Protein 9YGW (pdb70)

Radius of gyration: 20.21 Å; Cα contacts (8 Å, |Δi|>4): 1080; chains: 2; bounding box: 48×42×58 Å

Organism: Escherichia coli (strain K12) (NCBI:txid83333)

B-factor: mean 12.52, std 7.6, range [4.45, 101.47]

Structure (mmCIF, N/CA/C/O backbone):
data_9YGW
#
_entry.id   9YGW
#
_cell.length_a   43.727
_cell.length_b   78.410
_cell.length_c   99.510
_cell.angle_alpha   90.000
_cell.angle_beta   90.000
_cell.angle_gamma   90.000
#
_symmetry.space_group_name_H-M   'P 21 21 21'
#
loop_
_entity.id
_entity.type
_entity.pdbx_description
1 polymer 'Chaperone YajL'
2 non-polymer 'MAGNESIUM ION'
3 non-polymer 'CHLORIDE ION'
4 water water
#
loop_
_atom_site.group_PDB
_atom_site.id
_atom_site.type_symbol
_atom_site.label_atom_id
_atom_site.label_alt_id
_atom_site.label_comp_id
_atom_site.label_asym_id
_atom_site.label_entity_id
_atom_site.label_seq_id
_atom_site.pdbx_PDB_ins_code
_atom_site.Cartn_x
_atom_site.Cartn_y
_atom_site.Cartn_z
_atom_site.occupancy
_atom_site.B_iso_or_equiv
_atom_site.auth_seq_id
_atom_site.auth_comp_id
_atom_site.auth_asym_id
_atom_site.auth_atom_id
_atom_site.pdbx_PDB_model_num
ATOM 1 N N . SER A 1 5 ? 10.64656 52.81017 95.40649 1.000 31.91078 2 SER B N 1
ATOM 2 C CA . SER A 1 5 ? 11.43933 53.82664 96.09018 1.000 29.88821 2 SER B CA 1
ATOM 3 C C . SER A 1 5 ? 12.92367 53.62151 95.81152 1.000 22.62505 2 SER B C 1
ATOM 4 O O . SER A 1 5 ? 13.73484 54.53623 95.99835 1.000 23.02268 2 SER B O 1
ATOM 11 N N . ALA A 1 6 ? 13.28309 52.41897 95.37494 1.000 15.71298 3 ALA B N 1
ATOM 12 C CA . ALA A 1 6 ? 14.67543 52.13533 95.11216 1.000 10.48092 3 ALA B CA 1
ATOM 13 C C . ALA A 1 6 ? 15.13891 52.98914 93.94265 1.000 8.85612 3 ALA B C 1
ATOM 14 O O . ALA A 1 6 ? 14.35243 53.39143 93.07912 1.000 9.46563 3 ALA B O 1
ATOM 21 N N A SER A 1 7 ? 16.43613 53.28624 93.93284 0.286 8.52617 4 SER B N 1
ATOM 22 N N B SER A 1 7 ? 16.44253 53.23663 93.90393 0.714 8.54307 4 SER B N 1
ATOM 23 C CA A SER A 1 7 ? 17.01468 54.19085 92.95099 0.286 8.71768 4 SER B CA 1
ATOM 24 C CA B SER A 1 7 ? 16.99808 54.15385 92.92421 0.714 8.73567 4 SER B CA 1
ATOM 25 C C A SER A 1 7 ? 18.35382 53.64274 92.46770 0.286 7.49915 4 SER B C 1
ATOM 26 C C B SER A 1 7 ? 18.39988 53.72518 92.50370 0.714 8.06333 4 SER B C 1
ATOM 27 O O A SER A 1 7 ? 19.02194 52.86187 93.15490 0.286 7.31194 4 SER B O 1
ATOM 28 O O B SER A 1 7 ? 19.16756 53.14708 93.28330 0.714 8.69881 4 SER B O 1
ATOM 43 N N . ALA A 1 8 ? 18.73891 54.07164 91.26159 1.000 7.28311 5 ALA B N 1
ATOM 44 C CA . ALA A 1 8 ? 19.98875 53.66180 90.64680 1.000 7.03233 5 ALA B CA 1
ATOM 45 C C . ALA A 1 8 ? 20.63503 54.83749 89.93327 1.000 7.17082 5 ALA B C 1
ATOM 46 O O . ALA A 1 8 ? 19.96464 55.59408 89.22816 1.000 7.80197 5 ALA B O 1
ATOM 54 N N . LEU A 1 9 ? 21.94440 54.95579 90.10304 1.000 6.90863 6 LEU B N 1
ATOM 55 C CA . LEU A 1 9 ? 22.76918 55.95341 89.42831 1.000 6.88943 6 LEU B CA 1
ATOM 56 C C . LEU A 1 9 ? 23.53541 55.23084 88.32192 1.000 6.66487 6 LEU B C 1
ATOM 57 O O . LEU A 1 9 ? 24.42056 54.42343 88.61346 1.000 7.45203 6 LEU B O 1
ATOM 73 N N . VAL A 1 10 ? 23.16688 55.47707 87.06343 1.000 6.44429 7 VAL B N 1
ATOM 74 C CA . VAL A 1 10 ? 23.77759 54.79701 85.92135 1.000 6.21585 7 VAL B CA 1
ATOM 75 C C . VAL A 1 10 ? 24.74511 55.77191 85.26416 1.000 6.15371 7 VAL B C 1
ATOM 76 O O . VAL A 1 10 ? 24.33747 56.81835 84.74373 1.000 6.77346 7 VAL B O 1
ATOM 89 N N . CYS A 1 11 ? 26.02933 55.45184 85.31532 1.000 6.37426 8 CYS B N 1
ATOM 90 C CA . CYS A 1 11 ? 27.05719 56.32533 84.78079 1.000 6.08833 8 CYS B CA 1
ATOM 91 C C . CYS A 1 11 ? 27.25928 56.08276 83.28680 1.000 5.82793 8 CYS B C 1
ATOM 92 O O . CYS A 1 11 ? 27.15927 54.95556 82.79887 1.000 6.55017 8 CYS B O 1
ATOM 100 N N . LEU A 1 12 ? 27.58208 57.17376 82.57763 1.000 6.28689 9 LEU B N 1
ATOM 101 C CA . LEU A 1 12 ? 27.77125 57.17021 81.13341 1.000 6.30772 9 LEU B CA 1
ATOM 102 C C . LEU A 1 12 ? 29.01457 57.97747 80.80067 1.000 6.12064 9 LEU B C 1
ATOM 103 O O . LEU A 1 12 ? 29.27802 59.00507 81.42897 1.000 7.29135 9 LEU B O 1
ATOM 119 N N . ALA A 1 13 ? 29.75359 57.53726 79.79401 1.000 6.51032 10 ALA B N 1
ATOM 120 C CA . ALA A 1 13 ? 30.93706 58.24548 79.33889 1.000 6.83073 10 ALA B CA 1
ATOM 121 C C . ALA A 1 13 ? 31.03940 58.15514 77.82701 1.000 6.51261 10 ALA B C 1
ATOM 122 O O . ALA A 1 13 ? 30.47679 57.23895 77.21837 1.000 6.46545 10 ALA B O 1
ATOM 129 N N A PRO A 1 14 ? 31.77144 59.07271 77.19876 0.791 6.76822 11 PRO B N 1
ATOM 130 N N B PRO A 1 14 ? 31.81351 59.03901 77.20025 0.209 6.79733 11 PRO B N 1
ATOM 131 C CA A PRO A 1 14 ? 32.13296 58.84979 75.79195 0.791 7.00307 11 PRO B CA 1
ATOM 132 C CA B PRO A 1 14 ? 32.11555 58.85209 75.76824 0.209 7.19726 11 PRO B CA 1
ATOM 133 C C A PRO A 1 14 ? 32.67412 57.43223 75.64923 0.791 6.21268 11 PRO B C 1
ATOM 134 C C B PRO A 1 14 ? 32.76931 57.49832 75.53218 0.209 7.61929 11 PRO B C 1
ATOM 135 O O A PRO A 1 14 ? 33.56802 57.01903 76.38522 0.791 6.49811 11 PRO B O 1
ATOM 136 O O B PRO A 1 14 ? 33.82442 57.19387 76.09261 0.209 7.86503 11 PRO B O 1
ATOM 157 N N . GLY A 1 15 ? 32.14348 56.68587 74.68015 1.000 6.52965 12 GLY B N 1
ATOM 158 C CA . GLY A 1 15 ? 32.59812 55.32270 74.47407 1.000 6.49750 12 GLY B CA 1
ATOM 159 C C . GLY A 1 15 ? 31.95241 54.25459 75.33757 1.000 6.21886 12 GLY B C 1
ATOM 160 O O . GLY A 1 15 ? 32.34431 53.07879 75.22615 1.000 6.62812 12 GLY B O 1
ATOM 165 N N . SER A 1 16 ? 30.96697 54.59983 76.16437 1.000 6.20716 13 SER B N 1
ATOM 166 C CA . SER A 1 16 ? 30.21987 53.56066 76.86534 1.000 6.00867 13 SER B CA 1
ATOM 167 C C . SER A 1 16 ? 29.52440 52.64008 75.85739 1.000 5.87141 13 SER B C 1
ATOM 168 O O . SER A 1 16 ? 29.12472 53.05973 74.76424 1.000 6.56429 13 SER B O 1
ATOM 176 N N . GLU A 1 17 ? 29.32064 51.38697 76.26666 1.000 5.68018 14 GLU B N 1
ATOM 177 C CA . GLU A 1 17 ? 28.63141 50.38348 75.45258 1.000 5.90690 14 GLU B CA 1
ATOM 178 C C . GLU A 1 17 ? 27.12802 50.65063 75.56329 1.000 5.72898 14 GLU B C 1
ATOM 179 O O . GLU A 1 17 ? 26.52797 50.48399 76.63193 1.000 6.00812 14 GLU B O 1
ATOM 191 N N . GLU A 1 18 ? 26.52804 51.08713 74.44756 1.000 5.85262 15 GLU B N 1
ATOM 192 C CA . GLU A 1 18 ? 25.15709 51.57869 74.46014 1.000 5.90855 15 GLU B CA 1
ATOM 193 C C . GLU A 1 18 ? 24.13417 50.48319 74.73852 1.000 5.80419 15 GLU B C 1
ATOM 194 O O . GLU A 1 18 ? 23.11783 50.75059 75.38055 1.000 5.97336 15 GLU B O 1
ATOM 206 N N . THR A 1 19 ? 24.33189 49.26877 74.20904 1.000 5.70906 16 THR B N 1
ATOM 207 C CA . THR A 1 19 ? 23.40414 48.18728 74.52999 1.000 5.69064 16 THR B CA 1
ATOM 208 C C . THR A 1 19 ? 23.41899 47.90030 76.02997 1.000 5.66565 16 THR B C 1
ATOM 209 O O . THR A 1 19 ? 22.36632 47.69871 76.65044 1.000 6.01044 16 THR B O 1
ATOM 220 N N . GLU A 1 20 ? 24.60303 47.85423 76.63092 1.000 5.46298 17 GLU B N 1
ATOM 221 C CA . GLU A 1 20 ? 24.68070 47.60165 78.07005 1.000 5.90774 17 GLU B CA 1
ATOM 222 C C . GLU A 1 20 ? 23.96672 48.69615 78.85369 1.000 5.77033 17 GLU B C 1
ATOM 223 O O . GLU A 1 20 ? 23.16073 48.42934 79.75361 1.000 6.32960 17 GLU B O 1
ATOM 235 N N . ALA A 1 21 ? 24.27041 49.95034 78.53406 1.000 5.81140 18 ALA B N 1
ATOM 236 C CA . ALA A 1 21 ? 23.69454 51.05797 79.28791 1.000 5.88124 18 ALA B CA 1
ATOM 237 C C . ALA A 1 21 ? 22.18224 51.12076 79.12721 1.000 5.88995 18 ALA B C 1
ATOM 238 O O . ALA A 1 21 ? 21.43457 51.21171 80.11175 1.000 6.24208 18 ALA B O 1
ATOM 245 N N . VAL A 1 22 ? 21.70589 51.08847 77.87712 1.000 5.71200 19 VAL B N 1
ATOM 246 C CA . VAL A 1 22 ? 20.29091 51.30276 77.60752 1.000 5.81759 19 VAL B CA 1
ATOM 247 C C . VAL A 1 22 ? 19.45319 50.11601 78.06666 1.000 5.50661 19 VAL B C 1
ATOM 248 O O . VAL A 1 22 ? 18.37241 50.30436 78.63191 1.000 5.92868 19 VAL B O 1
ATOM 261 N N . THR A 1 23 ? 19.91465 48.87936 77.82170 1.000 5.51747 20 THR B N 1
ATOM 262 C CA . THR A 1 23 ? 19.14952 47.72222 78.28005 1.000 5.51569 20 THR B CA 1
ATOM 263 C C . THR A 1 23 ? 18.99107 47.79391 79.79232 1.000 5.69149 20 THR B C 1
ATOM 264 O O . THR A 1 23 ? 17.91456 47.51969 80.33664 1.000 6.02598 20 THR B O 1
ATOM 275 N N . THR A 1 24 ? 20.07706 48.13161 80.49529 1.000 5.56643 21 THR B N 1
ATOM 276 C CA . THR A 1 24 ? 20.01624 48.20365 81.95555 1.000 6.04863 21 THR B CA 1
ATOM 277 C C . THR A 1 24 ? 19.01191 49.26648 82.40042 1.000 6.14102 21 THR B C 1
ATOM 278 O O . THR A 1 24 ? 18.16045 49.00538 83.25796 1.000 6.78478 21 THR B O 1
ATOM 289 N N . ILE A 1 25 ? 19.09644 50.47607 81.83372 1.000 6.14125 22 ILE B N 1
ATOM 290 C CA . ILE A 1 25 ? 18.17383 51.54522 82.21245 1.000 6.50428 22 ILE B CA 1
ATOM 291 C C . ILE A 1 25 ? 16.72615 51.10995 82.00332 1.000 6.08115 22 ILE B C 1
ATOM 292 O O . ILE A 1 25 ? 15.86727 51.29673 82.87391 1.000 6.61416 22 ILE B O 1
ATOM 308 N N . ASP A 1 26 ? 16.43482 50.56058 80.81676 1.000 6.14632 23 ASP B N 1
ATOM 309 C CA . ASP A 1 26 ? 15.07559 50.14847 80.45948 1.000 6.31344 23 ASP B CA 1
ATOM 310 C C . ASP A 1 26 ? 14.54243 49.14902 81.48052 1.000 6.04044 23 ASP B C 1
ATOM 311 O O . ASP A 1 26 ? 13.44818 49.31578 82.03130 1.000 6.60177 23 ASP B O 1
ATOM 320 N N . LEU A 1 27 ? 15.32408 48.10629 81.76504 1.000 5.84667 24 LEU B N 1
ATOM 321 C CA . LEU A 1 27 ? 14.88641 47.10803 82.73537 1.000 6.09904 24 LEU B CA 1
ATOM 322 C C . LEU A 1 27 ? 14.66446 47.71297 84.11851 1.000 6.18635 24 LEU B C 1
ATOM 323 O O . LEU A 1 27 ? 13.69285 47.36244 84.79901 1.000 6.47349 24 LEU B O 1
ATOM 339 N N . LEU A 1 28 ? 15.56640 48.58423 84.57777 1.000 6.17739 25 LEU B N 1
ATOM 340 C CA A LEU A 1 28 ? 15.38514 49.16782 85.90563 0.670 6.58706 25 LEU B CA 1
ATOM 341 C CA B LEU A 1 28 ? 15.39116 49.17335 85.90329 0.330 6.51440 25 LEU B CA 1
ATOM 342 C C . LEU A 1 28 ? 14.09157 49.97203 85.97804 1.000 6.68134 25 LEU B C 1
ATOM 343 O O . LEU A 1 28 ? 13.34921 49.87868 86.96568 1.000 7.19235 25 LEU B O 1
ATOM 374 N N . VAL A 1 29 ? 13.78822 50.74502 84.93343 1.000 6.51445 26 VAL B N 1
ATOM 375 C CA . VAL A 1 29 ? 12.53496 51.49448 84.89867 1.000 7.04503 26 VAL B CA 1
ATOM 376 C C . VAL A 1 29 ? 11.34241 50.53688 84.94302 1.000 6.99748 26 VAL B C 1
ATOM 377 O O . VAL A 1 29 ? 10.37223 50.76070 85.67545 1.000 7.68328 26 VAL B O 1
ATOM 390 N N . ARG A 1 30 ? 11.38757 49.45781 84.14964 1.000 7.13257 27 ARG B N 1
ATOM 391 C CA . ARG A 1 30 ? 10.32747 48.45278 84.19734 1.000 7.65362 27 ARG B CA 1
ATOM 392 C C . ARG A 1 30 ? 10.16202 47.88792 85.60659 1.000 7.59390 27 ARG B C 1
ATOM 393 O O . ARG A 1 30 ? 9.05392 47.50718 86.00918 1.000 8.69265 27 ARG B O 1
ATOM 414 N N . GLY A 1 31 ? 11.25998 47.77477 86.34393 1.000 7.29565 28 GLY B N 1
ATOM 415 C CA . GLY A 1 31 ? 11.24303 47.28817 87.70881 1.000 7.83483 28 GLY B CA 1
ATOM 416 C C . GLY A 1 31 ? 10.78665 48.28165 88.75596 1.000 7.73920 28 GLY B C 1
ATOM 417 O O . GLY A 1 31 ? 10.77616 47.94729 89.94662 1.000 8.67518 28 GLY B O 1
ATOM 421 N N . GLY A 1 32 ? 10.40737 49.49451 88.34584 1.000 7.70274 29 GLY B N 1
ATOM 422 C CA . GLY A 1 32 ? 9.95710 50.50659 89.28437 1.000 8.49605 29 GLY B CA 1
ATOM 423 C C . GLY A 1 32 ? 11.06650 51.21628 90.01894 1.000 8.54940 29 GLY B C 1
ATOM 424 O O . GLY A 1 32 ? 10.80270 51.88392 91.02113 1.000 11.38624 29 GLY B O 1
ATOM 428 N N . ILE A 1 33 ? 12.29201 51.11106 89.53023 1.000 7.50619 30 ILE B N 1
ATOM 429 C CA . ILE A 1 33 ? 13.45033 51.74772 90.13061 1.000 7.74971 30 ILE B CA 1
ATOM 430 C C . ILE A 1 33 ? 13.61708 53.11692 89.47997 1.000 8.26313 30 ILE B C 1
ATOM 431 O O . ILE A 1 33 ? 13.54610 53.24254 88.25153 1.000 10.32856 30 ILE B O 1
ATOM 447 N N . LYS A 1 34 ? 13.82578 54.14803 90.29856 1.000 8.37073 31 LYS B N 1
ATOM 448 C CA . LYS A 1 34 ? 14.10231 55.48556 89.78222 1.000 9.18594 31 LYS B CA 1
ATOM 449 C C . LYS A 1 34 ? 15.53494 55.51939 89.26766 1.000 8.79140 31 LYS B C 1
ATOM 450 O O . LYS A 1 34 ? 16.46653 55.22026 90.01504 1.000 10.83436 31 LYS B O 1
ATOM 469 N N . VAL A 1 35 ? 15.72348 55.89548 88.00487 1.000 8.35885 32 VAL B N 1
ATOM 470 C CA . VAL A 1 35 ? 17.04378 55.91928 87.39031 1.000 8.20594 32 VAL B CA 1
ATOM 471 C C . VAL A 1 35 ? 17.45482 57.35826 87.13116 1.000 9.03885 32 VAL B C 1
ATOM 472 O O . VAL A 1 35 ? 16.67717 58.14603 86.58425 1.000 12.16677 32 VAL B O 1
ATOM 485 N N . THR A 1 36 ? 18.67943 57.68892 87.50981 1.000 7.40755 33 THR B N 1
ATOM 486 C CA . THR A 1 36 ? 19.33991 58.91247 87.08220 1.000 7.86947 33 THR B CA 1
ATOM 487 C C . THR A 1 36 ? 20.58448 58.51492 86.31145 1.000 7.35946 33 THR B C 1
ATOM 488 O O . THR A 1 36 ? 21.40087 57.73610 86.82007 1.000 7.94793 33 THR B O 1
ATOM 499 N N . THR A 1 37 ? 20.74567 59.06718 85.10924 1.000 7.64424 34 THR B N 1
ATOM 500 C CA . THR A 1 37 ? 21.97950 58.87602 84.37115 1.000 7.36351 34 THR B CA 1
ATOM 501 C C . THR A 1 37 ? 22.92148 60.05267 84.60586 1.000 7.07236 34 THR B C 1
ATOM 502 O O . THR A 1 37 ? 22.51772 61.22373 84.60099 1.000 8.31345 34 THR B O 1
ATOM 513 N N . ALA A 1 38 ? 24.18998 59.72493 84.82039 1.000 6.93820 35 ALA B N 1
ATOM 514 C CA . ALA A 1 38 ? 25.21753 60.70619 85.16156 1.000 6.95968 35 ALA B CA 1
ATOM 515 C C . ALA A 1 38 ? 26.34659 60.64772 84.14823 1.000 6.56387 35 ALA B C 1
ATOM 516 O O . ALA A 1 38 ? 26.97069 59.59472 83.96502 1.000 7.42795 35 ALA B O 1
ATOM 523 N N . SER A 1 39 ? 26.65140 61.78642 83.52914 1.000 6.67328 36 SER B N 1
ATOM 524 C CA . SER A 1 39 ? 27.78855 61.85476 82.63888 1.000 6.45278 36 SER B CA 1
ATOM 525 C C . SER A 1 39 ? 29.08524 61.98083 83.41915 1.000 6.19712 36 SER B C 1
ATOM 526 O O . SER A 1 39 ? 29.21665 62.83866 84.30395 1.000 7.13807 36 SER B O 1
ATOM 534 N N . VAL A 1 40 ? 30.05765 61.15859 83.02782 1.000 6.36031 37 VAL B N 1
ATOM 535 C CA . VAL A 1 40 ? 31.41921 61.20668 83.52311 1.000 7.02620 37 VAL B CA 1
ATOM 536 C C . VAL A 1 40 ? 32.34211 61.85544 82.49930 1.000 8.02559 37 VAL B C 1
ATOM 537 O O . VAL A 1 40 ? 33.55685 61.88864 82.69175 1.000 10.68113 37 VAL B O 1
ATOM 550 N N . ALA A 1 41 ? 31.78367 62.42909 81.43304 1.000 7.60801 38 ALA B N 1
ATOM 551 C CA . ALA A 1 41 ? 32.61221 63.19451 80.51385 1.000 7.89433 38 ALA B CA 1
ATOM 552 C C . ALA A 1 41 ? 33.40860 64.24524 81.29004 1.000 8.59248 38 ALA B C 1
ATOM 553 O O . ALA A 1 41 ? 32.87398 64.94326 82.15618 1.000 8.97615 38 ALA B O 1
ATOM 560 N N . SER A 1 42 ? 34.68408 64.40249 80.94453 1.000 10.09314 39 SER B N 1
ATOM 561 C CA . SER A 1 42 ? 35.55598 65.25436 81.74802 1.000 11.56055 39 SER B CA 1
ATOM 562 C C . SER A 1 42 ? 35.12484 66.71750 81.75170 1.000 10.04334 39 SER B C 1
ATOM 563 O O . SER A 1 42 ? 35.43791 67.43880 82.70317 1.000 12.61356 39 SER B O 1
ATOM 571 N N . ASP A 1 43 ? 34.43062 67.17325 80.70925 1.000 8.56580 40 ASP B N 1
ATOM 572 C CA . ASP A 1 43 ? 33.97387 68.55642 80.60660 1.000 8.65703 40 ASP B CA 1
ATOM 573 C C . ASP A 1 43 ? 32.54890 68.77848 81.11293 1.000 8.46513 40 ASP B C 1
ATOM 574 O O . ASP A 1 43 ? 32.05706 69.91572 81.10414 1.000 9.24941 40 ASP B O 1
ATOM 583 N N . GLY A 1 44 ? 31.87674 67.73075 81.55734 1.000 8.10072 41 GLY B N 1
ATOM 584 C CA . GLY A 1 44 ? 30.49929 67.81194 81.97142 1.000 8.72401 41 GLY B CA 1
ATOM 585 C C . GLY A 1 44 ? 29.48379 67.71175 80.85394 1.000 7.92971 41 GLY B C 1
ATOM 586 O O . GLY A 1 44 ? 28.28464 67.82938 81.12677 1.000 9.39846 41 GLY B O 1
ATOM 590 N N . ASN A 1 45 ? 29.91453 67.49549 79.61020 1.000 7.06537 42 ASN B N 1
ATOM 591 C CA . ASN A 1 45 ? 28.97080 67.34112 78.50887 1.000 7.01141 42 ASN B CA 1
ATOM 592 C C . ASN A 1 45 ? 28.00046 66.19565 78.76683 1.000 6.56401 42 ASN B C 1
ATOM 593 O O . ASN A 1 45 ? 28.41218 65.09504 79.14515 1.000 7.40288 42 ASN B O 1
ATOM 604 N N . LEU A 1 46 ? 26.71119 66.43463 78.48519 1.000 6.29862 43 LEU B N 1
ATOM 605 C CA . LEU A 1 46 ? 25.68242 65.41412 78.65676 1.000 6.22852 43 LEU B CA 1
ATOM 606 C C . LEU A 1 46 ? 25.30141 64.67193 77.37702 1.000 6.45072 43 LEU B C 1
ATOM 607 O O . LEU A 1 46 ? 24.59204 63.66014 77.46470 1.000 7.37872 43 LEU B O 1
ATOM 623 N N . ALA A 1 47 ? 25.70693 65.15903 76.20089 1.000 6.51765 44 ALA B N 1
ATOM 624 C CA . ALA A 1 47 ? 25.32739 64.51159 74.93742 1.000 7.34188 44 ALA B CA 1
ATOM 625 C C . ALA A 1 47 ? 26.43299 63.53052 74.56613 1.000 7.83036 44 ALA B C 1
ATOM 626 O O . ALA A 1 47 ? 27.42839 63.90617 73.94670 1.000 9.34554 44 ALA B O 1
ATOM 633 N N . ILE A 1 48 ? 26.24830 62.25985 74.95737 1.000 7.15910 45 ILE B N 1
ATOM 634 C CA . ILE A 1 48 ? 27.30292 61.24973 74.93383 1.000 7.58612 45 ILE B CA 1
ATOM 635 C C . ILE A 1 48 ? 27.24259 60.44300 73.64109 1.000 7.19553 45 ILE B C 1
ATOM 636 O O . ILE A 1 48 ? 26.19727 59.88286 73.30236 1.000 8.64229 45 ILE B O 1
ATOM 652 N N . THR A 1 49 ? 28.37332 60.33143 72.94876 1.000 6.68645 46 THR B N 1
ATOM 653 C CA . THR A 1 49 ? 28.50155 59.40291 71.82522 1.000 6.74291 46 THR B CA 1
ATOM 654 C C . THR A 1 49 ? 29.07493 58.09063 72.35177 1.000 6.22754 46 THR B C 1
ATOM 655 O O . THR A 1 49 ? 30.20576 58.03002 72.85637 1.000 6.70338 46 THR B O 1
ATOM 666 N N . CYS A 1 50 ? 28.27713 57.04382 72.23581 1.000 6.39665 47 CYS B N 1
ATOM 667 C CA . CYS A 1 50 ? 28.62403 55.72674 72.72411 1.000 6.19255 47 CYS B CA 1
ATOM 668 C C . CYS A 1 50 ? 29.53003 54.99218 71.72892 1.000 6.30861 47 CYS B C 1
ATOM 669 O O . CYS A 1 50 ? 29.86262 55.48574 70.64939 1.000 6.96128 47 CYS B O 1
ATOM 677 N N . SER A 1 51 ? 29.92231 53.76943 72.11569 1.000 6.45529 48 SER B N 1
ATOM 678 C CA . SER A 1 51 ? 30.97838 53.02366 71.43842 1.000 6.53006 48 SER B CA 1
ATOM 679 C C . SER A 1 51 ? 30.69664 52.69791 69.97292 1.000 6.70174 48 SER B C 1
ATOM 680 O O . SER A 1 51 ? 31.65503 52.52016 69.20853 1.000 8.02862 48 SER B O 1
ATOM 688 N N . ARG A 1 52 ? 29.43220 52.54761 69.58359 1.000 6.48677 49 ARG B N 1
ATOM 689 C CA . ARG A 1 52 ? 29.05399 52.26848 68.19939 1.000 7.03439 49 ARG B CA 1
ATOM 690 C C . ARG A 1 52 ? 28.32895 53.46284 67.58486 1.000 7.92284 49 ARG B C 1
ATOM 691 O O . ARG A 1 52 ? 27.69461 53.33736 66.52802 1.000 9.78689 49 ARG B O 1
ATOM 712 N N . GLY A 1 53 ? 28.45536 54.63961 68.21075 1.000 7.47385 50 GLY B N 1
ATOM 713 C CA . GLY A 1 53 ? 27.96107 55.87329 67.64984 1.000 7.79760 50 GLY B CA 1
ATOM 714 C C . GLY A 1 53 ? 26.58830 56.31679 68.11445 1.000 7.57901 50 GLY B C 1
ATOM 715 O O . GLY A 1 53 ? 26.15773 57.40875 67.73001 1.000 8.57934 50 GLY B O 1
ATOM 719 N N . VAL A 1 54 ? 25.88466 55.53193 68.93499 1.000 7.28341 51 VAL B N 1
ATOM 720 C CA . VAL A 1 54 ? 24.59156 55.97531 69.43560 1.000 7.33833 51 VAL B CA 1
ATOM 721 C C . VAL A 1 54 ? 24.79032 57.19841 70.31704 1.000 7.09569 51 VAL B C 1
ATOM 722 O O . VAL A 1 54 ? 25.67468 57.22117 71.18018 1.000 7.70665 51 VAL B O 1
ATOM 735 N N . LYS A 1 55 ? 23.94874 58.21480 70.10922 1.000 7.24959 52 LYS B N 1
ATOM 736 C CA . LYS A 1 55 ? 23.99380 59.45971 70.86859 1.000 7.77035 52 LYS B CA 1
ATOM 737 C C . LYS A 1 55 ? 22.90097 59.43073 71.93012 1.000 7.62642 52 LYS B C 1
ATOM 738 O O . LYS A 1 55 ? 21.70808 59.40465 71.61107 1.000 9.20933 52 LYS B O 1
ATOM 757 N N . LEU A 1 56 ? 23.33566 59.42547 73.18940 1.000 7.55287 53 LEU B N 1
ATOM 758 C CA . LEU A 1 56 ? 22.52709 59.21854 74.38225 1.000 8.54469 53 LEU B CA 1
ATOM 759 C C . LEU A 1 56 ? 22.68757 60.44166 75.27215 1.000 8.65700 53 LEU B C 1
ATOM 760 O O . LEU A 1 56 ? 23.81006 60.84375 75.55386 1.000 9.82097 53 LEU B O 1
ATOM 776 N N A LEU A 1 57 ? 21.57126 61.01302 75.75132 0.765 7.52013 54 LEU B N 1
ATOM 777 N N B LEU A 1 57 ? 21.56761 61.01593 75.70379 0.235 8.32161 54 LEU B N 1
ATOM 778 C CA A LEU A 1 57 ? 21.63009 62.17942 76.64054 0.765 7.36213 54 LEU B CA 1
ATOM 779 C CA B LEU A 1 57 ? 21.60507 62.11819 76.65294 0.235 9.07552 54 LEU B CA 1
ATOM 780 C C A LEU A 1 57 ? 21.58657 61.75036 78.10016 0.765 7.96172 54 LEU B C 1
ATOM 781 C C B LEU A 1 57 ? 21.69116 61.57169 78.07004 0.235 7.79829 54 LEU B C 1
ATOM 782 O O A LEU A 1 57 ? 20.60263 61.15309 78.54592 0.765 9.04756 54 LEU B O 1
ATOM 783 O O B LEU A 1 57 ? 20.94055 60.66485 78.44347 0.235 8.27802 54 LEU B O 1
ATOM 814 N N . ALA A 1 58 ? 22.61795 62.11390 78.84868 1.000 6.82789 55 ALA B N 1
ATOM 815 C CA . ALA A 1 58 ? 22.64295 61.89360 80.28726 1.000 7.12619 55 ALA B CA 1
ATOM 816 C C . ALA A 1 58 ? 21.77860 62.93930 80.97869 1.000 6.99884 55 ALA B C 1
ATOM 817 O O . ALA A 1 58 ? 21.69445 64.08699 80.53973 1.000 8.57601 55 ALA B O 1
ATOM 825 N N . ASP A 1 59 ? 21.21093 62.55822 82.12625 1.000 7.30871 56 ASP B N 1
ATOM 826 C CA . ASP A 1 59 ? 20.36622 63.47659 82.87687 1.000 7.98943 56 ASP B CA 1
ATOM 827 C C . ASP A 1 59 ? 21.16819 64.61013 83.51647 1.000 7.79512 56 ASP B C 1
ATOM 828 O O . ASP A 1 59 ? 20.66703 65.73475 83.64826 1.000 8.53140 56 ASP B O 1
ATOM 837 N N . ALA A 1 60 ? 22.37108 64.31624 84.00433 1.000 7.41730 57 ALA B N 1
ATOM 838 C CA . ALA A 1 60 ? 23.08401 65.26078 84.84821 1.000 7.58898 57 ALA B CA 1
ATOM 839 C C . ALA A 1 60 ? 24.56987 64.97157 84.77869 1.000 7.04304 57 ALA B C 1
ATOM 840 O O . ALA A 1 60 ? 24.96919 63.81829 84.57922 1.000 7.26964 57 ALA B O 1
ATOM 847 N N . PRO A 1 61 ? 25.41552 65.97521 85.02616 1.000 7.27845 58 PRO B N 1
ATOM 848 C CA . PRO A 1 61 ? 26.84037 65.69135 85.22861 1.000 7.63826 58 PRO B CA 1
ATOM 849 C C . PRO A 1 61 ? 27.02094 65.00044 86.57703 1.000 7.21747 58 PRO B C 1
ATOM 850 O O . PRO A 1 61 ? 26.32257 65.31577 87.54463 1.000 7.82969 58 PRO B O 1
ATOM 861 N N . LEU A 1 62 ? 27.97562 64.06746 86.64461 1.000 7.56143 59 LEU B N 1
ATOM 862 C CA . LEU A 1 62 ? 28.18967 63.32053 87.87993 1.000 7.87387 59 LEU B CA 1
ATOM 863 C C . LEU A 1 62 ? 28.32193 64.23547 89.09322 1.000 8.07979 59 LEU B C 1
ATOM 864 O O . LEU A 1 62 ? 27.80281 63.90958 90.16420 1.000 9.04547 59 LEU B O 1
ATOM 880 N N . VAL A 1 63 ? 29.02411 65.36714 88.96652 1.000 8.17493 60 VAL B N 1
ATOM 881 C CA . VAL A 1 63 ? 29.28263 66.18279 90.15424 1.000 9.04347 60 VAL B CA 1
ATOM 882 C C . VAL A 1 63 ? 27.99551 66.66549 90.80242 1.000 8.97725 60 VAL B C 1
ATOM 883 O O . VAL A 1 63 ? 27.96301 66.90079 92.01575 1.000 11.19900 60 VAL B O 1
ATOM 896 N N . GLU A 1 64 ? 26.92771 66.82721 90.02681 1.000 8.13423 61 GLU B N 1
ATOM 897 C CA . GLU A 1 64 ? 25.66187 67.32351 90.55321 1.000 9.32488 61 GLU B CA 1
ATOM 898 C C . GLU A 1 64 ? 24.83531 66.25040 91.24580 1.000 10.86618 61 GLU B C 1
ATOM 899 O O . GLU A 1 64 ? 23.94611 66.58670 92.02095 1.000 13.65136 61 GLU B O 1
ATOM 911 N N . VAL A 1 65 ? 25.12623 64.96824 91.02370 1.000 10.30953 62 VAL B N 1
ATOM 912 C CA . VAL A 1 65 ? 24.29680 63.87963 91.53924 1.000 12.20235 62 VAL B CA 1
ATOM 913 C C . VAL A 1 65 ? 25.06780 62.82187 92.33020 1.000 12.74307 62 VAL B C 1
ATOM 914 O O . VAL A 1 65 ? 24.44574 61.91396 92.89253 1.000 14.66114 62 VAL B O 1
ATOM 927 N N . ALA A 1 66 ? 26.40045 62.90737 92.41299 1.000 13.02548 63 ALA B N 1
ATOM 928 C CA . ALA A 1 66 ? 27.19205 61.83229 93.00935 1.000 13.90087 63 ALA B CA 1
ATOM 929 C C . ALA A 1 66 ? 26.85938 61.60548 94.47151 1.000 15.57409 63 ALA B C 1
ATOM 930 O O . ALA A 1 66 ? 26.96815 60.47805 94.96467 1.000 18.15335 63 ALA B O 1
ATOM 937 N N A ASP A 1 67 ? 26.46108 62.65530 95.17679 0.587 15.63776 64 ASP B N 1
ATOM 938 N N B ASP A 1 67 ? 26.50114 62.66677 95.18817 0.413 15.90599 64 ASP B N 1
ATOM 939 C CA A ASP A 1 67 ? 26.14946 62.58218 96.59446 0.587 17.29109 64 ASP B CA 1
ATOM 940 C CA B ASP A 1 67 ? 26.15695 62.59104 96.60091 0.413 17.00646 64 ASP B CA 1
ATOM 941 C C A ASP A 1 67 ? 24.70704 62.17571 96.84584 0.587 18.52671 64 ASP B C 1
ATOM 942 C C B ASP A 1 67 ? 24.70770 62.18688 96.84153 0.413 18.23796 64 ASP B C 1
ATOM 943 O O A ASP A 1 67 ? 24.28045 62.14707 98.00750 0.587 21.45341 64 ASP B O 1
ATOM 944 O O B ASP A 1 67 ? 24.27567 62.17196 98.00101 0.413 20.76339 64 ASP B O 1
ATOM 961 N N . GLY A 1 68 ? 23.95664 61.85082 95.79004 1.000 19.35212 65 GLY B N 1
ATOM 962 C CA . GLY A 1 68 ? 22.55812 61.51075 95.94049 1.000 21.62526 65 GLY B CA 1
ATOM 963 C C . GLY A 1 68 ? 22.34495 60.18338 96.64279 1.000 23.44933 65 GLY B C 1
ATOM 964 O O . GLY A 1 68 ? 23.26588 59.40386 96.88895 1.000 26.33122 65 GLY B O 1
ATOM 969 N N . GLU A 1 69 ? 21.08489 59.94207 96.98317 1.000 29.06569 66 GLU B N 1
ATOM 970 C CA . GLU A 1 69 ? 20.69665 58.75070 97.72809 1.000 35.58659 66 GLU B CA 1
ATOM 971 C C . GLU A 1 69 ? 20.26927 57.71608 96.70505 1.000 52.58532 66 GLU B C 1
ATOM 972 O O . GLU A 1 69 ? 19.09250 57.58867 96.36444 1.000 46.31573 66 GLU B O 1
ATOM 984 N N A TYR A 1 70 ? 21.23884 56.98148 96.20796 0.741 46.57161 67 TYR B N 1
ATOM 985 N N B TYR A 1 70 ? 21.25096 56.96889 96.18821 0.259 68.08606 67 TYR B N 1
ATOM 986 C CA A TYR A 1 70 ? 20.99233 55.91375 95.26478 0.741 14.71821 67 TYR B CA 1
ATOM 987 C CA B TYR A 1 70 ? 21.02589 55.90882 95.21263 0.259 38.70540 67 TYR B CA 1
ATOM 988 C C A TYR A 1 70 ? 21.41666 54.61007 95.91864 0.741 10.06843 67 TYR B C 1
ATOM 989 C C B TYR A 1 70 ? 21.50183 54.58437 95.79207 0.259 19.81751 67 TYR B C 1
ATOM 990 O O A TYR A 1 70 ? 22.38999 54.57125 96.66429 0.741 13.04755 67 TYR B O 1
ATOM 991 O O B TYR A 1 70 ? 22.59870 54.50315 96.34856 0.259 15.35022 67 TYR B O 1
ATOM 1026 N N . ASP A 1 71 ? 20.68737 53.53964 95.62547 1.000 9.54850 68 ASP B N 1
ATOM 1027 C CA . ASP A 1 71 ? 21.00619 52.23742 96.19984 1.000 9.21148 68 ASP B CA 1
ATOM 1028 C C . ASP A 1 71 ? 22.12129 51.50452 95.47752 1.000 8.26723 68 ASP B C 1
ATOM 1029 O O . ASP A 1 71 ? 22.75253 50.61458 96.06604 1.000 9.26037 68 ASP B O 1
ATOM 1039 N N . VAL A 1 72 ? 22.35695 51.83766 94.21276 1.000 7.39380 69 VAL B N 1
ATOM 1040 C CA . VAL A 1 72 ? 23.34475 51.15769 93.38309 1.000 6.89788 69 VAL B CA 1
ATOM 1041 C C . VAL A 1 72 ? 23.94982 52.18336 92.44322 1.000 6.43707 69 VAL B C 1
ATOM 1042 O O . VAL A 1 72 ? 23.25470 53.08859 91.96758 1.000 7.10514 69 VAL B O 1
ATOM 1055 N N . ILE A 1 73 ? 25.24465 52.02787 92.17736 1.000 6.30926 70 ILE B N 1
ATOM 1056 C CA . ILE A 1 73 ? 25.94319 52.73897 91.11246 1.000 6.31711 70 ILE B CA 1
ATOM 1057 C C . ILE A 1 73 ? 26.28588 51.71737 90.03632 1.000 6.03280 70 ILE B C 1
ATOM 1058 O O . ILE A 1 73 ? 26.82727 50.64600 90.33797 1.000 6.95034 70 ILE B O 1
ATOM 1074 N N . VAL A 1 74 ? 25.93868 52.04216 88.79131 1.000 6.05640 71 VAL B N 1
ATOM 1075 C CA . VAL A 1 74 ? 26.08847 51.14062 87.65298 1.000 5.87201 71 VAL B CA 1
ATOM 1076 C C . VAL A 1 74 ? 27.13744 51.69211 86.69577 1.000 5.78905 71 VAL B C 1
ATOM 1077 O O . VAL A 1 74 ? 27.04917 52.84528 86.24854 1.000 6.31800 71 VAL B O 1
ATOM 1090 N N . LEU A 1 75 ? 28.11926 50.84143 86.37537 1.000 5.65314 72 LEU B N 1
ATOM 1091 C CA . LEU A 1 75 ? 29.19662 51.13655 85.43979 1.000 5.77266 72 LEU B CA 1
ATOM 1092 C C . LEU A 1 75 ? 29.03789 50.25552 84.20328 1.000 5.62007 72 LEU B C 1
ATOM 1093 O O . LEU A 1 75 ? 29.45338 49.07950 84.21029 1.000 5.90878 72 LEU B O 1
ATOM 1109 N N . PRO A 1 76 ? 28.45717 50.78404 83.11799 1.000 5.99569 73 PRO B N 1
ATOM 1110 C CA . PRO A 1 76 ? 28.49186 50.08048 81.83304 1.000 5.99433 73 PRO B CA 1
ATOM 1111 C C . PRO A 1 76 ? 29.92760 49.89621 81.37616 1.000 6.11027 73 PRO B C 1
ATOM 1112 O O . PRO A 1 76 ? 30.83962 50.61450 81.79998 1.000 6.69645 73 PRO B O 1
ATOM 1123 N N . GLY A 1 77 ? 30.10789 48.95467 80.46161 1.000 6.18268 74 GLY B N 1
ATOM 1124 C CA . GLY A 1 77 ? 31.36565 48.75875 79.79505 1.000 6.76952 74 GLY B CA 1
ATOM 1125 C C . GLY A 1 77 ? 31.50961 49.63791 78.56951 1.000 6.35440 74 GLY B C 1
ATOM 1126 O O . GLY A 1 77 ? 31.00382 50.76117 78.52482 1.000 6.70064 74 GLY B O 1
ATOM 1130 N N . GLY A 1 78 ? 32.20763 49.10594 77.56575 1.000 6.84669 75 GLY B N 1
ATOM 1131 C CA . GLY A 1 78 ? 32.72094 49.88419 76.45232 1.000 7.62680 75 GLY B CA 1
ATOM 1132 C C . GLY A 1 78 ? 34.13899 50.27861 76.80134 1.000 7.85808 75 GLY B C 1
ATOM 1133 O O . GLY A 1 78 ? 34.36041 50.92948 77.81800 1.000 9.51712 75 GLY B O 1
ATOM 1137 N N A ILE A 1 79 ? 35.08745 49.89694 75.94465 0.563 7.93703 76 ILE B N 1
ATOM 1138 N N B ILE A 1 79 ? 35.14820 49.86692 76.04271 0.437 8.27730 76 ILE B N 1
ATOM 1139 C CA A ILE A 1 79 ? 36.51063 50.01237 76.25780 0.563 8.58245 76 ILE B CA 1
ATOM 1140 C CA B ILE A 1 79 ? 36.50542 50.04964 76.55366 0.437 9.18205 76 ILE B CA 1
ATOM 1141 C C A ILE A 1 79 ? 36.87521 51.43172 76.68502 0.563 7.68548 76 ILE B C 1
ATOM 1142 C C B ILE A 1 79 ? 36.80021 51.52343 76.82542 0.437 8.36760 76 ILE B C 1
ATOM 1143 O O A ILE A 1 79 ? 37.53637 51.64414 77.70867 0.563 8.12307 76 ILE B O 1
ATOM 1144 O O B ILE A 1 79 ? 37.30716 51.87240 77.89651 0.437 8.31151 76 ILE B O 1
ATOM 1175 N N . LYS A 1 80 ? 36.50328 52.41456 75.87028 1.000 7.84707 77 LYS B N 1
ATOM 1176 C CA . LYS A 1 80 ? 36.87425 53.80709 76.11288 1.000 7.90156 77 LYS B CA 1
ATOM 1177 C C . LYS A 1 80 ? 36.02178 54.43170 77.21304 1.000 7.68801 77 LYS B C 1
ATOM 1178 O O . LYS A 1 80 ? 36.49431 55.31966 77.93619 1.000 8.32447 77 LYS B O 1
ATOM 1198 N N . GLY A 1 81 ? 34.76879 54.00507 77.34852 1.000 7.26765 78 GLY B N 1
ATOM 1199 C CA . GLY A 1 81 ? 33.95599 54.51782 78.43651 1.000 7.14951 78 GLY B CA 1
ATOM 1200 C C . GLY A 1 81 ? 34.50114 54.09232 79.79074 1.000 6.66461 78 GLY B C 1
ATOM 1201 O O . GLY A 1 81 ? 34.56964 54.88580 80.73674 1.000 7.20834 78 GLY B O 1
ATOM 1205 N N . ALA A 1 82 ? 34.92869 52.83416 79.88799 1.000 6.74262 79 ALA B N 1
ATOM 1206 C CA . ALA A 1 82 ? 35.51232 52.33284 81.12615 1.000 6.83264 79 ALA B CA 1
ATOM 1207 C C . ALA A 1 82 ? 36.83948 53.02640 81.43358 1.000 7.06465 79 ALA B C 1
ATOM 1208 O O . ALA A 1 82 ? 37.14687 53.27460 82.60366 1.000 7.15639 79 ALA B O 1
ATOM 1215 N N . GLU A 1 83 ? 37.64861 53.32331 80.40782 1.000 7.39458 80 GLU B N 1
ATOM 1216 C CA . GLU A 1 83 ? 38.86956 54.09333 80.62506 1.000 7.84334 80 GLU B CA 1
ATOM 1217 C C . GLU A 1 83 ? 38.55369 55.47905 81.18053 1.000 7.63139 80 GLU B C 1
ATOM 1218 O O . GLU A 1 83 ? 39.23176 55.95684 82.09683 1.000 8.63978 80 GLU B O 1
ATOM 1230 N N . CYS A 1 84 ? 37.52668 56.13916 80.63772 1.000 7.67526 81 CYS B N 1
ATOM 1231 C CA . CYS A 1 84 ? 37.09736 57.43148 81.16384 1.000 7.75458 81 CYS B CA 1
ATOM 1232 C C . CYS A 1 84 ? 36.71933 57.31860 82.63898 1.000 7.43578 81 CYS B C 1
ATOM 1233 O O . CYS A 1 84 ? 37.14852 58.12780 83.47490 1.000 8.00694 81 CYS B O 1
ATOM 1241 N N . PHE A 1 85 ? 35.94163 56.28838 82.99404 1.000 7.08039 82 PHE B N 1
ATOM 1242 C CA . PHE A 1 85 ? 35.59906 56.06791 84.39586 1.000 6.87284 82 PHE B CA 1
ATOM 1243 C C . PHE A 1 85 ? 36.85332 55.89055 85.26070 1.000 7.00497 82 PHE B C 1
ATOM 1244 O O . PHE A 1 85 ? 36.97897 56.48948 86.33165 1.000 7.55273 82 PHE B O 1
ATOM 1261 N N . ARG A 1 86 ? 37.77289 55.02269 84.81806 1.000 7.17845 83 ARG B N 1
ATOM 1262 C CA . ARG A 1 86 ? 38.99281 54.74220 85.57231 1.000 7.54975 83 ARG B CA 1
ATOM 1263 C C . ARG A 1 86 ? 39.76881 56.01636 85.85185 1.000 7.99552 83 ARG B C 1
ATOM 1264 O O . ARG A 1 86 ? 40.37869 56.16157 86.91770 1.000 8.45281 83 ARG B O 1
ATOM 1285 N N . ASP A 1 87 ? 39.80548 56.91925 84.87832 1.000 7.91600 84 ASP B N 1
ATOM 1286 C CA . ASP A 1 87 ? 40.64880 58.10822 84.92906 1.000 8.78940 84 ASP B CA 1
ATOM 1287 C C . ASP A 1 87 ? 39.94205 59.31678 85.52718 1.000 9.11461 84 ASP B C 1
ATOM 1288 O O . ASP A 1 87 ? 40.54745 60.38820 85.60662 1.000 11.11226 84 ASP B O 1
ATOM 1297 N N . SER A 1 88 ? 38.70175 59.15725 85.96680 1.000 8.68527 85 SER B N 1
ATOM 1298 C CA . SER A 1 88 ? 37.93840 60.21044 86.62303 1.000 8.49361 85 SER B CA 1
ATOM 1299 C C . SER A 1 88 ? 38.07325 60.05359 88.13464 1.000 8.54918 85 SER B C 1
ATOM 1300 O O . SER A 1 88 ? 37.55882 59.09583 88.72001 1.000 8.44915 85 SER B O 1
ATOM 1308 N N A THR A 1 89 ? 38.74719 61.00235 88.77993 0.705 9.33455 86 THR B N 1
ATOM 1309 N N B THR A 1 89 ? 38.78027 60.99604 88.76154 0.295 9.50374 86 THR B N 1
ATOM 1310 C CA A THR A 1 89 ? 38.88682 60.88790 90.22774 0.705 9.62406 86 THR B CA 1
ATOM 1311 C CA B THR A 1 89 ? 38.89941 60.99331 90.21550 0.295 10.24971 86 THR B CA 1
ATOM 1312 C C A THR A 1 89 ? 37.53432 60.96317 90.92124 0.705 8.98978 86 THR B C 1
ATOM 1313 C C B THR A 1 89 ? 37.52596 60.92602 90.86424 0.295 8.93929 86 THR B C 1
ATOM 1314 O O A THR A 1 89 ? 37.32518 60.29207 91.93883 0.705 9.85442 86 THR B O 1
ATOM 1315 O O B THR A 1 89 ? 37.29179 60.13027 91.78010 0.295 8.18094 86 THR B O 1
ATOM 1336 N N . LEU A 1 90 ? 36.59852 61.75715 90.39190 1.000 8.92482 87 LEU B N 1
ATOM 1337 C CA . LEU A 1 90 ? 35.27211 61.81087 90.99734 1.000 9.04025 87 LEU B CA 1
ATOM 1338 C C . LEU A 1 90 ? 34.53755 60.48057 90.86380 1.000 8.34178 87 LEU B C 1
ATOM 1339 O O . LEU A 1 90 ? 33.90901 60.01315 91.81912 1.000 8.79938 87 LEU B O 1
ATOM 1356 N N . LEU A 1 91 ? 34.60289 59.84514 89.69420 1.000 7.68898 88 LEU B N 1
ATOM 1357 C CA . LEU A 1 91 ? 33.94201 58.55194 89.53792 1.000 7.27036 88 LEU B CA 1
ATOM 1358 C C . LEU A 1 91 ? 34.49534 57.54505 90.53739 1.000 7.34002 88 LEU B C 1
ATOM 1359 O O . LEU A 1 91 ? 33.73864 56.84801 91.22624 1.000 7.51270 88 LEU B O 1
ATOM 1375 N N . VAL A 1 92 ? 35.81741 57.45617 90.62576 1.000 7.59671 89 VAL B N 1
ATOM 1376 C CA . VAL A 1 92 ? 36.43092 56.46432 91.50227 1.000 7.94981 89 VAL B CA 1
ATOM 1377 C C . VAL A 1 92 ? 36.06869 56.73387 92.95731 1.000 8.39678 89 VAL B C 1
ATOM 1378 O O . VAL A 1 92 ? 35.72152 55.81020 93.70575 1.000 8.33583 89 VAL B O 1
ATOM 1391 N N . GLU A 1 93 ? 36.12077 58.00506 93.37569 1.000 8.69708 90 GLU B N 1
ATOM 1392 C CA A GLU A 1 93 ? 35.73799 58.33736 94.74284 0.404 9.81386 90 GLU B CA 1
ATOM 1393 C CA B GLU A 1 93 ? 35.73447 58.35390 94.74127 0.596 9.56434 90 GLU B CA 1
ATOM 1394 C C . GLU A 1 93 ? 34.28277 57.98262 95.00275 1.000 8.58999 90 GLU B C 1
ATOM 1395 O O . GLU A 1 93 ? 33.93616 57.51074 96.09188 1.000 9.28239 90 GLU B O 1
ATOM 1418 N N . THR A 1 94 ? 33.41416 58.21359 94.01815 1.000 8.31145 91 THR B N 1
ATOM 1419 C CA . THR A 1 94 ? 31.99799 57.91041 94.18649 1.000 8.32906 91 THR B CA 1
ATOM 1420 C C . THR A 1 94 ? 31.77233 56.40832 94.33149 1.000 8.17596 91 THR B C 1
ATOM 1421 O O . THR A 1 94 ? 31.01508 55.96928 95.20382 1.000 8.44860 91 THR B O 1
ATOM 1432 N N . VAL A 1 95 ? 32.41833 55.59596 93.49134 1.000 7.50509 92 VAL B N 1
ATOM 1433 C CA . VAL A 1 95 ? 32.30881 54.14413 93.62575 1.000 7.40172 92 VAL B CA 1
ATOM 1434 C C . VAL A 1 95 ? 32.77509 53.70002 95.00878 1.000 8.02933 92 VAL B C 1
ATOM 1435 O O . VAL A 1 95 ? 32.12605 52.87978 95.67014 1.000 8.38485 92 VAL B O 1
ATOM 1448 N N . LYS A 1 96 ? 33.92649 54.21671 95.45859 1.000 8.65388 93 LYS B N 1
ATOM 1449 C CA . LYS A 1 96 ? 34.42054 53.86223 96.78484 1.000 9.44619 93 LYS B CA 1
ATOM 1450 C C . LYS A 1 96 ? 33.41971 54.24696 97.86258 1.000 9.89426 93 LYS B C 1
ATOM 1451 O O . LYS A 1 96 ? 33.24101 53.50917 98.83471 1.000 10.54119 93 LYS B O 1
ATOM 1470 N N . GLN A 1 97 ? 32.77310 55.40648 97.71542 1.000 9.61721 94 GLN B N 1
ATOM 1471 C CA . GLN A 1 97 ? 31.81269 55.86497 98.70961 1.000 9.89493 94 GLN B CA 1
ATOM 1472 C C . GLN A 1 97 ? 30.56912 54.98709 98.72757 1.000 9.11341 94 GLN B C 1
ATOM 1473 O O . GLN A 1 97 ? 30.05281 54.67620 99.80894 1.000 9.68771 94 GLN B O 1
ATOM 1487 N N . PHE A 1 98 ? 30.06080 54.59186 97.55134 1.000 8.50844 95 PHE B N 1
ATOM 1488 C CA . PHE A 1 98 ? 28.95443 53.64026 97.52652 1.000 8.39367 95 PHE B CA 1
ATOM 1489 C C . PHE A 1 98 ? 29.33239 52.37512 98.29619 1.000 8.56490 95 PHE B C 1
ATOM 1490 O O . PHE A 1 98 ? 28.55993 51.87102 99.11841 1.000 8.95691 95 PHE B O 1
ATOM 1507 N N . HIS A 1 99 ? 30.51986 51.83703 98.03112 1.000 8.47448 96 HIS B N 1
ATOM 1508 C CA . HIS A 1 99 ? 30.92100 50.60488 98.69892 1.000 8.69898 96 HIS B CA 1
ATOM 1509 C C . HIS A 1 99 ? 31.07579 50.80621 100.21208 1.000 9.15200 96 HIS B C 1
ATOM 1510 O O . HIS A 1 99 ? 30.57109 50.01601 101.01484 1.000 9.72874 96 HIS B O 1
ATOM 1524 N N . ARG A 1 100 ? 31.76721 51.86590 100.62163 1.000 9.77763 97 ARG B N 1
ATOM 1525 C CA A ARG A 1 100 ? 32.05787 52.04156 102.04508 0.585 11.66566 97 ARG B CA 1
ATOM 1526 C CA B ARG A 1 100 ? 32.05543 52.05578 102.04001 0.415 11.03644 97 ARG B CA 1
ATOM 1527 C C . ARG A 1 100 ? 30.79916 52.32326 102.84999 1.000 10.81324 97 ARG B C 1
ATOM 1528 O O . ARG A 1 100 ? 30.76149 52.02508 104.05014 1.000 12.61002 97 ARG B O 1
ATOM 1569 N N . SER A 1 101 ? 29.76867 52.87946 102.21935 1.000 10.45476 98 SER B N 1
ATOM 1570 C CA . SER A 1 101 ? 28.51735 53.20947 102.88313 1.000 10.85500 98 SER B CA 1
ATOM 1571 C C . SER A 1 101 ? 27.49439 52.07944 102.81349 1.000 10.78942 98 SER B C 1
ATOM 1572 O O . SER A 1 101 ? 26.33205 52.28455 103.16750 1.000 12.95966 98 SER B O 1
ATOM 1580 N N . GLY A 1 102 ? 27.90067 50.88295 102.39025 1.000 9.99280 99 GLY B N 1
ATOM 1581 C CA . GLY A 1 102 ? 27.00472 49.74459 102.43512 1.000 10.25081 99 GLY B CA 1
ATOM 1582 C C . GLY A 1 102 ? 26.05486 49.63457 101.27194 1.000 9.54882 99 GLY B C 1
ATOM 1583 O O . GLY A 1 102 ? 25.03733 48.93756 101.38672 1.000 11.19346 99 GLY B O 1
ATOM 1587 N N . ARG A 1 103 ? 26.36511 50.28014 100.15183 1.000 8.66070 100 ARG B N 1
ATOM 1588 C CA . ARG A 1 103 ? 25.53980 50.23919 98.95428 1.000 8.21007 100 ARG B CA 1
ATOM 1589 C C . ARG A 1 103 ? 26.19668 49.34671 97.89970 1.000 7.68417 100 ARG B C 1
ATOM 1590 O O . ARG A 1 103 ? 27.26442 48.76693 98.11347 1.000 8.68331 100 ARG B O 1
ATOM 1611 N N . ILE A 1 104 ? 25.53198 49.20400 96.76004 1.000 7.54737 101 ILE B N 1
ATOM 1612 C CA . ILE A 1 104 ? 25.90857 48.22028 95.75127 1.000 7.45907 101 ILE B CA 1
ATOM 1613 C C . ILE A 1 104 ? 26.67035 48.89357 94.61954 1.000 6.86537 101 ILE B C 1
ATOM 1614 O O . ILE A 1 104 ? 26.29890 49.97581 94.15269 1.000 7.41966 101 ILE B O 1
ATOM 1630 N N . VAL A 1 105 ? 27.72335 48.22047 94.15533 1.000 6.69177 102 VAL B N 1
ATOM 1631 C CA . VAL A 1 105 ? 28.44123 48.57229 92.93388 1.000 6.59179 102 VAL B CA 1
ATOM 1632 C C . VAL A 1 105 ? 28.14652 47.49724 91.89796 1.000 6.20937 102 VAL B C 1
ATOM 1633 O O . VAL A 1 105 ? 28.29640 46.30334 92.18557 1.000 6.83798 102 VAL B O 1
ATOM 1646 N N . ALA A 1 106 ? 27.73434 47.92167 90.69655 1.000 6.11751 103 ALA B N 1
ATOM 1647 C CA . ALA A 1 106 ? 27.38248 47.01232 89.61224 1.000 6.23837 103 ALA B CA 1
ATOM 1648 C C . ALA A 1 106 ? 28.18518 47.40926 88.37666 1.000 6.07208 103 ALA B C 1
ATOM 1649 O O . ALA A 1 106 ? 28.16493 48.57698 87.98310 1.000 7.76266 103 ALA B O 1
ATOM 1656 N N . ALA A 1 107 ? 28.89946 46.46143 87.76916 1.000 5.86439 104 ALA B N 1
ATOM 1657 C CA . ALA A 1 107 ? 29.80184 46.78049 86.66650 1.000 5.85105 104 ALA B CA 1
ATOM 1658 C C . ALA A 1 107 ? 29.78388 45.65241 85.64157 1.000 5.57012 104 ALA B C 1
ATOM 1659 O O . ALA A 1 107 ? 29.77306 44.47744 86.00434 1.000 6.47919 104 ALA B O 1
ATOM 1666 N N . ILE A 1 108 ? 29.84416 46.01303 84.35521 1.000 5.61929 105 ILE B N 1
ATOM 1667 C CA . ILE A 1 108 ? 29.71429 45.03866 83.27105 1.000 5.93187 105 ILE B CA 1
ATOM 1668 C C . ILE A 1 108 ? 30.80812 45.21808 82.22001 1.000 5.72359 105 ILE B C 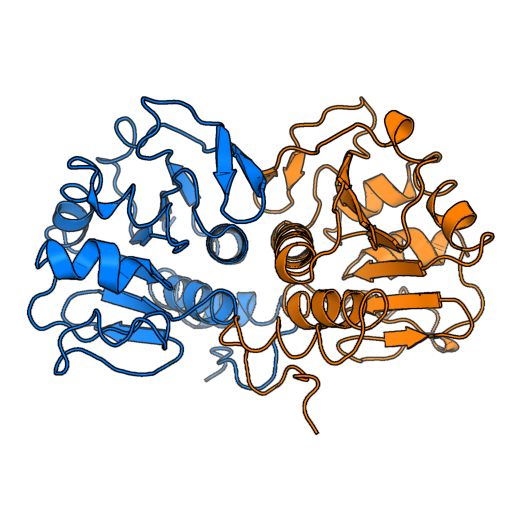1
ATOM 1669 O O . ILE A 1 108 ? 31.32817 46.31832 81.99093 1.000 6.40993 105 ILE B O 1
ATOM 1685 N N A CYS A 1 109 ? 31.18774 44.08407 81.60878 0.635 5.10873 106 CYS B N 1
ATOM 1686 C CA A CYS A 1 109 ? 32.05470 44.00123 80.42590 0.635 4.45306 106 CYS B CA 1
ATOM 1687 C C A CYS A 1 109 ? 33.47270 44.44933 80.78348 0.635 5.16155 106 CYS B C 1
ATOM 1688 O O A CYS A 1 109 ? 34.12238 43.75223 81.56849 0.635 5.83200 106 CYS B O 1
ATOM 1707 N N . ALA A 1 110 ? 33.97852 45.56232 80.25190 1.000 6.70530 107 ALA B N 1
ATOM 1708 C CA . ALA A 1 110 ? 35.31536 46.01682 80.61161 1.000 7.43392 107 ALA B CA 1
ATOM 1709 C C . ALA A 1 110 ? 35.36141 46.74590 81.94449 1.000 6.62350 107 ALA B C 1
ATOM 1710 O O . ALA A 1 110 ? 36.45616 46.97022 82.45530 1.000 7.82345 107 ALA B O 1
ATOM 1717 N N . ALA A 1 111 ? 34.23066 47.15760 82.50947 1.000 6.17788 108 ALA B N 1
ATOM 1718 C CA . ALA A 1 111 ? 34.30647 47.99669 83.70160 1.000 6.74631 108 ALA B CA 1
ATOM 1719 C C . ALA A 1 111 ? 34.99629 47.31537 84.88003 1.000 6.53500 108 ALA B C 1
ATOM 1720 O O . ALA A 1 111 ? 35.78011 47.98859 85.57000 1.000 7.18708 108 ALA B O 1
ATOM 1727 N N . PRO A 1 112 ? 34.76504 46.03388 85.17282 1.000 6.71628 109 PRO B N 1
ATOM 1728 C CA . PRO A 1 112 ? 35.48692 45.42305 86.31389 1.000 7.23254 109 PRO B CA 1
ATOM 1729 C C . PRO A 1 112 ? 36.99861 45.50181 86.16418 1.000 7.57250 109 PRO B C 1
ATOM 1730 O O . PRO A 1 112 ? 37.69748 46.00315 87.05936 1.000 8.57724 109 PRO B O 1
ATOM 1741 N N . ALA A 1 113 ? 37.53263 45.00684 85.04387 1.000 7.24462 110 ALA B N 1
ATOM 1742 C CA . ALA A 1 113 ? 38.97789 44.97583 84.87112 1.000 8.48325 110 ALA B CA 1
ATOM 1743 C C . ALA A 1 113 ? 39.57820 46.36483 84.72300 1.000 8.24988 110 ALA B C 1
ATOM 1744 O O . ALA A 1 113 ? 40.71902 46.59262 85.13370 1.000 10.09162 110 ALA B O 1
ATOM 1751 N N . THR A 1 114 ? 38.86235 47.28684 84.09674 1.000 7.57630 111 THR B N 1
ATOM 1752 C CA . THR A 1 114 ? 39.45016 48.59135 83.79180 1.000 7.73620 111 THR B CA 1
ATOM 1753 C C . THR A 1 114 ? 39.33537 49.56200 84.95673 1.000 7.61015 111 THR B C 1
ATOM 1754 O O . THR A 1 114 ? 40.24069 50.37058 85.18342 1.000 9.10975 111 THR B O 1
ATOM 1765 N N . VAL A 1 115 ? 38.22806 49.50937 85.68911 1.000 7.58147 112 VAL B N 1
ATOM 1766 C CA . VAL A 1 115 ? 37.96382 50.46216 86.77161 1.000 7.77927 112 VAL B CA 1
ATOM 1767 C C . VAL A 1 115 ? 38.28115 49.86388 88.14046 1.000 7.51900 112 VAL B C 1
ATOM 1768 O O . VAL A 1 115 ? 38.99518 50.45823 88.95377 1.000 8.89631 112 VAL B O 1
ATOM 1781 N N . LEU A 1 116 ? 37.69341 48.70195 88.43388 1.000 6.91524 113 LEU B N 1
ATOM 1782 C CA . LEU A 1 116 ? 37.72398 48.19133 89.80289 1.000 7.08460 113 LEU B CA 1
ATOM 1783 C C . LEU A 1 116 ? 39.07908 47.60125 90.17552 1.000 7.34383 113 LEU B C 1
ATOM 1784 O O . LEU A 1 116 ? 39.57226 47.83050 91.29259 1.000 8.07171 113 LEU B O 1
ATOM 1800 N N . VAL A 1 117 ? 39.68058 46.82208 89.27914 1.000 7.46331 114 VAL B N 1
ATOM 1801 C CA . VAL A 1 117 ? 40.92865 46.13309 89.60679 1.000 8.45408 114 VAL B CA 1
ATOM 1802 C C . VAL A 1 117 ? 42.07519 47.12609 89.80700 1.000 8.77861 114 VAL B C 1
ATOM 1803 O O . VAL A 1 117 ? 42.77862 47.04348 90.82502 1.000 9.36788 114 VAL B O 1
ATOM 1816 N N . PRO A 1 118 ? 42.31928 48.07347 88.89014 1.000 9.14693 115 PRO B N 1
ATOM 1817 C CA . PRO A 1 118 ? 43.49546 48.94504 89.06091 1.000 10.06779 115 PRO B CA 1
ATOM 1818 C C . PRO A 1 118 ? 43.43114 49.80933 90.30578 1.000 10.19433 115 PRO B C 1
ATOM 1819 O O . PRO A 1 118 ? 44.46908 50.12332 90.89965 1.000 12.78241 115 PRO B O 1
ATOM 1830 N N . HIS A 1 119 ? 42.23659 50.20445 90.71263 1.000 9.40460 116 HIS B N 1
ATOM 1831 C CA . HIS A 1 119 ? 42.02401 51.02154 91.89873 1.000 9.71300 116 HIS B CA 1
ATOM 1832 C C . HIS A 1 119 ? 41.87196 50.18960 93.16098 1.000 9.88148 116 HIS B C 1
ATOM 1833 O O . HIS A 1 119 ? 41.74522 50.75693 94.25024 1.000 10.59924 116 HIS B O 1
ATOM 1847 N N . ASP A 1 120 ? 41.90729 48.86308 93.03660 1.000 9.40132 117 ASP B N 1
ATOM 1848 C CA . ASP A 1 120 ? 41.88876 47.95430 94.17856 1.000 9.82723 117 ASP B CA 1
ATOM 1849 C C . ASP A 1 120 ? 40.70542 48.23204 95.09926 1.000 9.75199 117 ASP B C 1
ATOM 1850 O O . ASP A 1 120 ? 40.82327 48.18545 96.32146 1.000 10.68846 117 ASP B O 1
ATOM 1859 N N . ILE A 1 121 ? 39.53500 48.46574 94.49970 1.000 9.61062 118 ILE B N 1
ATOM 1860 C CA . ILE A 1 121 ? 38.35458 48.79190 95.28602 1.000 10.01199 118 ILE B CA 1
ATOM 1861 C C . ILE A 1 121 ? 37.81092 47.55896 95.98319 1.000 9.46719 118 ILE B C 1
ATOM 1862 O O . ILE A 1 121 ? 37.22985 47.66579 97.06952 1.000 10.89248 118 ILE B O 1
ATOM 1878 N N . PHE A 1 122 ? 38.00038 46.38418 95.37287 1.000 8.59741 119 PHE B N 1
ATOM 1879 C CA . PHE A 1 122 ? 37.49743 45.09940 95.85947 1.000 8.95723 119 PHE B CA 1
ATOM 1880 C C . PHE A 1 122 ? 38.66193 44.11062 95.89542 1.000 9.18751 119 PHE B C 1
ATOM 1881 O O . PHE A 1 122 ? 38.73532 43.18784 95.07580 1.000 9.87965 119 PHE B O 1
ATOM 1898 N N . PRO A 1 123 ? 39.58596 44.26212 96.85527 1.000 9.71091 120 PRO B N 1
ATOM 1899 C CA A PRO A 1 123 ? 40.74048 43.34963 96.90301 0.721 10.43787 120 PRO B CA 1
ATOM 1900 C CA B PRO A 1 123 ? 40.74164 43.34792 96.90017 0.279 10.31535 120 PRO B CA 1
ATOM 1901 C C . PRO A 1 123 ? 40.36247 41.90738 97.18949 1.000 9.57877 120 PRO B C 1
ATOM 1902 O O . PRO A 1 123 ? 41.10222 40.98870 96.80062 1.000 10.50044 120 PRO B O 1
ATOM 1923 N N . ILE A 1 124 ? 39.24882 41.69327 97.88290 1.000 8.78333 121 ILE B N 1
ATOM 1924 C CA . ILE A 1 124 ? 38.69330 40.38000 98.15284 1.000 9.57332 121 ILE B CA 1
ATOM 1925 C C . ILE A 1 124 ? 37.28581 40.35583 97.57988 1.000 11.38487 121 ILE B C 1
ATOM 1926 O O . ILE A 1 124 ? 36.50418 41.28989 97.78898 1.000 14.56062 121 ILE B O 1
ATOM 1942 N N . GLY A 1 125 ? 36.97204 39.30756 96.84806 1.000 11.21378 122 GLY B N 1
ATOM 1943 C CA . GLY A 1 125 ? 35.63268 39.09938 96.33229 1.000 12.32367 122 GLY B CA 1
ATOM 1944 C C . GLY A 1 125 ? 35.68549 38.48252 94.94943 1.000 10.03106 122 GLY B C 1
ATOM 1945 O O . GLY A 1 125 ? 36.67000 38.58635 94.22635 1.000 11.85892 122 GLY B O 1
ATOM 1949 N N . ASN A 1 126 ? 34.59809 37.82095 94.57888 1.000 8.18447 123 ASN B N 1
ATOM 1950 C CA . ASN A 1 126 ? 34.48984 37.24709 93.24780 1.000 7.66127 123 ASN B CA 1
ATOM 1951 C C . ASN A 1 126 ? 33.95669 38.27247 92.26057 1.000 6.74676 123 ASN B C 1
ATOM 1952 O O . ASN A 1 126 ? 33.11814 39.11278 92.60245 1.000 7.49527 123 ASN B O 1
ATOM 1963 N N . MET A 1 127 ? 34.44125 38.17304 91.02252 1.000 6.92969 124 MET B N 1
ATOM 1964 C CA . MET A 1 127 ? 33.96463 39.04890 89.96518 1.000 7.74720 124 MET B CA 1
ATOM 1965 C C . MET A 1 127 ? 34.18065 38.39350 88.61268 1.000 6.92162 124 MET B C 1
ATOM 1966 O O . MET A 1 127 ? 35.02649 37.51066 88.43595 1.000 8.05085 124 MET B O 1
ATOM 1980 N N . THR A 1 128 ? 33.39413 38.85860 87.66085 1.000 6.43127 125 THR B N 1
ATOM 1981 C CA . THR A 1 128 ? 33.55185 38.51034 86.25949 1.000 6.09373 125 THR B CA 1
ATOM 1982 C C . THR A 1 128 ? 33.64331 39.78862 85.42538 1.000 6.27915 125 THR B C 1
ATOM 1983 O O . THR A 1 128 ? 33.58296 40.91175 85.93238 1.000 6.69353 125 THR B O 1
ATOM 1994 N N . GLY A 1 129 ? 33.78416 39.58382 84.11919 1.000 6.31876 126 GLY B N 1
ATOM 1995 C CA . GLY A 1 129 ? 33.84215 40.66528 83.15816 1.000 6.12445 126 GLY B CA 1
ATOM 1996 C C . GLY A 1 129 ? 34.00660 40.06041 81.77763 1.000 6.02494 126 GLY B C 1
ATOM 1997 O O . GLY A 1 129 ? 33.84653 38.85289 81.58247 1.000 6.88020 126 GLY B O 1
ATOM 2001 N N . PHE A 1 130 ? 34.33515 40.89794 80.80282 1.000 6.40132 127 PHE B N 1
ATOM 2002 C CA . PHE A 1 130 ? 34.38511 40.40972 79.43205 1.000 6.72215 127 PHE B CA 1
ATOM 2003 C C . PHE A 1 130 ? 35.45866 39.32616 79.32081 1.000 6.73901 127 PHE B C 1
ATOM 2004 O O . PHE A 1 130 ? 36.58322 39.52335 79.79220 1.000 7.16484 127 PHE B O 1
ATOM 2021 N N A PRO A 1 131 ? 35.17791 38.19245 78.67821 0.758 8.10233 128 PRO B N 1
ATOM 2022 N N B PRO A 1 131 ? 35.16328 38.19772 78.65539 0.242 8.33493 128 PRO B N 1
ATOM 2023 C CA A PRO A 1 131 ? 36.14046 37.08245 78.77307 0.758 9.41383 128 PRO B CA 1
ATOM 2024 C CA B PRO A 1 131 ? 36.10764 37.06599 78.64902 0.242 9.68933 128 PRO B CA 1
ATOM 2025 C C A PRO A 1 131 ? 37.50287 37.32273 78.12159 0.758 9.54294 128 PRO B C 1
ATOM 2026 C C B PRO A 1 131 ? 37.50978 37.41289 78.18727 0.242 9.84248 128 PRO B C 1
ATOM 2027 O O A PRO A 1 131 ? 38.47402 36.69550 78.55791 0.758 9.85433 128 PRO B O 1
ATOM 2028 O O B PRO A 1 131 ? 38.48194 36.94677 78.78952 0.242 9.21027 128 PRO B O 1
ATOM 2049 N N . THR A 1 132 ? 37.64294 38.20163 77.11962 1.000 10.84974 129 THR B N 1
ATOM 2050 C CA A THR A 1 132 ? 38.98578 38.46313 76.58680 0.840 12.21659 129 THR B CA 1
ATOM 2051 C CA B THR A 1 132 ? 38.96114 38.51526 76.56531 0.160 13.12298 129 THR B CA 1
ATOM 2052 C C . THR A 1 132 ? 39.84350 39.26989 77.55633 1.000 11.90486 129 THR B C 1
ATOM 2053 O O . THR A 1 132 ? 41.06946 39.33884 77.37424 1.000 13.95996 129 THR B O 1
ATOM 2074 N N . LEU A 1 133 ? 39.23695 39.86619 78.57950 1.000 10.43732 130 LEU B N 1
ATOM 2075 C CA . LEU A 1 133 ? 39.92415 40.58931 79.63860 1.000 10.12473 130 LEU B CA 1
ATOM 2076 C C . LEU A 1 133 ? 40.03342 39.75284 80.90567 1.000 9.43613 130 LEU B C 1
ATOM 2077 O O . LEU A 1 133 ? 40.33489 40.29938 81.96890 1.000 9.90960 130 LEU B O 1
ATOM 2093 N N . LYS A 1 134 ? 39.80780 38.43521 80.80126 1.000 8.78157 131 LYS B N 1
ATOM 2094 C CA . LYS A 1 134 ? 39.91579 37.56802 81.96933 1.000 9.45126 131 LYS B CA 1
ATOM 2095 C C . LYS A 1 134 ? 41.26538 37.71932 82.66322 1.000 9.44318 131 LYS B C 1
ATOM 2096 O O . LYS A 1 134 ? 41.33846 37.71441 83.89795 1.000 10.65567 131 LYS B O 1
ATOM 2115 N N . ASP A 1 135 ? 42.34513 37.85157 81.88788 1.000 9.73622 132 ASP B N 1
ATOM 2116 C CA A ASP A 1 135 ? 43.69551 37.90383 82.44758 0.679 10.50542 132 ASP B CA 1
ATOM 2117 C CA B ASP A 1 135 ? 43.68719 37.90674 82.46243 0.321 11.74203 132 ASP B CA 1
ATOM 2118 C C . ASP A 1 135 ? 43.99975 39.23580 83.12949 1.000 11.40536 132 ASP B C 1
ATOM 2119 O O . ASP A 1 135 ? 45.08940 39.38482 83.69748 1.000 14.80898 132 ASP B O 1
ATOM 2136 N N . LYS A 1 136 ? 43.05738 40.16991 83.11127 1.000 9.18674 133 LYS B N 1
ATOM 2137 C CA A LYS A 1 136 ? 43.13832 41.43972 83.82002 0.505 9.67091 133 LYS B CA 1
ATOM 2138 C CA B LYS A 1 136 ? 43.19564 41.41454 83.84909 0.495 10.02288 133 LYS B CA 1
ATOM 2139 C C . LYS A 1 136 ? 42.38286 41.41710 85.14318 1.000 10.06916 133 LYS B C 1
ATOM 2140 O O . LYS A 1 136 ? 42.34206 42.44159 85.83218 1.000 11.99599 133 LYS B O 1
ATOM 2177 N N A ILE A 1 137 ? 41.74675 40.29065 85.47584 0.531 9.13007 134 ILE B N 1
ATOM 2178 N N B ILE A 1 137 ? 41.78072 40.29538 85.50909 0.469 9.69291 134 ILE B N 1
ATOM 2179 C CA A ILE A 1 137 ? 41.10961 40.04587 86.76630 0.531 9.38495 134 ILE B CA 1
ATOM 2180 C CA B ILE A 1 137 ? 41.11493 40.12413 86.79929 0.469 9.63034 134 ILE B CA 1
ATOM 2181 C C A ILE A 1 137 ? 42.05469 39.13539 87.54359 0.531 9.03277 134 ILE B C 1
ATOM 2182 C C B ILE A 1 137 ? 41.90410 39.08893 87.59178 0.469 9.61286 134 ILE B C 1
ATOM 2183 O O A ILE A 1 137 ? 42.56160 38.15580 86.97321 0.531 9.08282 134 ILE B O 1
ATOM 2184 O O B ILE A 1 137 ? 42.15313 37.99313 87.07650 0.469 9.90704 134 ILE B O 1
ATOM 2215 N N . PRO A 1 138 ? 42.32691 39.39084 88.82205 1.000 9.45733 135 PRO B N 1
ATOM 2216 C CA . PRO A 1 138 ? 43.16133 38.44577 89.57312 1.000 10.22891 135 PRO B CA 1
ATOM 2217 C C . PRO A 1 138 ? 42.54908 37.05150 89.57462 1.000 9.79856 135 PRO B C 1
ATOM 2218 O O . PRO A 1 138 ? 41.34214 36.87783 89.72551 1.000 9.62471 135 PRO B O 1
ATOM 2229 N N . ALA A 1 139 ? 43.40332 36.04492 89.39101 1.000 11.07895 136 ALA B N 1
ATOM 2230 C CA . ALA A 1 139 ? 42.91573 34.68730 89.16685 1.000 12.02216 136 ALA B CA 1
ATOM 2231 C C . ALA A 1 139 ? 42.04871 34.18285 90.31630 1.000 11.02939 136 ALA B C 1
ATOM 2232 O O . ALA A 1 139 ? 41.10172 33.42260 90.09128 1.000 12.39357 136 ALA B O 1
ATOM 2239 N N . GLU A 1 140 ? 42.36832 34.56065 91.55546 1.000 10.52517 137 GLU B N 1
ATOM 2240 C CA . GLU A 1 140 ? 41.59172 34.08537 92.69300 1.000 10.82240 137 GLU B CA 1
ATOM 2241 C C . GLU A 1 140 ? 40.21412 34.73597 92.78199 1.000 10.19784 137 GLU B C 1
ATOM 2242 O O . GLU A 1 140 ? 39.36271 34.25205 93.54419 1.000 11.73112 137 GLU B O 1
ATOM 2254 N N . GLN A 1 141 ? 39.97378 35.80715 92.02616 1.000 8.60380 138 GLN B N 1
ATOM 2255 C CA . GLN A 1 141 ? 38.69191 36.49920 92.00515 1.000 7.87904 138 GLN B CA 1
ATOM 2256 C C . GLN A 1 141 ? 37.81290 36.08826 90.83276 1.000 7.62004 138 GLN B C 1
ATOM 2257 O O . GLN A 1 141 ? 36.58692 36.12178 90.94769 1.000 8.40206 138 GLN B O 1
ATOM 2271 N N . TRP A 1 142 ? 38.40679 35.70857 89.70604 1.000 7.78936 139 TRP B N 1
ATOM 2272 C CA . TRP A 1 142 ? 37.66968 35.45461 88.47385 1.000 7.87431 139 TRP B CA 1
ATOM 2273 C C . TRP A 1 142 ? 36.68609 34.29453 88.58083 1.000 7.84800 139 TRP B C 1
ATOM 2274 O O . TRP A 1 142 ? 37.03206 33.20528 89.04458 1.000 8.88267 139 TRP B O 1
ATOM 2295 N N . LEU A 1 143 ? 35.47376 34.51299 88.06825 1.000 7.45817 140 LEU B N 1
ATOM 2296 C CA . LEU A 1 143 ? 34.54154 33.44673 87.72365 1.000 7.61133 140 LEU B CA 1
ATOM 2297 C C . LEU A 1 143 ? 34.04261 33.72233 86.31209 1.000 7.26344 140 LEU B C 1
ATOM 2298 O O . LEU A 1 143 ? 33.87566 34.87471 85.92401 1.000 8.12514 140 LEU B O 1
ATOM 2314 N N . ASP A 1 144 ? 33.79956 32.64503 85.55341 1.000 7.52674 141 ASP B N 1
ATOM 2315 C CA . ASP A 1 144 ? 33.25667 32.72459 84.19265 1.000 8.01693 141 ASP B CA 1
ATOM 2316 C C . ASP A 1 144 ? 31.75596 32.43177 84.20759 1.000 7.39141 141 ASP B C 1
ATOM 2317 O O . ASP A 1 144 ? 31.30250 31.37486 83.79409 1.000 9.20596 141 ASP B O 1
ATOM 2326 N N . LYS A 1 145 ? 30.99746 33.38392 84.74289 1.000 7.23762 142 LYS B N 1
ATOM 2327 C CA A LYS A 1 145 ? 29.55324 33.27771 84.89463 0.612 6.93294 142 LYS B CA 1
ATOM 2328 C CA B LYS A 1 145 ? 29.55376 33.26909 84.88058 0.388 7.07673 142 LYS B CA 1
ATOM 2329 C C . LYS A 1 145 ? 28.91943 34.50886 84.27100 1.000 6.54754 142 LYS B C 1
ATOM 2330 O O . LYS A 1 145 ? 29.50294 35.59459 84.29465 1.000 7.36538 142 LYS B O 1
ATOM 2367 N N . ARG A 1 146 ? 27.70490 34.35524 83.74252 1.000 6.29814 143 ARG B N 1
ATOM 2368 C CA . ARG A 1 146 ? 27.05303 35.47759 83.06800 1.000 6.56320 143 ARG B CA 1
ATOM 2369 C C . ARG A 1 146 ? 26.88094 36.67186 84.00007 1.000 6.20365 143 ARG B C 1
ATOM 2370 O O . ARG A 1 146 ? 27.04609 37.82943 83.57688 1.000 6.77842 143 ARG B O 1
ATOM 2391 N N . VAL A 1 147 ? 26.53972 36.39275 85.26476 1.000 6.37832 144 VAL B N 1
ATOM 2392 C CA . VAL A 1 147 ? 26.44421 37.37227 86.33932 1.000 6.36935 144 VAL B CA 1
ATOM 2393 C C . VAL A 1 147 ? 27.13910 36.77879 87.55729 1.000 6.41537 144 VAL B C 1
ATOM 2394 O O . VAL A 1 147 ? 26.99021 35.58356 87.83669 1.000 7.76373 144 VAL B O 1
ATOM 2407 N N . VAL A 1 148 ? 27.88633 37.60570 88.28286 1.000 6.28764 145 VAL B N 1
ATOM 2408 C CA . VAL A 1 148 ? 28.45426 37.24392 89.58100 1.000 6.13604 145 VAL B CA 1
ATOM 2409 C C . VAL A 1 148 ? 27.93356 38.24965 90.59930 1.000 6.04041 145 VAL B C 1
ATOM 2410 O O . VAL A 1 148 ? 28.13118 39.46199 90.44994 1.000 6.75796 145 VAL B O 1
ATOM 2423 N N . TRP A 1 149 ? 27.31069 37.74420 91.65260 1.000 6.58387 146 TRP B N 1
ATOM 2424 C CA . TRP A 1 149 ? 26.88517 38.55247 92.78621 1.000 6.70056 146 TRP B CA 1
ATOM 2425 C C . TRP A 1 149 ? 27.66788 38.08432 94.00235 1.000 6.62142 146 TRP B C 1
ATOM 2426 O O . TRP A 1 149 ? 27.53003 36.92755 94.42119 1.000 8.27676 146 TRP B O 1
ATOM 2447 N N . ASP A 1 150 ? 28.50711 38.95843 94.54152 1.000 6.87092 147 ASP B N 1
ATOM 2448 C CA . ASP A 1 150 ? 29.24992 38.67720 95.76179 1.000 7.09452 147 ASP B CA 1
ATOM 2449 C C . ASP A 1 150 ? 28.65424 39.55292 96.85935 1.000 7.08195 147 ASP B C 1
ATOM 2450 O O . ASP A 1 150 ? 28.97354 40.74365 96.98125 1.000 7.79224 147 ASP B O 1
ATOM 2459 N N . ALA A 1 151 ? 27.75984 38.95105 97.64579 1.000 7.74758 148 ALA B N 1
ATOM 2460 C CA . ALA A 1 151 ? 27.07271 39.70359 98.67667 1.000 8.68263 148 ALA B CA 1
ATOM 2461 C C . ALA A 1 151 ? 28.00179 40.17577 99.78274 1.000 8.98376 148 ALA B C 1
ATOM 2462 O O . ALA A 1 151 ? 27.66467 41.14352 100.47997 1.000 10.92934 148 ALA B O 1
ATOM 2469 N N . ARG A 1 152 ? 29.15250 39.52099 99.96191 1.000 9.28261 149 ARG B N 1
ATOM 2470 C CA . ARG A 1 152 ? 30.05193 39.88979 101.04699 1.000 10.40151 149 ARG B CA 1
ATOM 2471 C C . ARG A 1 152 ? 30.57709 41.30787 100.89102 1.000 9.61771 149 ARG B C 1
ATOM 2472 O O . ARG A 1 152 ? 30.89934 41.96631 101.88774 1.000 12.10984 149 ARG B O 1
ATOM 2493 N N . VAL A 1 153 ? 30.72289 41.76867 99.64754 1.000 8.81298 150 VAL B N 1
ATOM 2494 C CA . VAL A 1 153 ? 31.23195 43.09322 99.31215 1.000 8.85477 150 VAL B CA 1
ATOM 2495 C C . VAL A 1 153 ? 30.23466 43.89773 98.48622 1.000 7.95803 150 VAL B C 1
ATOM 2496 O O . VAL A 1 153 ? 30.56054 44.98449 97.99328 1.000 8.70209 150 VAL B O 1
ATOM 2509 N N . LYS A 1 154 ? 29.02309 43.37891 98.33140 1.000 7.54785 151 LYS B N 1
ATOM 2510 C CA . LYS A 1 154 ? 27.97435 44.02732 97.55335 1.000 7.71363 151 LYS B CA 1
ATOM 2511 C C . LYS A 1 154 ? 28.47697 44.44012 96.16581 1.000 6.90505 151 LYS B C 1
ATOM 2512 O O . LYS A 1 154 ? 28.28186 45.57266 95.71687 1.000 7.75410 151 LYS B O 1
ATOM 2531 N N . LEU A 1 155 ? 29.09637 43.47563 95.47857 1.000 6.75381 152 LEU B N 1
ATOM 2532 C CA . LEU A 1 155 ? 29.62902 43.67871 94.13430 1.000 6.56227 152 LEU B CA 1
ATOM 2533 C C . LEU A 1 155 ? 28.88875 42.78372 93.14711 1.000 6.05108 152 LEU B C 1
ATOM 2534 O O . LEU A 1 155 ? 28.95036 41.54630 93.25241 1.000 6.64501 152 LEU B O 1
ATOM 2550 N N . LEU A 1 156 ? 28.24344 43.41645 92.16592 1.000 5.95113 153 LEU B N 1
ATOM 2551 C CA . LEU A 1 156 ? 27.56036 42.73123 91.07779 1.000 5.59801 153 LEU B CA 1
ATOM 2552 C C . LEU A 1 156 ? 28.35051 42.97688 89.79869 1.000 5.66475 153 LEU B C 1
ATOM 2553 O O . LEU A 1 156 ? 28.55748 44.13344 89.41979 1.000 6.10213 153 LEU B O 1
ATOM 2569 N N . THR A 1 157 ? 28.77818 41.90756 89.12550 1.000 5.48114 154 THR B N 1
ATOM 2570 C CA . THR A 1 157 ? 29.47130 42.05913 87.85187 1.000 5.40528 154 THR B CA 1
ATOM 2571 C C . THR A 1 157 ? 28.83053 41.15519 86.80034 1.000 5.36334 154 THR B C 1
ATOM 2572 O O . THR A 1 157 ? 28.12144 40.18739 87.10176 1.000 5.90609 154 THR B O 1
ATOM 2583 N N . SER A 1 158 ? 29.08450 41.49447 85.53625 1.000 5.56867 155 SER B N 1
ATOM 2584 C CA . SER A 1 158 ? 28.52046 40.74117 84.42540 1.000 5.44312 155 SER B CA 1
ATOM 2585 C C . SER A 1 158 ? 29.42853 40.90637 83.20926 1.000 5.36130 155 SER B C 1
ATOM 2586 O O . SER A 1 158 ? 30.32964 41.74502 83.19723 1.000 5.79344 155 SER B O 1
ATOM 2594 N N A GLN A 1 159 ? 29.15511 40.11657 82.16495 0.212 5.58920 156 GLN B N 1
ATOM 2595 N N B GLN A 1 159 ? 29.19184 40.08976 82.17446 0.788 5.71165 156 GLN B N 1
ATOM 2596 C CA A GLN A 1 159 ? 30.16755 39.81791 81.15384 0.212 5.72923 156 GLN B CA 1
ATOM 2597 C CA B GLN A 1 159 ? 30.22275 39.87735 81.15614 0.788 5.73590 156 GLN B CA 1
ATOM 2598 C C A GLN A 1 159 ? 30.15426 40.70167 79.90647 0.212 5.75257 156 GLN B C 1
ATOM 2599 C C B GLN A 1 159 ? 30.16041 40.73147 79.89111 0.788 5.72637 156 GLN B C 1
ATOM 2600 O O A GLN A 1 159 ? 31.23235 41.07708 79.44329 0.212 6.23794 156 GLN B O 1
ATOM 2601 O O B GLN A 1 159 ? 31.22687 41.05504 79.36774 0.788 6.73738 156 GLN B O 1
ATOM 2628 N N . GLY A 1 160 ? 29.00877 41.02798 79.31001 1.000 5.91442 157 GLY B N 1
ATOM 2629 C CA . GLY A 1 160 ? 29.03547 41.68416 78.00997 1.000 6.55557 157 GLY B CA 1
ATOM 2630 C C . 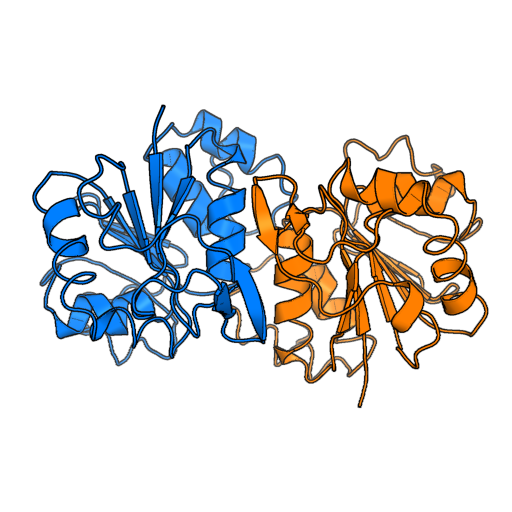GLY A 1 160 ? 27.67977 42.12114 77.53826 1.000 5.90247 157 GLY B C 1
ATOM 2631 O O . GLY A 1 160 ? 26.68473 42.00983 78.25086 1.000 5.74843 157 GLY B O 1
ATOM 2636 N N . PRO A 1 161 ? 27.60962 42.62483 76.30327 1.000 6.01189 158 PRO B N 1
ATOM 2637 C CA . PRO A 1 161 ? 26.32947 43.14687 75.81775 1.000 6.30202 158 PRO B CA 1
ATOM 2638 C C . PRO A 1 161 ? 25.21954 42.13396 75.92840 1.000 5.75722 158 PRO B C 1
ATOM 2639 O O . PRO A 1 161 ? 24.08259 42.47836 76.27486 1.000 6.73704 158 PRO B O 1
ATOM 2650 N N . GLY A 1 162 ? 25.52435 40.87757 75.59939 1.000 5.60160 159 GLY B N 1
ATOM 2651 C CA . GLY A 1 162 ? 24.55227 39.80201 75.65218 1.000 6.14910 159 GLY B CA 1
ATOM 2652 C C . GLY A 1 162 ? 24.14288 39.34588 77.03882 1.000 5.49755 159 GLY B C 1
ATOM 2653 O O . GLY A 1 162 ? 23.18792 38.56666 77.14232 1.000 5.71997 159 GLY B O 1
ATOM 2657 N N . THR A 1 163 ? 24.82123 39.80271 78.09308 1.000 5.35558 160 THR B N 1
ATOM 2658 C CA . THR A 1 163 ? 24.39120 39.52823 79.46227 1.000 5.30412 160 THR B CA 1
ATOM 2659 C C . THR A 1 163 ? 23.72056 40.73969 80.09996 1.000 5.24005 160 THR B C 1
ATOM 2660 O O . THR A 1 163 ? 23.46206 40.72392 81.30852 1.000 5.63284 160 THR B O 1
ATOM 2671 N N . ALA A 1 164 ? 23.39006 41.77108 79.31752 1.000 5.29661 161 ALA B N 1
ATOM 2672 C CA . ALA A 1 164 ? 22.80286 42.96630 79.91018 1.000 5.38098 161 ALA B CA 1
ATOM 2673 C C . ALA A 1 164 ? 21.43607 42.68890 80.51967 1.000 5.23001 161 ALA B C 1
ATOM 2674 O O . ALA A 1 164 ? 21.09599 43.29648 81.54029 1.000 5.70248 161 ALA B O 1
ATOM 2681 N N . ILE A 1 165 ? 20.62746 41.80843 79.91687 1.000 5.43004 162 ILE B N 1
ATOM 2682 C CA . ILE A 1 165 ? 19.35151 41.46067 80.53711 1.000 5.85826 162 ILE B CA 1
ATOM 2683 C C . ILE A 1 165 ? 19.58237 40.76955 81.88051 1.000 5.60458 162 ILE B C 1
ATOM 2684 O O . ILE A 1 165 ? 18.96088 41.12460 82.88681 1.000 5.98418 162 ILE B O 1
ATOM 2700 N N . ASP A 1 166 ? 20.47940 39.77513 81.91271 1.000 5.62430 163 ASP B N 1
ATOM 2701 C CA . ASP A 1 166 ? 20.75912 39.08177 83.16549 1.000 5.89339 163 ASP B CA 1
ATOM 2702 C C . ASP A 1 166 ? 21.18467 40.08616 84.24688 1.000 5.89373 163 ASP B C 1
ATOM 2703 O O . ASP A 1 166 ? 20.77887 40.00050 85.41915 1.000 6.12867 163 ASP B O 1
ATOM 2712 N N . PHE A 1 167 ? 22.04131 41.02754 83.86304 1.000 5.59138 164 PHE B N 1
ATOM 2713 C CA . PHE A 1 167 ? 22.57173 42.04644 84.77320 1.000 5.67146 164 PHE B CA 1
ATOM 2714 C C . PHE A 1 167 ? 21.45394 42.92988 85.31179 1.000 5.72113 164 PHE B C 1
ATOM 2715 O O . PHE A 1 167 ? 21.34213 43.14206 86.52841 1.000 5.86957 164 PHE B O 1
ATOM 2732 N N . GLY A 1 168 ? 20.61592 43.46115 84.41468 1.000 5.79567 165 GLY B N 1
ATOM 2733 C CA . GLY A 1 168 ? 19.51731 44.30569 84.85053 1.000 5.98168 165 GLY B CA 1
ATOM 2734 C C . GLY A 1 168 ? 18.52857 43.57807 85.74513 1.000 5.69094 165 GLY B C 1
ATOM 2735 O O . GLY A 1 168 ? 18.06428 44.12680 86.75281 1.000 6.04972 165 GLY B O 1
ATOM 2739 N N . LEU A 1 169 ? 18.20761 42.32099 85.40576 1.000 5.92889 166 LEU B N 1
ATOM 2740 C CA . LEU A 1 169 ? 17.29980 41.55110 86.25071 1.000 5.95987 166 LEU B CA 1
ATOM 2741 C C . LEU A 1 169 ? 17.88190 41.33540 87.64342 1.000 5.99970 166 LEU B C 1
ATOM 2742 O O . LEU A 1 169 ? 17.14063 41.35418 88.63085 1.000 6.50151 166 LEU B O 1
ATOM 2758 N N . LYS A 1 170 ? 19.19769 41.10410 87.74122 1.000 5.87204 167 LYS B N 1
ATOM 2759 C CA . LYS A 1 170 ? 19.78864 40.89235 89.06184 1.000 6.19142 167 LYS B CA 1
ATOM 2760 C C . LYS A 1 170 ? 19.75795 42.18660 89.87387 1.000 5.82785 167 LYS B C 1
ATOM 2761 O O . LYS A 1 170 ? 19.52267 42.14770 91.08531 1.000 6.39688 167 LYS B O 1
ATOM 2780 N N . ILE A 1 171 ? 19.97186 43.34684 89.24052 1.000 6.13245 168 ILE B N 1
ATOM 2781 C CA . ILE A 1 171 ? 19.80342 44.60878 89.96433 1.000 6.16578 168 ILE B CA 1
ATOM 2782 C C . ILE A 1 171 ? 18.38483 44.72955 90.50857 1.000 5.93431 168 ILE B C 1
ATOM 2783 O O . ILE A 1 171 ? 18.17573 45.13678 91.66095 1.000 6.51692 168 ILE B O 1
ATOM 2799 N N . ILE A 1 172 ? 17.38966 44.37539 89.68831 1.000 6.22146 169 ILE B N 1
ATOM 2800 C CA . ILE A 1 172 ? 16.00594 44.39026 90.16133 1.000 6.54127 169 ILE B CA 1
ATOM 2801 C C . ILE A 1 172 ? 15.83810 43.46446 91.36468 1.000 6.53393 169 ILE B C 1
ATOM 2802 O O . ILE A 1 172 ? 15.22075 43.83651 92.36640 1.000 7.42864 169 ILE B O 1
ATOM 2818 N N . ASP A 1 173 ? 16.36915 42.24297 91.28439 1.000 6.53470 170 ASP B N 1
ATOM 2819 C CA A ASP A 1 173 ? 16.30194 41.32143 92.42098 0.563 6.81940 170 ASP B CA 1
ATOM 2820 C CA B ASP A 1 173 ? 16.29397 41.33012 92.42286 0.437 7.32421 170 ASP B CA 1
ATOM 2821 C C . ASP A 1 173 ? 16.87854 41.96606 93.68329 1.000 7.56172 170 ASP B C 1
ATOM 2822 O O . ASP A 1 173 ? 16.28966 41.89156 94.77226 1.000 8.90964 170 ASP B O 1
ATOM 2839 N N . LEU A 1 174 ? 18.04122 42.60258 93.55155 1.000 7.36421 171 LEU B N 1
ATOM 2840 C CA . LEU A 1 174 ? 18.75010 43.15360 94.70652 1.000 8.07114 171 LEU B CA 1
ATOM 2841 C C . LEU A 1 174 ? 18.08556 44.38838 95.29101 1.000 8.29081 171 LEU B C 1
ATOM 2842 O O . LEU A 1 174 ? 18.27602 44.66930 96.47872 1.000 10.94168 171 LEU B O 1
ATOM 2858 N N . LEU A 1 175 ? 17.35097 45.15549 94.48356 1.000 7.33215 172 LEU B N 1
ATOM 2859 C CA . LEU A 1 175 ? 16.71693 46.38388 94.94407 1.000 7.71668 172 LEU B CA 1
ATOM 2860 C C . LEU A 1 175 ? 15.24675 46.21450 95.29920 1.000 8.08163 172 LEU B C 1
ATOM 2861 O O . LEU A 1 175 ? 14.75823 46.90537 96.19870 1.000 9.85114 172 LEU B O 1
ATOM 2877 N N . VAL A 1 176 ? 14.52995 45.34581 94.57911 1.000 7.76190 173 VAL B N 1
ATOM 2878 C CA A VAL A 1 176 ? 13.07340 45.20913 94.64036 0.722 8.32044 173 VAL B CA 1
ATOM 2879 C CA B VAL A 1 176 ? 13.09502 45.21425 94.79912 0.278 8.52095 173 VAL B CA 1
ATOM 2880 C C . VAL A 1 176 ? 12.63796 43.77676 94.94611 1.000 8.71925 173 VAL B C 1
ATOM 2881 O O . VAL A 1 176 ? 11.60486 43.55974 95.58016 1.000 12.28989 173 VAL B O 1
ATOM 2906 N N . GLY A 1 177 ? 13.38638 42.78265 94.48732 1.000 8.65301 174 GLY B N 1
ATOM 2907 C CA . GLY A 1 177 ? 13.12692 41.40004 94.84910 1.000 8.85038 174 GLY B CA 1
ATOM 2908 C C . GLY A 1 177 ? 12.75835 40.51487 93.66502 1.000 8.18562 174 GLY B C 1
ATOM 2909 O O . GLY A 1 177 ? 12.53156 40.96332 92.53693 1.000 8.01329 174 GLY B O 1
ATOM 2913 N N . ARG A 1 178 ? 12.68392 39.21226 93.97220 1.000 9.60571 175 ARG B N 1
ATOM 2914 C CA A ARG A 1 178 ? 12.50712 38.19210 92.94007 0.716 9.17215 175 ARG B CA 1
ATOM 2915 C CA B ARG A 1 178 ? 12.54430 38.24768 92.89188 0.284 10.65209 175 ARG B CA 1
ATOM 2916 C C . ARG A 1 178 ? 11.17874 38.33176 92.22622 1.000 9.21688 175 ARG B C 1
ATOM 2917 O O . ARG A 1 178 ? 11.07280 38.05983 91.02654 1.000 9.05150 175 ARG B O 1
ATOM 2958 N N . GLU A 1 179 ? 10.13446 38.69413 92.96245 1.000 9.93325 176 GLU B N 1
ATOM 2959 C CA A GLU A 1 179 ? 8.82302 38.80044 92.33813 0.673 11.10305 176 GLU B CA 1
ATOM 2960 C CA B GLU A 1 179 ? 8.81941 38.81048 92.35059 0.327 10.50416 176 GLU B CA 1
ATOM 2961 C C . GLU A 1 179 ? 8.84259 39.84167 91.22593 1.000 9.43934 176 GLU B C 1
ATOM 2962 O O . GLU A 1 179 ? 8.35628 39.59453 90.11383 1.000 9.62230 176 GLU B O 1
ATOM 2985 N N . LYS A 1 180 ? 9.42364 41.00663 91.49900 1.000 8.25784 177 LYS B N 1
ATOM 2986 C CA . LYS A 1 180 ? 9.52463 42.04149 90.47719 1.000 7.95369 177 LYS B CA 1
ATOM 2987 C C . LYS A 1 180 ? 10.46174 41.61783 89.35010 1.000 7.44177 177 LYS B C 1
ATOM 2988 O O . LYS A 1 180 ? 10.20271 41.92463 88.18165 1.000 8.14971 177 LYS B O 1
ATOM 3007 N N . ALA A 1 181 ? 11.56707 40.94927 89.67537 1.000 7.36505 178 ALA B N 1
ATOM 3008 C CA . ALA A 1 181 ? 12.46895 40.48979 88.62447 1.000 7.11704 178 ALA B CA 1
ATOM 3009 C C . ALA A 1 181 ? 11.75995 39.54236 87.66742 1.000 7.60211 178 ALA B C 1
ATOM 3010 O O . ALA A 1 181 ? 11.91436 39.65894 86.44250 1.000 7.78771 178 ALA B O 1
ATOM 3017 N N . HIS A 1 182 ? 10.96762 38.60827 88.20935 1.000 8.26580 179 HIS B N 1
ATOM 3018 C CA . HIS A 1 182 ? 10.21508 37.70078 87.35679 1.000 8.88547 179 HIS B CA 1
ATOM 3019 C C . HIS A 1 182 ? 9.17974 38.45041 86.52007 1.000 8.84610 179 HIS B C 1
ATOM 3020 O O . HIS A 1 182 ? 8.98642 38.14895 85.33583 1.000 9.40399 179 HIS B O 1
ATOM 3034 N N A GLU A 1 183 ? 8.52203 39.44377 87.11518 0.426 8.58459 180 GLU B N 1
ATOM 3035 N N B GLU A 1 183 ? 8.48479 39.41461 87.12880 0.574 9.09999 180 GLU B N 1
ATOM 3036 C CA A GLU A 1 183 ? 7.52124 40.21543 86.38776 0.426 9.22411 180 GLU B CA 1
ATOM 3037 C CA B GLU A 1 183 ? 7.52042 40.22939 86.39245 0.574 9.56540 180 GLU B CA 1
ATOM 3038 C C A GLU A 1 183 ? 8.14804 40.93065 85.19874 0.426 9.13017 180 GLU B C 1
ATOM 3039 C C B GLU A 1 183 ? 8.18300 40.88042 85.18645 0.574 8.57177 180 GLU B C 1
ATOM 3040 O O A GLU A 1 183 ? 7.58571 40.95080 84.09675 0.426 10.15721 180 GLU B O 1
ATOM 3041 O O B GLU A 1 183 ? 7.69634 40.78112 84.05188 0.574 9.54776 180 GLU B O 1
ATOM 3064 N N . VAL A 1 184 ? 9.30236 41.56062 85.41542 1.000 8.07168 181 VAL B N 1
ATOM 3065 C CA . VAL A 1 184 ? 9.98690 42.24795 84.32762 1.000 7.34909 181 VAL B CA 1
ATOM 3066 C C . VAL A 1 184 ? 10.46141 41.25552 83.27422 1.000 7.39974 181 VAL B C 1
ATOM 3067 O O . VAL A 1 184 ? 10.26147 41.45791 82.06904 1.000 8.16129 181 VAL B O 1
ATOM 3081 N N . ALA A 1 185 ? 11.09300 40.16772 83.70953 1.000 7.28578 182 ALA B N 1
ATOM 3082 C CA . ALA A 1 185 ? 11.58994 39.17968 82.75963 1.000 7.78508 182 ALA B CA 1
ATOM 3083 C C . ALA A 1 185 ? 10.47842 38.68633 81.84893 1.000 7.95435 182 ALA B C 1
ATOM 3084 O O . ALA A 1 185 ? 10.69381 38.46401 80.64766 1.000 8.45492 182 ALA B O 1
ATOM 3091 N N . SER A 1 186 ? 9.28541 38.49472 82.41900 1.000 8.51271 183 SER B N 1
ATOM 3092 C CA A SER A 1 186 ? 8.17742 37.91084 81.66761 0.394 9.94556 183 SER B CA 1
ATOM 3093 C CA B SER A 1 186 ? 8.15014 37.93780 81.70135 0.606 9.46641 183 SER B CA 1
ATOM 3094 C C . SER A 1 186 ? 7.65653 38.82235 80.56214 1.000 9.84627 183 SER B C 1
ATOM 3095 O O . SER A 1 186 ? 6.90078 38.34388 79.70678 1.000 12.81050 183 SER B O 1
ATOM 3110 N N A GLN A 1 187 ? 8.06481 40.11956 80.58305 0.546 8.55083 184 GLN B N 1
ATOM 3111 N N B GLN A 1 187 ? 8.01933 40.08426 80.49724 0.454 9.22656 184 GLN B N 1
ATOM 3112 C CA A GLN A 1 187 ? 7.70449 41.14790 79.60433 0.546 9.14403 184 GLN B CA 1
ATOM 3113 C CA B GLN A 1 187 ? 7.51248 40.87449 79.38829 0.454 9.96050 184 GLN B CA 1
ATOM 3114 C C A GLN A 1 187 ? 8.55227 41.08350 78.33676 0.546 7.96547 184 GLN B C 1
ATOM 3115 C C B GLN A 1 187 ? 8.57769 41.13234 78.32848 0.454 7.90426 184 GLN B C 1
ATOM 3116 O O A GLN A 1 187 ? 8.16228 41.64519 77.30662 0.546 8.44034 184 GLN B O 1
ATOM 3117 O O B GLN A 1 187 ? 8.36368 41.94571 77.42349 0.454 6.96606 184 GLN B O 1
ATOM 3144 N N . LEU A 1 188 ? 9.72010 40.44643 78.40109 1.000 7.09251 185 LEU B N 1
ATOM 3145 C CA . LEU A 1 188 ? 10.80307 40.72638 77.46628 1.000 6.76299 185 LEU B CA 1
ATOM 3146 C C . LEU A 1 188 ? 10.88527 39.80268 76.25802 1.000 6.56396 185 LEU B C 1
ATOM 3147 O O . LEU A 1 188 ? 11.54210 40.16402 75.27820 1.000 7.81050 185 LEU B O 1
ATOM 3164 N N . VAL A 1 189 ? 10.28281 38.61704 76.30433 1.000 6.29476 186 VAL B N 1
ATOM 3165 C CA . VAL A 1 189 ? 10.53219 37.57302 75.30212 1.000 6.57914 186 VAL B CA 1
ATOM 3166 C C . VAL A 1 189 ? 12.01424 37.18948 75.33693 1.000 6.39649 186 VAL B C 1
ATOM 3167 O O . VAL A 1 189 ? 12.69857 37.13255 74.30297 1.000 6.79550 186 VAL B O 1
ATOM 3180 N N A MET A 1 190 ? 12.54244 36.93421 76.52297 0.792 7.63015 187 MET B N 1
ATOM 3181 N N B MET A 1 190 ? 12.47175 36.85137 76.55142 0.208 6.71670 187 MET B N 1
ATOM 3182 C CA A MET A 1 190 ? 13.97405 36.67235 76.60419 0.792 7.79566 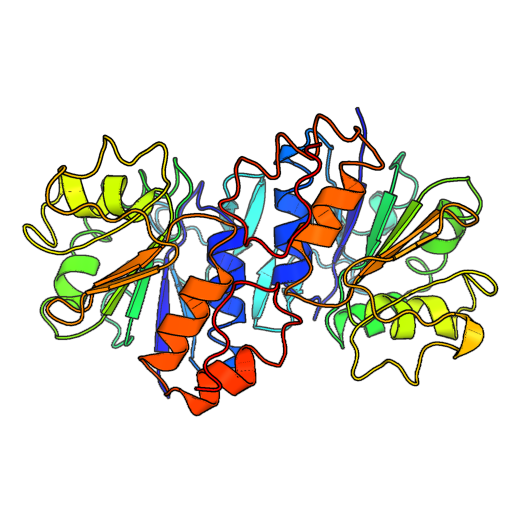187 MET B CA 1
ATOM 3183 C CA B MET A 1 190 ? 13.84239 36.44938 76.83973 0.208 5.63427 187 MET B CA 1
ATOM 3184 C C A MET A 1 190 ? 14.27973 35.18731 76.35021 0.792 7.11458 187 MET B C 1
ATOM 3185 C C B MET A 1 190 ? 14.17775 35.08691 76.24987 0.208 6.05177 187 MET B C 1
ATOM 3186 O O A MET A 1 190 ? 13.42474 34.30205 76.46611 0.792 7.61879 187 MET B O 1
ATOM 3187 O O B MET A 1 190 ? 13.32912 34.19637 76.14564 0.208 6.70783 187 MET B O 1
ATOM 3214 N N A ALA A 1 191 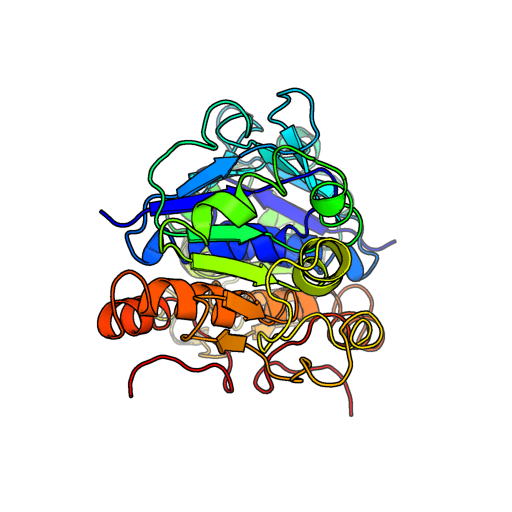? 15.52681 34.93911 75.98155 0.792 6.52812 188 ALA B N 1
ATOM 3215 N N B ALA A 1 191 ? 15.45817 34.91215 75.94326 0.208 6.78765 188 ALA B N 1
ATOM 3216 C CA A ALA A 1 191 ? 15.99403 33.61580 75.63362 0.792 6.72284 188 ALA B CA 1
ATOM 3217 C CA B ALA A 1 191 ? 15.97546 33.63322 75.49777 0.208 7.69057 188 ALA B CA 1
ATOM 3218 C C A ALA A 1 191 ? 15.98148 32.67288 76.83215 0.792 6.40135 188 ALA B C 1
ATOM 3219 C C B ALA A 1 191 ? 16.07896 32.66076 76.66303 0.208 7.63400 188 ALA B C 1
ATOM 3220 O O A ALA A 1 191 ? 16.10522 33.07361 77.99428 0.792 7.25398 188 ALA B O 1
ATOM 3221 O O B ALA A 1 191 ? 16.37221 33.04263 77.80023 0.208 7.53523 188 ALA B O 1
ATOM 3234 N N A ALA A 1 192 ? 15.91420 31.37246 76.51115 0.792 7.41705 189 ALA B N 1
ATOM 3235 N N B ALA A 1 192 ? 15.84258 31.38513 76.36695 0.208 7.24707 189 ALA B N 1
ATOM 3236 C CA A ALA A 1 192 ? 15.78028 30.33187 77.52764 0.792 8.76208 189 ALA B CA 1
ATOM 3237 C CA B ALA A 1 192 ? 16.31318 30.33557 77.25356 0.208 6.56803 189 ALA B CA 1
ATOM 3238 C C A ALA A 1 192 ? 16.98535 30.27475 78.45696 0.792 8.32091 189 ALA B C 1
ATOM 3239 C C B ALA A 1 192 ? 17.79832 30.53952 77.52283 0.208 6.31761 189 ALA B C 1
ATOM 3240 O O A ALA A 1 192 ? 16.86943 29.82365 79.60401 0.792 9.84147 189 ALA B O 1
ATOM 3241 O O B ALA A 1 192 ? 18.56005 30.99972 76.66259 0.208 6.71135 189 ALA B O 1
ATOM 3254 N N A GLY A 1 193 ? 18.14938 30.70091 77.97286 0.792 7.76580 190 GLY B N 1
ATOM 3255 N N B GLY A 1 193 ? 18.21023 30.19409 78.72905 0.208 5.58153 190 GLY B N 1
ATOM 3256 C CA A GLY A 1 193 ? 19.38017 30.66492 78.75458 0.792 9.40680 190 GLY B CA 1
ATOM 3257 C CA B GLY A 1 193 ? 19.54200 30.51021 79.14904 0.208 7.74200 190 GLY B CA 1
ATOM 3258 C C A GLY A 1 193 ? 19.57893 31.73863 79.81750 0.792 9.29542 190 GLY B C 1
ATOM 3259 C C B GLY A 1 193 ? 19.66866 31.82235 79.87798 0.208 8.47459 190 GLY B C 1
ATOM 3260 O O A GLY A 1 193 ? 20.62844 31.77685 80.46926 0.792 11.20200 190 GLY B O 1
ATOM 3261 O O B GLY A 1 193 ? 20.77060 32.13422 80.34532 0.208 8.68409 190 GLY B O 1
ATOM 3268 N N . ILE A 1 194 ? 18.59889 32.60992 80.00264 1.000 8.49268 191 ILE B N 1
ATOM 3269 C CA . ILE A 1 194 ? 18.60009 33.68540 80.99076 1.000 7.92742 191 ILE B CA 1
ATOM 3270 C C . ILE A 1 194 ? 17.66931 33.28627 82.13436 1.000 8.31524 191 ILE B C 1
ATOM 3271 O O . ILE A 1 194 ? 16.50489 32.94476 81.90762 1.000 9.71507 191 ILE B O 1
ATOM 3288 N N . TYR A 1 195 ? 18.18128 33.30967 83.36370 1.000 8.64860 192 TYR B N 1
ATOM 3289 C CA . TYR A 1 195 ? 17.36568 32.91628 84.51178 1.000 9.37411 192 TYR B CA 1
ATOM 3290 C C . TYR A 1 195 ? 16.17551 33.86322 84.67475 1.000 8.68275 192 TYR B C 1
ATOM 3291 O O . TYR A 1 195 ? 16.33263 35.08657 84.66023 1.000 8.57821 192 TYR B O 1
ATOM 3309 N N . ASN A 1 196 ? 14.98251 33.29343 84.86087 1.000 10.56611 193 ASN B N 1
ATOM 3310 C CA . ASN A 1 196 ? 13.74655 34.06859 84.85318 1.000 10.80417 193 ASN B CA 1
ATOM 3311 C C . ASN A 1 196 ? 13.10615 34.25586 86.22659 1.000 10.30850 193 ASN B C 1
ATOM 3312 O O . ASN A 1 196 ? 12.01956 34.82350 86.29922 1.000 11.92304 193 ASN B O 1
ATOM 3323 N N . TYR A 1 197 ? 13.75769 33.84443 87.31180 1.000 10.13557 194 TYR B N 1
ATOM 3324 C CA . TYR A 1 197 ? 13.29781 34.14586 88.67235 1.000 10.74902 194 TYR B CA 1
ATOM 3325 C C . TYR A 1 197 ? 11.97681 33.47165 89.02521 1.000 12.67512 194 TYR B C 1
ATOM 3326 O O . TYR A 1 197 ? 11.28209 33.91521 89.94325 1.000 14.42201 194 TYR B O 1
ATOM 3344 N N . TYR A 1 198 ? 11.63940 32.38115 88.33639 1.000 14.57677 195 TYR B N 1
ATOM 3345 C CA . TYR A 1 198 ? 10.46575 31.57192 88.63545 1.000 17.94051 195 TYR B CA 1
ATOM 3346 C C . TYR A 1 198 ? 10.89108 30.17716 89.07915 1.000 18.08883 195 TYR B C 1
ATOM 3347 O O . TYR A 1 198 ? 11.66998 29.51266 88.38183 1.000 20.27829 195 TYR B O 1
ATOM 3365 N N . GLU A 1 199 ? 10.35736 29.73074 90.21164 1.000 18.72543 196 GLU B N 1
ATOM 3366 C CA . GLU A 1 199 ? 10.54850 28.37252 90.70276 1.000 20.45366 196 GLU B CA 1
ATOM 3367 C C . GLU A 1 199 ? 9.23274 27.87563 91.27782 1.000 22.34214 196 GLU B C 1
ATOM 3368 O O . GLU A 1 199 ? 8.42897 28.66376 91.79370 1.000 22.87755 196 GLU B O 1
ATOM 3381 N N . SER B 1 5 ? 29.66753 49.72886 51.11676 1.000 24.98333 2 SER A N 1
ATOM 3382 C CA . SER B 1 5 ? 29.20542 49.12573 52.36615 1.000 23.47681 2 SER A CA 1
ATOM 3383 C C . SER B 1 5 ? 27.67929 49.03344 52.45100 1.000 17.17587 2 SER A C 1
ATOM 3384 O O . SER B 1 5 ? 26.96178 49.92284 51.98530 1.000 19.32847 2 SER A O 1
ATOM 3391 N N . ALA B 1 6 ? 27.18417 47.95171 53.04784 1.000 13.16253 3 ALA A N 1
ATOM 3392 C CA . ALA B 1 6 ? 25.76163 47.83836 53.31187 1.000 10.29641 3 ALA A CA 1
ATOM 3393 C C . ALA B 1 6 ? 25.33490 48.93045 54.28163 1.000 9.28380 3 ALA A C 1
ATOM 3394 O O . ALA B 1 6 ? 26.13804 49.45065 55.06515 1.000 9.98019 3 ALA A O 1
ATOM 3401 N N . SER B 1 7 ? 24.05259 49.27741 54.22927 1.000 9.07606 4 SER A N 1
ATOM 3402 C CA . SER B 1 7 ? 23.54936 50.38249 55.03164 1.000 9.32189 4 SER A CA 1
ATOM 3403 C C . SER B 1 7 ? 22.13836 50.10020 55.52909 1.000 8.77776 4 SER A C 1
ATOM 3404 O O . SER B 1 7 ? 21.38139 49.33461 54.92983 1.000 9.97363 4 SER A O 1
ATOM 3412 N N . ALA B 1 8 ? 21.77953 50.78046 56.61862 1.000 7.44443 5 ALA A N 1
ATOM 3413 C CA . ALA B 1 8 ? 20.49788 50.59403 57.28111 1.000 6.97485 5 ALA A CA 1
ATOM 3414 C C . ALA B 1 8 ? 19.94445 51.93606 57.74094 1.000 7.04249 5 ALA A C 1
ATOM 3415 O O . ALA B 1 8 ? 20.68098 52.77316 58.27463 1.000 8.12539 5 ALA A O 1
ATOM 3422 N N . LEU B 1 9 ? 18.64072 52.10911 57.56881 1.000 6.85855 6 LEU A N 1
ATOM 3423 C CA . LEU B 1 9 ? 17.89234 53.26853 58.05767 1.000 7.23187 6 LEU A CA 1
ATOM 3424 C C . LEU B 1 9 ? 17.06902 52.80948 59.26402 1.000 6.73488 6 LEU A C 1
ATOM 3425 O O . LEU B 1 9 ? 16.14095 52.01081 59.10225 1.000 7.75641 6 LEU A O 1
ATOM 3441 N N . VAL B 1 10 ? 17.41744 53.28630 60.45724 1.000 6.90140 7 VAL A N 1
ATOM 3442 C CA . VAL B 1 10 ? 16.72592 52.90592 61.68677 1.000 6.58120 7 VAL A CA 1
ATOM 3443 C C . VAL B 1 10 ? 15.84785 54.07571 62.10891 1.000 6.41742 7 VAL A C 1
ATOM 3444 O O . VAL B 1 10 ? 16.34907 55.16802 62.40027 1.000 7.47996 7 VAL A O 1
ATOM 3457 N N . CYS B 1 11 ? 14.54547 53.84610 62.13033 1.000 6.56931 8 CYS A N 1
ATOM 3458 C CA . CYS B 1 11 ? 13.58473 54.87909 62.44382 1.000 6.77919 8 CYS A CA 1
ATOM 3459 C C . CYS B 1 11 ? 13.33803 54.96210 63.95215 1.000 6.56325 8 CYS A C 1
ATOM 3460 O O . CYS B 1 11 ? 13.27351 53.94788 64.64904 1.000 6.86315 8 CYS A O 1
ATOM 3468 N N . LEU B 1 12 ? 13.14476 56.19114 64.42803 1.000 7.24759 9 LEU A N 1
ATOM 3469 C CA . LEU B 1 12 ? 12.89751 56.49238 65.83176 1.000 7.23420 9 LEU A CA 1
ATOM 3470 C C . LEU B 1 12 ? 11.74429 57.47478 65.94057 1.000 7.30845 9 LEU A C 1
ATOM 3471 O O . LEU B 1 12 ? 11.67811 58.44388 65.18608 1.000 10.34828 9 LEU A O 1
ATOM 3487 N N . ALA B 1 13 ? 10.85240 57.24677 66.88279 1.000 7.54012 10 ALA A N 1
ATOM 3488 C CA . ALA B 1 13 ? 9.75639 58.15762 67.15669 1.000 7.93546 10 ALA A CA 1
ATOM 3489 C C . ALA B 1 13 ? 9.60758 58.28942 68.66066 1.000 7.63358 10 ALA A C 1
ATOM 3490 O O . ALA B 1 13 ? 10.08551 57.43465 69.42034 1.000 7.50637 10 ALA A O 1
ATOM 3497 N N . PRO B 1 14 ? 8.91743 59.33136 69.12256 1.000 8.51364 11 PRO A N 1
ATOM 3498 C CA . PRO B 1 14 ? 8.59718 59.40537 70.55214 1.000 8.94668 11 PRO A CA 1
ATOM 3499 C C . PRO B 1 14 ? 7.92046 58.11144 70.98865 1.000 7.87537 11 PRO A C 1
ATOM 3500 O O . PRO B 1 14 ? 6.95448 57.66041 70.37257 1.000 8.85709 11 PRO A O 1
ATOM 3511 N N . GLY B 1 15 ? 8.44728 57.49243 72.04458 1.000 7.80547 12 GLY A N 1
ATOM 3512 C CA . GLY B 1 15 ? 7.89559 56.24032 72.51124 1.000 7.74175 12 GLY A CA 1
ATOM 3513 C C . GLY B 1 15 ? 8.45495 54.97934 71.87012 1.000 6.99769 12 GLY A C 1
ATOM 3514 O O . GLY B 1 15 ? 7.98714 53.87793 72.20390 1.000 7.46668 12 GLY A O 1
ATOM 3518 N N . SER B 1 16 ? 9.45441 55.07971 70.99226 1.000 6.92658 13 SER A N 1
ATOM 3519 C CA . SER B 1 16 ? 10.11838 53.87296 70.51512 1.000 6.76460 13 SER A CA 1
ATOM 3520 C C . SER B 1 16 ? 10.75477 53.12618 71.68537 1.000 6.46045 13 SER A C 1
ATOM 3521 O O . SER B 1 16 ? 11.17972 53.71728 72.68086 1.000 6.86726 13 SER A O 1
ATOM 3529 N N . GLU B 1 17 ? 10.86942 51.80035 71.52754 1.000 6.30890 14 GLU A N 1
ATOM 3530 C CA . GLU B 1 17 ? 11.48041 50.93777 72.54161 1.000 6.26249 14 GLU A CA 1
ATOM 3531 C C . GLU B 1 17 ? 13.00179 51.03164 72.41239 1.000 6.50017 14 GLU A C 1
ATOM 3532 O O . GLU B 1 17 ? 13.59073 50.61466 71.40071 1.000 6.64346 14 GLU A O 1
ATOM 3544 N N . GLU B 1 18 ? 13.63317 51.61677 73.43899 1.000 6.43230 15 GLU A N 1
ATOM 3545 C CA . GLU B 1 18 ? 15.03926 51.97507 73.35352 1.000 6.49688 15 GLU A CA 1
ATOM 3546 C C . GLU B 1 18 ? 15.96399 50.76368 73.31679 1.000 6.11240 15 GLU A C 1
ATOM 3547 O O . GLU B 1 18 ? 16.99298 50.81039 72.64019 1.000 6.39599 15 GLU A O 1
ATOM 3559 N N . THR B 1 19 ? 15.65927 49.69201 74.07119 1.000 6.20204 16 THR A N 1
ATOM 3560 C CA . THR B 1 19 ? 16.49737 48.49372 73.98605 1.000 6.21065 16 THR A CA 1
ATOM 3561 C C . THR B 1 19 ? 16.45525 47.91066 72.57214 1.000 5.98940 16 THR A C 1
ATOM 3562 O O . THR B 1 19 ? 17.48417 47.50448 72.02002 1.000 6.21673 16 THR A O 1
ATOM 3573 N N . GLU B 1 20 ? 15.27085 47.86067 71.96996 1.000 5.69953 17 GLU A N 1
ATOM 3574 C CA . GLU B 1 20 ? 15.16621 47.32417 70.61380 1.000 6.04281 17 GLU A CA 1
ATOM 3575 C C . GLU B 1 20 ? 15.97393 48.17239 69.63696 1.000 5.86133 17 GLU A C 1
ATOM 3576 O O . GLU B 1 20 ? 16.74854 47.65538 68.82160 1.000 6.45727 17 GLU A O 1
ATOM 3588 N N . ALA B 1 21 ? 15.78575 49.49197 69.68437 1.000 5.91525 18 ALA A N 1
ATOM 3589 C CA . ALA B 1 21 ? 16.45476 50.36022 68.72814 1.000 6.07509 18 ALA A CA 1
ATOM 3590 C C . ALA B 1 21 ? 17.96132 50.31034 68.91216 1.000 5.92852 18 ALA A C 1
ATOM 3591 O O . ALA B 1 21 ? 18.71692 50.16488 67.94170 1.000 6.20323 18 ALA A O 1
ATOM 3598 N N . VAL B 1 22 ? 18.42246 50.49594 70.15533 1.000 5.49150 19 VAL A N 1
ATOM 3599 C CA . VAL B 1 22 ? 19.84977 50.62893 70.40716 1.000 5.88278 19 VAL A CA 1
ATOM 3600 C C . VAL B 1 22 ? 20.58670 49.31249 70.19468 1.000 5.37823 19 VAL A C 1
ATOM 3601 O O . VAL B 1 22 ? 21.67581 49.30257 69.62112 1.000 5.82714 19 VAL A O 1
ATOM 3614 N N . THR B 1 23 ? 20.02210 48.19545 70.66286 1.000 5.38457 20 THR A N 1
ATOM 3615 C CA . THR B 1 23 ? 20.67500 46.90875 70.44035 1.000 5.47528 20 THR A CA 1
ATOM 3616 C C . THR B 1 23 ? 20.83994 46.66554 68.94490 1.000 5.33562 20 THR A C 1
ATOM 3617 O O . THR B 1 23 ? 21.88748 46.20214 68.48391 1.000 5.88989 20 THR A O 1
ATOM 3628 N N . THR B 1 24 ? 19.79795 46.96601 68.17223 1.000 5.49232 21 THR A N 1
ATOM 3629 C CA . THR B 1 24 ? 19.86886 46.75112 66.73217 1.000 5.92719 21 THR A CA 1
ATOM 3630 C C . THR B 1 24 ? 20.95887 47.62096 66.10643 1.000 5.96717 21 THR A C 1
ATOM 3631 O O . THR B 1 24 ? 21.78361 47.13327 65.32863 1.000 6.52820 21 THR A O 1
ATOM 3642 N N . ILE B 1 25 ? 20.97962 48.92067 66.43647 1.000 6.00508 22 ILE A N 1
ATOM 3643 C CA . ILE B 1 25 ? 21.99790 49.81395 65.87576 1.000 6.26520 22 ILE A CA 1
ATOM 3644 C C . ILE B 1 25 ? 23.39829 49.29201 66.18009 1.000 5.94856 22 ILE A C 1
ATOM 3645 O O . ILE B 1 25 ? 24.26977 49.23060 65.30012 1.000 6.34499 22 ILE A O 1
ATOM 3661 N N . ASP B 1 26 ? 23.64098 48.95967 67.45502 1.000 6.05738 23 ASP A N 1
ATOM 3662 C CA . ASP B 1 26 ? 24.95279 48.50158 67.90354 1.000 5.89051 23 ASP A CA 1
ATOM 3663 C C . ASP B 1 26 ? 25.39254 47.28261 67.09811 1.000 5.67623 23 ASP A C 1
ATOM 3664 O O . ASP B 1 26 ? 26.49561 47.25276 66.53827 1.000 6.16195 23 ASP A O 1
ATOM 3673 N N . LEU B 1 27 ? 24.52821 46.26972 67.01914 1.000 5.66360 24 LEU A N 1
ATOM 3674 C CA . LEU B 1 27 ? 24.87907 45.06666 66.27183 1.000 5.74805 24 LEU A CA 1
ATOM 3675 C C . LEU B 1 27 ? 25.15471 45.36913 64.80571 1.000 5.76506 24 LEU A C 1
ATOM 3676 O O . LEU B 1 27 ? 26.10259 44.82414 64.23187 1.000 6.10525 24 LEU A O 1
ATOM 3692 N N . LEU B 1 28 ? 24.33052 46.20189 64.16693 1.000 5.98756 25 LEU A N 1
ATOM 3693 C CA A LEU B 1 28 ? 24.56589 46.49042 62.75596 0.561 5.80562 25 LEU A CA 1
ATOM 3694 C CA B LEU B 1 28 ? 24.56033 46.50590 62.75511 0.439 6.32733 25 LEU A CA 1
ATOM 3695 C C . LEU B 1 28 ? 25.92611 47.14341 62.54991 1.000 5.92306 25 LEU A C 1
ATOM 3696 O O . LEU B 1 28 ? 26.65474 46.79358 61.60779 1.000 6.68344 25 LEU A O 1
ATOM 3727 N N . VAL B 1 29 ? 26.28639 48.09597 63.41389 1.000 6.09860 26 VAL A N 1
ATOM 3728 C CA . VAL B 1 29 ? 27.60059 48.72775 63.31872 1.000 6.58867 26 VAL A CA 1
ATOM 3729 C C . VAL B 1 29 ? 28.71054 47.69360 63.50801 1.000 6.49844 26 VAL A C 1
ATOM 3730 O O . VAL B 1 29 ? 29.71211 47.69512 62.77644 1.000 7.01068 26 VAL A O 1
ATOM 3743 N N . ARG B 1 30 ? 28.56129 46.79857 64.48985 1.000 6.33636 27 ARG A N 1
ATOM 3744 C CA . ARG B 1 30 ? 29.53274 45.72134 64.66304 1.000 6.88211 27 ARG A CA 1
ATOM 3745 C C . ARG B 1 30 ? 29.66381 44.87068 63.39748 1.000 7.18754 27 ARG A C 1
ATOM 3746 O O . ARG B 1 30 ? 30.74493 44.33999 63.10604 1.000 8.05362 27 ARG A O 1
ATOM 3767 N N . GLY B 1 31 ? 28.57282 44.71213 62.65648 1.000 6.65929 28 GLY A N 1
ATOM 3768 C CA . GLY B 1 31 ? 28.57936 43.98696 61.40799 1.000 7.04148 28 GLY A CA 1
ATOM 3769 C C . GLY B 1 31 ? 29.13186 44.74231 60.21395 1.000 7.35223 28 GLY A C 1
ATOM 3770 O O . GLY B 1 31 ? 29.14213 44.19076 59.10687 1.000 8.85952 28 GLY A O 1
ATOM 3774 N N . GLY B 1 32 ? 29.60844 45.97194 60.41583 1.000 7.22350 29 GLY A N 1
ATOM 3775 C CA . GLY B 1 32 ? 30.14458 46.78301 59.34154 1.000 8.31679 29 GLY A CA 1
ATOM 3776 C C . GLY B 1 32 ? 29.10930 47.47042 58.49099 1.000 8.64109 29 GLY A C 1
ATOM 3777 O O . GLY B 1 32 ? 29.43365 47.94544 57.39593 1.000 11.72836 29 GLY A O 1
ATOM 3781 N N . ILE B 1 33 ? 27.87679 47.54378 58.96372 1.000 7.76952 30 ILE A N 1
ATOM 3782 C CA . ILE B 1 33 ? 26.78687 48.19404 58.25277 1.000 7.69753 30 ILE A CA 1
ATOM 3783 C C . ILE B 1 33 ? 26.73968 49.65555 58.69385 1.000 8.59961 30 ILE A C 1
ATOM 3784 O O . ILE B 1 33 ? 26.82710 49.95633 59.88686 1.000 10.58318 30 ILE A O 1
ATOM 3800 N N . LYS B 1 34 ? 26.62640 50.56674 57.73456 1.000 8.67295 31 LYS A N 1
ATOM 3801 C CA A LYS B 1 34 ? 26.50012 51.98964 58.03385 0.553 9.17472 31 LYS A CA 1
ATOM 3802 C CA B LYS B 1 34 ? 26.50430 51.98635 58.04272 0.447 9.42413 31 LYS A CA 1
ATOM 3803 C C . LYS B 1 34 ? 25.06311 52.27497 58.44190 1.000 8.75202 31 LYS A C 1
ATOM 3804 O O . LYS B 1 34 ? 24.14253 52.00446 57.67474 1.000 11.50000 31 LYS A O 1
ATOM 3841 N N . VAL B 1 35 ? 24.86535 52.84520 59.62989 1.000 8.47879 32 VAL A N 1
ATOM 3842 C CA . VAL B 1 35 ? 23.53228 53.07287 60.17064 1.000 8.05031 32 VAL A CA 1
ATOM 3843 C C . VAL B 1 35 ? 23.23896 54.56008 60.22672 1.000 8.28228 32 VAL A C 1
ATOM 3844 O O . VAL B 1 35 ? 24.01400 55.33377 60.80120 1.000 10.54374 32 VAL A O 1
ATOM 3857 N N . THR B 1 36 ? 22.09499 54.94731 59.67497 1.000 7.60434 33 THR A N 1
ATOM 3858 C CA . THR B 1 36 ? 21.54490 56.28385 59.84117 1.000 8.24073 33 THR A CA 1
ATOM 3859 C C . THR B 1 36 ? 20.26995 56.16283 60.66084 1.000 7.64841 33 THR A C 1
ATOM 3860 O O . THR B 1 36 ? 19.40840 55.33128 60.33476 1.000 8.77149 33 THR A O 1
ATOM 3871 N N . THR B 1 37 ? 20.14087 56.98317 61.70737 1.000 7.57232 34 THR A N 1
ATOM 3872 C CA . THR B 1 37 ? 18.90155 57.05766 62.46057 1.000 7.68530 34 THR A CA 1
ATOM 3873 C C . THR B 1 37 ? 18.07752 58.24765 61.97572 1.000 7.70334 34 THR A C 1
ATOM 3874 O O . THR B 1 37 ? 18.60800 59.34079 61.74614 1.000 9.03518 34 THR A O 1
ATOM 3885 N N . ALA B 1 38 ? 16.77525 58.02670 61.82721 1.000 7.89586 35 ALA A N 1
ATOM 3886 C CA . ALA B 1 38 ? 15.85536 59.04051 61.33757 1.000 7.98420 35 ALA A CA 1
ATOM 3887 C C . ALA B 1 38 ? 14.76744 59.30000 62.36265 1.000 7.97645 35 ALA A C 1
ATOM 3888 O O . ALA B 1 38 ? 14.14147 58.36186 62.86473 1.000 9.53914 35 ALA A O 1
ATOM 3895 N N A SER B 1 39 ? 14.54846 60.58032 62.63525 0.655 8.26281 36 SER A N 1
ATOM 3896 N N B SER B 1 39 ? 14.47966 60.56361 62.64422 0.345 8.25840 36 SER A N 1
ATOM 3897 C CA A SER B 1 39 ? 13.45581 61.03523 63.47530 0.655 8.83528 36 SER A CA 1
ATOM 3898 C CA B SER B 1 39 ? 13.31094 60.86113 63.46346 0.345 8.90925 36 SER A CA 1
ATOM 3899 C C A SER B 1 39 ? 12.15567 61.05101 62.68125 0.655 8.67604 36 SER A C 1
ATOM 3900 C C B SER B 1 39 ? 12.05795 60.87951 62.59111 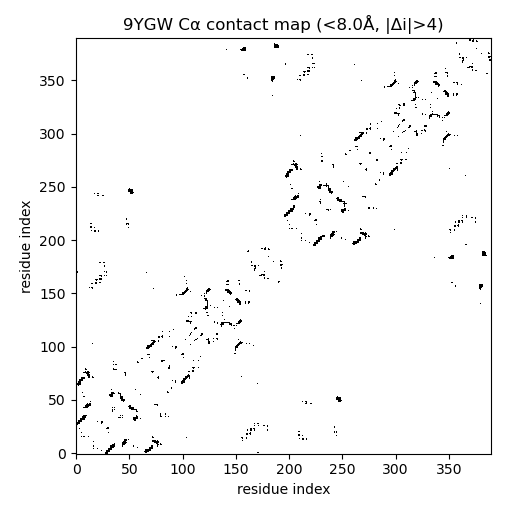0.345 8.57662 36 SER A C 1
ATOM 3901 O O A SER B 1 39 ? 12.05280 61.73180 61.65041 0.655 8.52799 36 SER A O 1
ATOM 3902 O O B SER B 1 39 ? 12.09262 61.31709 61.43681 0.345 9.19633 36 SER A O 1
ATOM 3917 N N A VAL B 1 40 ? 11.15177 60.35301 63.20981 0.655 9.00966 37 VAL A N 1
ATOM 3918 N N B VAL B 1 40 ? 10.95241 60.37665 63.14147 0.345 8.97028 37 VAL A N 1
ATOM 3919 C CA A VAL B 1 40 ? 9.83151 60.25146 62.60819 0.655 8.91989 37 VAL A CA 1
ATOM 3920 C CA B VAL B 1 40 ? 9.70325 60.23174 62.40355 0.345 10.03064 37 VAL A CA 1
ATOM 3921 C C A VAL B 1 40 ? 8.82599 60.94482 63.51766 0.655 9.71635 37 VAL A C 1
ATOM 3922 C C B VAL B 1 40 ? 8.61534 61.04095 63.09694 0.345 10.50369 37 VAL A C 1
ATOM 3923 O O A VAL B 1 40 ? 8.89957 60.84143 64.75297 0.655 10.57345 37 VAL A O 1
ATOM 3924 O O B VAL B 1 40 ? 8.37717 60.87910 64.29972 0.345 10.84528 37 VAL A O 1
ATOM 3949 N N A ALA B 1 41 ? 7.86337 61.62551 62.89711 0.655 10.57914 38 ALA A N 1
ATOM 3950 N N B ALA B 1 41 ? 7.96493 61.91602 62.33433 0.345 10.87336 38 ALA A N 1
ATOM 3951 C CA A ALA B 1 41 ? 6.70064 62.15867 63.59900 0.655 11.27149 38 ALA A CA 1
ATOM 3952 C CA B ALA B 1 41 ? 6.71663 62.55216 62.75111 0.345 12.77524 38 ALA A CA 1
ATOM 3953 C C A ALA B 1 41 ? 7.09704 63.20336 64.63012 0.655 13.04680 38 ALA A C 1
ATOM 3954 C C B ALA B 1 41 ? 6.88941 63.45468 63.97198 0.345 13.25606 38 ALA A C 1
ATOM 3955 O O A ALA B 1 41 ? 6.45552 63.33912 65.67545 0.655 15.21298 38 ALA A O 1
ATOM 3956 O O B ALA B 1 41 ? 5.94339 63.67554 64.73036 0.345 13.45867 38 ALA A O 1
ATOM 3969 N N A SER B 1 42 ? 8.14528 63.96018 64.31516 0.655 12.55565 39 SER A N 1
ATOM 3970 N N B SER B 1 42 ? 8.09580 63.97695 64.18763 0.345 13.52805 39 SER A N 1
ATOM 3971 C CA A SER B 1 42 ? 8.67244 64.97629 65.21229 0.655 12.83800 39 SER A CA 1
ATOM 3972 C CA B SER B 1 42 ? 8.33434 64.99849 65.20266 0.345 13.81741 39 SER A CA 1
ATOM 3973 C C A SER B 1 42 ? 8.87212 66.32159 64.51748 0.655 11.90728 39 SER A C 1
ATOM 3974 C C B SER B 1 42 ? 8.59201 66.36535 64.58966 0.345 12.28654 39 SER A C 1
ATOM 3975 O O A SER B 1 42 ? 9.53761 67.19377 65.08726 0.655 10.92590 39 SER A O 1
ATOM 3976 O O B SER B 1 42 ? 9.04263 67.27950 65.28273 0.345 11.98333 39 SER A O 1
ATOM 3991 N N . ASP B 1 43 ? 8.33156 66.51071 63.29961 1.000 12.45984 40 ASP A N 1
ATOM 3992 C CA . ASP B 1 43 ? 8.49902 67.76858 62.57277 1.000 12.47237 40 ASP A CA 1
ATOM 3993 C C . ASP B 1 43 ? 9.96055 68.19414 62.48637 1.000 10.66969 40 ASP A C 1
ATOM 3994 O O . ASP B 1 43 ? 10.26923 69.38598 62.40270 1.000 10.61909 40 ASP A O 1
ATOM 4004 N N . GLY B 1 44 ? 10.86397 67.22026 62.45795 1.000 10.16010 41 GLY A N 1
ATOM 4005 C CA . GLY B 1 44 ? 12.27278 67.48123 62.28464 1.000 10.40455 41 GLY A CA 1
ATOM 4006 C C . GLY B 1 44 ? 13.09285 67.48995 63.55662 1.000 9.82836 41 GLY A C 1
ATOM 4007 O O . GLY B 1 44 ? 14.32444 67.54856 63.47922 1.000 10.99708 41 GLY A O 1
ATOM 4011 N N . ASN B 1 45 ? 12.46042 67.42690 64.71756 1.000 9.48796 42 ASN A N 1
ATOM 4012 C CA A ASN B 1 45 ? 13.20749 67.43508 65.97039 0.597 10.44400 42 ASN A CA 1
ATOM 4013 C CA B ASN B 1 45 ? 13.19408 67.42353 65.97411 0.403 10.68927 42 ASN A CA 1
ATOM 4014 C C . ASN B 1 45 ? 13.96549 66.11932 66.10740 1.000 10.88362 42 ASN A C 1
ATOM 4015 O O . ASN B 1 45 ? 13.40652 65.03856 65.90550 1.000 12.77396 42 ASN A O 1
ATOM 4036 N N . LEU B 1 46 ? 15.24339 66.20996 66.44512 1.000 10.23933 43 LEU A N 1
ATOM 4037 C CA . LEU B 1 46 ? 16.10484 65.04101 66.51532 1.000 10.16655 43 LEU A CA 1
ATOM 4038 C C . LEU B 1 46 ? 16.18075 64.41854 67.89891 1.000 9.70150 43 LEU A C 1
ATOM 4039 O O . LEU B 1 46 ? 16.69016 63.30745 68.02831 1.000 10.33597 43 LEU A O 1
ATOM 4055 N N . ALA B 1 47 ? 15.69743 65.08703 68.93702 1.000 10.70506 44 ALA A N 1
ATOM 4056 C CA . ALA B 1 47 ? 15.76831 64.53973 70.28652 1.000 11.48657 44 ALA A CA 1
ATOM 4057 C C . ALA B 1 47 ? 14.53615 63.68214 70.54496 1.000 11.54122 44 ALA A C 1
ATOM 4058 O O . ALA B 1 47 ? 13.42528 64.19894 70.63039 1.000 16.09168 44 ALA A O 1
ATOM 4065 N N . ILE B 1 48 ? 14.74340 62.38282 70.71166 1.000 8.97887 45 ILE A N 1
ATOM 4066 C CA . ILE B 1 48 ? 13.66583 61.41225 70.82249 1.000 9.63708 45 ILE A CA 1
ATOM 4067 C C . ILE B 1 48 ? 13.64506 60.83103 72.23587 1.000 8.65613 45 ILE A C 1
ATOM 4068 O O . ILE B 1 48 ? 14.61963 60.21808 72.68479 1.000 10.30474 45 ILE A O 1
ATOM 4084 N N . THR B 1 49 ? 12.52256 60.99203 72.92741 1.000 8.63204 46 THR A N 1
ATOM 4085 C CA . THR B 1 49 ? 12.32274 60.36948 74.23286 1.000 8.63508 46 THR A CA 1
ATOM 4086 C C . THR B 1 49 ? 11.64621 59.01950 74.02881 1.000 8.17504 46 THR A C 1
ATOM 4087 O O . THR B 1 49 ? 10.51415 58.94552 73.53537 1.000 8.48838 46 THR A O 1
ATOM 4098 N N . CYS B 1 50 ? 12.36221 57.95820 74.37838 1.000 7.63206 47 CYS A N 1
ATOM 4099 C CA . CYS B 1 50 ? 11.90916 56.59357 74.18393 1.000 7.29862 47 CYS A CA 1
ATOM 4100 C C . CYS B 1 50 ? 10.96509 56.15665 75.31294 1.000 7.51907 47 CYS A C 1
ATOM 4101 O O . CYS B 1 50 ? 10.68634 56.88940 76.26709 1.000 8.43797 47 CYS A O 1
ATOM 4109 N N . SER B 1 51 ? 10.46798 54.92319 75.18364 1.000 7.19481 48 SER A N 1
ATOM 4110 C CA . SER B 1 51 ? 9.35435 54.41421 75.97548 1.000 7.63434 48 SER A CA 1
ATOM 4111 C C . SER B 1 51 ? 9.61091 54.35903 77.47643 1.000 8.14212 48 SER A C 1
ATOM 4112 O O . SER B 1 51 ? 8.64345 54.39939 78.24359 1.000 9.56749 48 SER A O 1
ATOM 4120 N N . ARG B 1 52 ? 10.85639 54.17751 77.91159 1.000 7.49878 49 ARG A N 1
ATOM 4121 C CA . ARG B 1 52 ? 11.20313 54.14341 79.33311 1.000 8.52539 49 ARG A CA 1
ATOM 4122 C C . ARG B 1 52 ? 12.00514 55.37987 79.73267 1.000 9.20147 49 ARG A C 1
ATOM 4123 O O . ARG B 1 52 ? 12.62680 55.40465 80.80086 1.000 11.20844 49 ARG A O 1
ATOM 4144 N N . GLY B 1 53 ? 11.98605 56.41493 78.89150 1.000 8.66098 50 GLY A N 1
ATOM 4145 C CA . GLY B 1 53 ? 12.57551 57.69601 79.20448 1.000 9.55677 50 GLY A CA 1
ATOM 4146 C C . GLY B 1 53 ? 13.97585 57.90940 78.69768 1.000 9.63974 50 GLY A C 1
ATOM 4147 O O . GLY B 1 53 ? 14.51856 59.00216 78.88246 1.000 11.56979 50 GLY A O 1
ATOM 4151 N N . VAL B 1 54 ? 14.58982 56.92127 78.05745 1.000 8.82120 51 VAL A N 1
ATOM 4152 C CA . VAL B 1 54 ? 15.90801 57.13599 77.47517 1.000 8.64072 51 VAL A CA 1
ATOM 4153 C C . VAL B 1 54 ? 15.79411 58.14731 76.34471 1.000 8.47713 51 VAL A C 1
ATOM 4154 O O . VAL B 1 54 ? 14.92156 58.02902 75.47815 1.000 8.85554 51 VAL A O 1
ATOM 4167 N N . LYS B 1 55 ? 16.69109 59.12594 76.34160 1.000 9.06715 52 LYS A N 1
ATOM 4168 C CA . LYS B 1 55 ? 16.69777 60.17647 75.33476 1.000 9.93713 52 LYS A CA 1
ATOM 4169 C C . LYS B 1 55 ? 17.85448 59.96974 74.36479 1.000 8.65547 52 LYS A C 1
ATOM 4170 O O . LYS B 1 55 ? 19.01852 59.91481 74.77332 1.000 9.81768 52 LYS A O 1
ATOM 4189 N N . LEU B 1 56 ? 17.51707 59.81944 73.08500 1.000 8.95620 53 LEU A N 1
ATOM 4190 C CA . LEU B 1 56 ? 18.47009 59.62240 72.00585 1.000 9.29497 53 LEU A CA 1
ATOM 4191 C C . LEU B 1 56 ? 18.44579 60.82957 71.07856 1.000 9.17054 53 LEU A C 1
ATOM 4192 O O . LEU B 1 56 ? 17.43253 61.51807 70.96372 1.000 12.44459 53 LEU A O 1
ATOM 4208 N N . LEU B 1 57 ? 19.55186 61.05416 70.37818 1.000 8.36839 54 LEU A N 1
ATOM 4209 C CA . LEU B 1 57 ? 19.59646 62.02119 69.28496 1.000 8.82628 54 LEU A CA 1
ATOM 4210 C C . LEU B 1 57 ? 19.66661 61.27688 67.95997 1.000 8.62359 54 LEU A C 1
ATOM 4211 O O . LEU B 1 57 ? 20.62453 60.53238 67.71070 1.000 10.29557 54 LEU A O 1
ATOM 4227 N N . ALA B 1 58 ? 18.65887 61.48453 67.11883 1.000 8.63458 55 ALA A N 1
ATOM 4228 C CA . ALA B 1 58 ? 18.66308 60.93098 65.78021 1.000 8.54118 55 ALA A CA 1
ATOM 4229 C C . ALA B 1 58 ? 19.59948 61.73705 64.88439 1.000 8.85625 55 ALA A C 1
ATOM 4230 O O . ALA B 1 58 ? 19.86150 62.91868 65.12650 1.000 9.65959 55 ALA A O 1
ATOM 4237 N N . ASP B 1 59 ? 20.04657 61.10895 63.79296 1.000 8.66718 56 ASP A N 1
ATOM 4238 C CA . ASP B 1 59 ? 20.93972 61.78250 62.86299 1.000 9.16251 56 ASP A CA 1
ATOM 4239 C C . ASP B 1 59 ? 20.22163 62.83639 62.02486 1.000 9.21799 56 ASP A C 1
ATOM 4240 O O . ASP B 1 59 ? 20.80757 63.88476 61.72165 1.000 10.80653 56 ASP A O 1
ATOM 4249 N N . ALA B 1 60 ? 18.99267 62.56191 61.58892 1.000 9.29450 57 ALA A N 1
ATOM 4250 C CA . ALA B 1 60 ? 18.34337 63.40349 60.59506 1.000 9.97471 57 ALA A CA 1
ATOM 4251 C C . ALA B 1 60 ? 16.84452 63.20337 60.66993 1.000 8.92459 57 ALA A C 1
ATOM 4252 O O . ALA B 1 60 ? 16.37848 62.13603 61.08536 1.000 9.64728 57 ALA A O 1
ATOM 4259 N N . PRO B 1 61 ? 16.06298 64.18215 60.19727 1.000 9.43402 58 PRO A N 1
ATOM 4260 C CA . PRO B 1 61 ? 14.63080 63.95139 59.99471 1.000 9.59667 58 PRO A CA 1
ATOM 4261 C C . PRO B 1 61 ? 14.41691 62.93096 58.88997 1.000 8.80634 58 PRO A C 1
ATOM 4262 O O . PRO B 1 61 ? 15.12834 62.92426 57.88515 1.000 9.35685 58 PRO A O 1
ATOM 4273 N N . LEU B 1 62 ? 13.37840 62.10822 59.04890 1.000 8.70895 59 LEU A N 1
ATOM 4274 C CA . LEU B 1 62 ? 13.04433 61.14671 58.00260 1.000 9.20082 59 LEU A CA 1
ATOM 4275 C C . LEU B 1 62 ? 12.90557 61.81027 56.63121 1.000 9.90652 59 LEU A C 1
ATOM 4276 O O . LEU B 1 62 ? 13.34336 61.24388 55.62607 1.000 10.63349 59 LEU A O 1
ATOM 4292 N N A VAL B 1 63 ? 12.25593 62.97239 56.55424 0.591 11.05089 60 VAL A N 1
ATOM 4293 N N B VAL B 1 63 ? 12.35390 63.03711 56.57975 0.409 10.86981 60 VAL A N 1
ATOM 4294 C CA A VAL B 1 63 ? 11.98048 63.52905 55.23733 0.591 12.60953 60 VAL A CA 1
ATOM 4295 C CA B VAL B 1 63 ? 12.20031 63.75903 55.31011 0.409 11.98237 60 VAL A CA 1
ATOM 4296 C C A VAL B 1 63 ? 13.26539 63.79925 54.45933 0.591 12.31940 60 VAL A C 1
ATOM 4297 C C B VAL B 1 63 ? 13.52196 63.81425 54.54775 0.409 11.13404 60 VAL A C 1
ATOM 4298 O O A VAL B 1 63 ? 13.23320 63.85824 53.22433 0.591 13.31349 60 VAL A O 1
ATOM 4299 O O B VAL B 1 63 ? 13.56301 63.62086 53.32478 0.409 12.08453 60 VAL A O 1
ATOM 4324 N N A GLU B 1 64 ? 14.40114 63.95577 55.14774 0.591 11.66849 61 GLU A N 1
ATOM 4325 N N B GLU B 1 64 ? 14.61876 64.10995 55.24910 0.409 11.29444 61 GLU A N 1
ATOM 4326 C CA A GLU B 1 64 ? 15.68484 64.25970 54.51801 0.591 12.74656 61 GLU A CA 1
ATOM 4327 C CA B GLU B 1 64 ? 15.90618 64.28048 54.58037 0.409 12.34782 61 GLU A CA 1
ATOM 4328 C C A GLU B 1 64 ? 16.48330 63.02962 54.08600 0.591 12.92072 61 GLU A C 1
ATOM 4329 C C B GLU B 1 64 ? 16.40440 62.98550 53.94668 0.409 12.16894 61 GLU A C 1
ATOM 4330 O O A GLU B 1 64 ? 17.44117 63.17361 53.31210 0.591 15.29566 61 GLU A O 1
ATOM 4331 O O B GLU B 1 64 ? 17.03318 63.02221 52.88020 0.409 13.49422 61 GLU A O 1
ATOM 4354 N N . VAL B 1 65 ? 16.12500 61.83810 54.56643 1.000 11.52736 62 VAL A N 1
ATOM 4355 C CA . VAL B 1 65 ? 16.84056 60.60086 54.26181 1.000 11.89553 62 VAL A CA 1
ATOM 4356 C C . VAL B 1 65 ? 15.96419 59.49677 53.68040 1.000 12.21360 62 VAL A C 1
ATOM 4357 O O . VAL B 1 65 ? 16.49006 58.44081 53.30644 1.000 13.42377 62 VAL A O 1
ATOM 4371 N N . ALA B 1 66 ? 14.65209 59.71154 53.56871 1.000 12.00499 63 ALA A N 1
ATOM 4372 C CA . ALA B 1 66 ? 13.74628 58.62831 53.19503 1.000 12.55307 63 ALA A CA 1
ATOM 4373 C C . ALA B 1 66 ? 14.02406 58.08055 51.79987 1.000 13.34514 63 ALA A C 1
ATOM 4374 O O . ALA B 1 66 ? 13.71655 56.91152 51.51967 1.000 16.13238 63 ALA A O 1
ATOM 4381 N N A ASP B 1 67 ? 14.58911 58.90590 50.91756 0.374 14.62776 64 ASP A N 1
ATOM 4382 N N B ASP B 1 67 ? 14.59560 58.90432 50.91804 0.626 13.61358 64 ASP A N 1
ATOM 4383 C CA A ASP B 1 67 ? 14.89658 58.51598 49.54993 0.374 16.26397 64 ASP A CA 1
ATOM 4384 C CA B ASP B 1 67 ? 14.91114 58.52266 49.55007 0.626 14.39934 64 ASP A CA 1
ATOM 4385 C C A ASP B 1 67 ? 16.27355 57.88144 49.40698 0.374 15.84411 64 ASP A C 1
ATOM 4386 C C B ASP B 1 67 ? 16.36258 58.08296 49.38639 0.626 14.48847 64 ASP A C 1
ATOM 4387 O O A ASP B 1 67 ? 16.63254 57.46883 48.29920 0.374 16.80883 64 ASP A O 1
ATOM 4388 O O B ASP B 1 67 ? 16.85988 58.00487 48.25757 0.626 15.36413 64 ASP A O 1
ATOM 4405 N N . GLY B 1 68 ? 17.05057 57.79174 50.48472 1.000 14.92059 65 GLY A N 1
ATOM 4406 C CA . GLY B 1 68 ? 18.38214 57.24188 50.38744 1.000 16.71387 65 GLY A CA 1
ATOM 4407 C C . GLY B 1 68 ? 18.36030 55.77020 50.00927 1.000 17.54500 65 GLY A C 1
ATOM 4408 O O . GLY B 1 68 ? 17.34151 55.08435 50.10220 1.000 21.82439 65 GLY A O 1
ATOM 4413 N N A GLU B 1 69 ? 19.51553 55.23161 49.62631 0.598 19.02549 66 GLU A N 1
ATOM 4414 N N B GLU B 1 69 ? 19.53330 55.31031 49.57860 0.402 19.43635 66 GLU A N 1
ATOM 4415 C CA A GLU B 1 69 ? 19.56221 53.87904 49.07124 0.598 18.47089 66 GLU A CA 1
ATOM 4416 C CA B GLU B 1 69 ? 19.72000 53.94603 49.09539 0.402 20.45109 66 GLU A CA 1
ATOM 4417 C C A GLU B 1 69 ? 19.92970 52.80356 50.10450 0.598 16.01659 66 GLU A C 1
ATOM 4418 C C B GLU B 1 69 ? 20.23559 53.06545 50.23252 0.402 19.82081 66 GLU A C 1
ATOM 4419 O O A GLU B 1 69 ? 20.56565 51.78945 49.79163 0.598 17.05983 66 GLU A O 1
ATOM 4420 O O B GLU B 1 69 ? 21.37219 52.58881 50.24794 0.402 22.82220 66 GLU A O 1
ATOM 4443 N N A TYR B 1 70 ? 19.49436 52.99196 51.32876 0.598 11.03073 67 TYR A N 1
ATOM 4444 N N B TYR B 1 70 ? 19.35040 52.85067 51.19370 0.402 14.88486 67 TYR A N 1
ATOM 4445 C CA A TYR B 1 70 ? 19.71823 52.02278 52.39186 0.598 9.50317 67 TYR A CA 1
ATOM 4446 C CA B TYR B 1 70 ? 19.62027 51.99165 52.33194 0.402 11.51403 67 TYR A CA 1
ATOM 4447 C C A TYR B 1 70 ? 19.19751 50.64534 51.97906 0.598 9.33095 67 TYR A C 1
ATOM 4448 C C B TYR B 1 70 ? 19.09415 50.59472 52.05141 0.402 10.25773 67 TYR A C 1
ATOM 4449 O O A TYR B 1 70 ? 18.21816 50.52741 51.24516 0.598 12.41354 67 TYR A O 1
ATOM 4450 O O B TYR B 1 70 ? 17.98958 50.43446 51.53627 0.402 10.38876 67 TYR A O 1
ATOM 4485 N N . ASP B 1 71 ? 19.85238 49.57894 52.46306 1.000 8.35359 68 ASP A N 1
ATOM 4486 C CA . ASP B 1 71 ? 19.46222 48.20327 52.14203 1.000 8.37597 68 ASP A CA 1
ATOM 4487 C C . ASP B 1 71 ? 18.29058 47.68589 52.96446 1.000 7.61881 68 ASP A C 1
ATOM 4488 O O . ASP B 1 71 ? 17.62271 46.72271 52.54983 1.000 8.92912 68 ASP A O 1
ATOM 4498 N N . VAL B 1 72 ? 18.04535 48.28820 54.12159 1.000 7.10087 69 VAL A N 1
ATOM 4499 C CA . VAL B 1 72 ? 17.00730 47.85086 55.04971 1.000 6.95365 69 VAL A CA 1
ATOM 4500 C C . VAL B 1 72 ? 16.46293 49.08185 55.75283 1.000 6.51953 69 VAL A C 1
ATOM 4501 O O . VAL B 1 72 ? 17.21829 50.00748 56.06434 1.000 6.99497 69 VAL A O 1
ATOM 4514 N N . ILE B 1 73 ? 15.15357 49.07931 56.00264 1.000 6.66542 70 ILE A N 1
ATOM 4515 C CA . ILE B 1 73 ? 14.50176 50.02447 56.90671 1.000 6.37133 70 ILE A CA 1
ATOM 4516 C C . ILE B 1 73 ? 14.06210 49.25036 58.13989 1.000 6.05605 70 ILE A C 1
ATOM 4517 O O . ILE B 1 73 ? 13.44832 48.18591 58.03212 1.000 7.17491 70 ILE A O 1
ATOM 4533 N N . VAL B 1 74 ? 14.42373 49.77761 59.30894 1.000 6.10475 71 VAL A N 1
ATOM 4534 C CA . VAL B 1 74 ? 14.17258 49.13154 60.59342 1.000 6.02465 71 VAL A CA 1
ATOM 4535 C C . VAL B 1 74 ? 13.15789 49.94808 61.38388 1.000 5.96152 71 VAL A C 1
ATOM 4536 O O . VAL B 1 74 ? 13.35222 51.15528 61.61583 1.000 6.55347 71 VAL A O 1
ATOM 4549 N N . LEU B 1 75 ? 12.09412 49.26423 61.81567 1.000 5.80767 72 LEU A N 1
ATOM 4550 C CA . LEU B 1 75 ? 11.03648 49.80633 62.65433 1.000 6.14933 72 LEU A CA 1
ATOM 4551 C C . LEU B 1 75 ? 11.11357 49.16984 64.04025 1.000 5.88939 72 LEU A C 1
ATOM 4552 O O . LEU B 1 75 ? 10.62230 48.04512 64.23973 1.000 6.27263 72 LEU A O 1
ATOM 4568 N N . PRO B 1 76 ? 11.71942 49.85160 65.01683 1.000 6.03317 73 PRO A N 1
ATOM 4569 C CA . PRO B 1 76 ? 11.60938 49.40555 66.40597 1.000 6.20266 73 PRO A CA 1
ATOM 4570 C C . PRO B 1 76 ? 10.15805 49.40341 66.85313 1.000 6.44356 73 PRO A C 1
ATOM 4571 O O . PRO B 1 76 ? 9.30082 50.09251 66.28750 1.000 6.84759 73 PRO A O 1
ATOM 4582 N N . GLY B 1 77 ? 9.89762 48.65470 67.92270 1.000 6.30627 74 GLY A N 1
ATOM 4583 C CA . GLY B 1 77 ? 8.61694 48.67608 68.57671 1.000 7.08865 74 GLY A CA 1
ATOM 4584 C C . GLY B 1 77 ? 8.53477 49.78019 69.60715 1.000 6.62635 74 GLY A C 1
ATOM 4585 O O . GLY B 1 77 ? 9.12940 50.85043 69.44846 1.000 7.06507 74 GLY A O 1
ATOM 4589 N N . GLY B 1 78 ? 7.79329 49.50991 70.68043 1.000 7.39898 75 GLY A N 1
ATOM 4590 C CA . GLY B 1 78 ? 7.34504 50.53798 71.60462 1.000 8.10408 75 GLY A CA 1
ATOM 4591 C C . GLY B 1 78 ? 5.95958 50.95453 71.16803 1.000 8.12538 75 GLY A C 1
ATOM 4592 O O . GLY B 1 78 ? 5.78542 51.39727 70.03937 1.000 9.67375 75 GLY A O 1
ATOM 4596 N N A ILE B 1 79 ? 4.98095 50.78108 72.05763 0.515 8.29229 76 ILE A N 1
ATOM 4597 N N B ILE B 1 79 ? 4.93399 50.81942 72.00482 0.485 9.55849 76 ILE A N 1
ATOM 4598 C CA A ILE B 1 79 ? 3.57885 51.00419 71.71049 0.515 8.83121 76 ILE A CA 1
ATOM 4599 C CA B ILE B 1 79 ? 3.58220 50.96407 71.46290 0.485 10.14385 76 ILE A CA 1
ATOM 4600 C C A ILE B 1 79 ? 3.40556 52.33831 70.99464 0.515 8.14376 76 ILE A C 1
ATOM 4601 C C B ILE B 1 79 ? 3.32157 52.38313 70.95150 0.485 8.82517 76 ILE A C 1
ATOM 4602 O O A ILE B 1 79 ? 2.91797 52.40459 69.85889 0.515 8.75739 76 ILE A O 1
ATOM 4603 O O B ILE B 1 79 ? 2.67564 52.55814 69.91056 0.485 8.48208 76 ILE A O 1
ATOM 4634 N N . LYS B 1 80 ? 3.78476 53.42130 71.66626 1.000 8.37912 77 LYS A N 1
ATOM 4635 C CA . LYS B 1 80 ? 3.51652 54.76210 71.15216 1.000 8.60995 77 LYS A CA 1
ATOM 4636 C C . LYS B 1 80 ? 4.39239 55.09495 69.95289 1.000 8.13073 77 LYS A C 1
ATOM 4637 O O . LYS B 1 80 ? 3.95066 55.80799 69.04567 1.000 8.91043 77 LYS A O 1
ATOM 4657 N N . GLY B 1 81 ? 5.62765 54.60210 69.92333 1.000 7.56671 78 GLY A N 1
ATOM 4658 C CA . GLY B 1 81 ? 6.45964 54.82895 68.75483 1.000 7.58003 78 GLY A CA 1
ATOM 4659 C C . GLY B 1 81 ? 5.87883 54.18111 67.51516 1.000 7.23286 78 GLY A C 1
ATOM 4660 O O . GLY B 1 81 ? 5.87789 54.76861 66.42749 1.000 7.64301 78 GLY A O 1
ATOM 4664 N N . ALA B 1 82 ? 5.35963 52.96411 67.66783 1.000 6.94784 79 ALA A N 1
ATOM 4665 C CA . ALA B 1 82 ? 4.75651 52.26357 66.54040 1.000 7.08712 79 ALA A CA 1
ATOM 4666 C C . ALA B 1 82 ? 3.48209 52.95793 66.06529 1.000 7.22805 79 ALA A C 1
ATOM 4667 O O . ALA B 1 82 ? 3.21549 53.00632 64.85653 1.000 7.54559 79 ALA A O 1
ATOM 4674 N N A GLU B 1 83 ? 2.71454 53.54642 66.98281 0.788 7.36976 80 GLU A N 1
ATOM 4675 N N B GLU B 1 83 ? 2.63543 53.40743 66.99817 0.212 7.64770 80 GLU A N 1
ATOM 4676 C CA A GLU B 1 83 ? 1.56880 54.35591 66.58556 0.788 7.74611 80 GLU A CA 1
ATOM 4677 C CA B GLU B 1 83 ? 1.43470 54.14263 66.61369 0.212 7.79257 80 GLU A CA 1
ATOM 4678 C C A GLU B 1 83 ? 2.01911 55.55298 65.75850 0.788 7.69201 80 GLU A C 1
ATOM 4679 C C B GLU B 1 83 ? 1.80113 55.41724 65.87095 0.212 8.60213 80 GLU A C 1
ATOM 4680 O O A GLU B 1 83 ? 1.42028 55.86529 64.72408 0.788 7.82962 80 GLU A O 1
ATOM 4681 O O B GLU B 1 83 ? 1.05826 55.86274 64.98901 0.212 8.44095 80 GLU A O 1
ATOM 4704 N N A CYS B 1 84 ? 3.06967 56.25217 66.21100 0.788 7.84186 81 CYS A N 1
ATOM 4705 N N B CYS B 1 84 ? 2.94993 56.00520 66.20697 0.212 8.74988 81 CYS A N 1
ATOM 4706 C CA A CYS B 1 84 ? 3.60097 57.37103 65.43731 0.788 8.10296 81 CYS A CA 1
ATOM 4707 C CA B CYS B 1 84 ? 3.43518 57.18471 65.50007 0.212 9.03923 81 CYS A CA 1
ATOM 4708 C C A CYS B 1 84 ? 3.98890 56.92755 64.03334 0.788 8.02455 81 CYS A C 1
ATOM 4709 C C B CYS B 1 84 ? 3.84579 56.83228 64.07347 0.212 8.16954 81 CYS A C 1
ATOM 4710 O O A CYS B 1 84 ? 3.73520 57.63566 63.05355 0.788 8.97249 81 CYS A O 1
ATOM 4711 O O B CYS B 1 84 ? 3.45126 57.50868 63.11687 0.212 8.86167 81 CYS A O 1
ATOM 4726 N N . PHE B 1 85 ? 4.63315 55.76384 63.91300 1.000 7.41637 82 PHE A N 1
ATOM 4727 C CA . PHE B 1 85 ? 4.98945 55.25664 62.58821 1.000 7.42895 82 PHE A CA 1
ATOM 4728 C C . PHE B 1 85 ? 3.73742 54.99976 61.74311 1.000 7.50919 82 PHE A C 1
ATOM 4729 O O . PHE B 1 85 ? 3.66631 55.39556 60.57298 1.000 8.26473 82 PHE A O 1
ATOM 4747 N N . ARG B 1 86 ? 2.74420 54.30748 62.32148 1.000 7.58376 83 ARG A N 1
ATOM 4748 C CA . ARG B 1 86 ? 1.51576 53.98428 61.60133 1.000 7.82782 83 ARG A CA 1
ATOM 4749 C C . ARG B 1 86 ? 0.83647 55.23057 61.07002 1.000 8.57184 83 ARG A C 1
ATOM 4750 O O . ARG B 1 86 ? 0.26416 55.21615 59.97211 1.000 9.23060 83 ARG A O 1
ATOM 4771 N N . ASP B 1 87 ? 0.84350 56.30284 61.85592 1.000 8.59406 84 ASP A N 1
ATOM 4772 C CA . ASP B 1 87 ? 0.09966 57.51437 61.53490 1.000 9.52198 84 ASP A CA 1
ATOM 4773 C C . ASP B 1 87 ? 0.91271 58.51930 60.73317 1.000 9.74611 84 ASP A C 1
ATOM 4774 O O . ASP B 1 87 ? 0.39974 59.59793 60.40726 1.000 11.67618 84 ASP A O 1
ATOM 4783 N N . SER B 1 88 ? 2.13492 58.16627 60.35679 1.000 9.31922 85 SER A N 1
ATOM 4784 C CA . SER B 1 88 ? 2.98687 58.99261 59.50867 1.000 9.20771 85 SER A CA 1
ATOM 4785 C C . SER B 1 88 ? 2.86697 58.52993 58.06464 1.000 8.98358 85 SER A C 1
ATOM 4786 O O . SER B 1 88 ? 3.32342 57.43747 57.71033 1.000 9.40423 85 SER A O 1
ATOM 4794 N N . THR B 1 89 ? 2.26203 59.36287 57.22678 1.000 10.32244 86 THR A N 1
ATOM 4795 C CA . THR B 1 89 ? 2.14290 58.97689 55.83244 1.000 10.99167 86 THR A CA 1
ATOM 4796 C C . THR B 1 89 ? 3.51300 58.81378 55.19370 1.000 10.39531 86 THR A C 1
ATOM 4797 O O . THR B 1 89 ? 3.70565 57.91616 54.37458 1.000 11.37488 86 THR A O 1
ATOM 4808 N N . LEU B 1 90 ? 4.48047 59.66166 55.55720 1.000 10.11311 87 LEU A N 1
ATOM 4809 C CA . LEU B 1 90 ? 5.82503 59.52222 55.01234 1.000 10.23871 87 LEU A CA 1
ATOM 4810 C C . LEU B 1 90 ? 6.45095 58.18978 55.41168 1.000 9.55464 87 LEU A C 1
ATOM 4811 O O . LEU B 1 90 ? 7.06373 57.50889 54.58939 1.000 10.03952 87 LEU A O 1
ATOM 4827 N N . LEU B 1 91 ? 6.33094 57.80272 56.68067 1.000 9.04345 88 LEU A N 1
ATOM 4828 C CA . LEU B 1 91 ? 6.90382 56.52851 57.11324 1.000 8.66716 88 LEU A CA 1
ATOM 4829 C C . LEU B 1 91 ? 6.30223 55.37150 56.32266 1.000 8.41386 88 LEU A C 1
ATOM 4830 O O . LEU B 1 91 ? 7.02377 54.51530 55.79875 1.000 8.62461 88 LEU A O 1
ATOM 4846 N N . VAL B 1 92 ? 4.97340 55.33972 56.21802 1.000 9.08900 89 VAL A N 1
ATOM 4847 C CA . VAL B 1 92 ? 4.29815 54.23325 55.54308 1.000 9.40567 89 VAL A CA 1
ATOM 4848 C C . VAL B 1 92 ? 4.70011 54.17448 54.07269 1.000 9.37222 89 VAL A C 1
ATOM 4849 O O . VAL B 1 92 ? 5.00955 53.09937 53.53671 1.000 9.92727 89 VAL A O 1
ATOM 4862 N N A GLU B 1 93 ? 4.72044 55.32444 53.39814 0.496 9.98815 90 GLU A N 1
ATOM 4863 N N B GLU B 1 93 ? 4.70073 55.32782 53.39402 0.504 9.91288 90 GLU A N 1
ATOM 4864 C CA A GLU B 1 93 ? 5.10349 55.33556 51.99092 0.496 11.05454 90 GLU A CA 1
ATOM 4865 C CA B GLU B 1 93 ? 5.11105 55.34250 51.99466 0.504 10.34150 90 GLU A CA 1
ATOM 4866 C C A GLU B 1 93 ? 6.57319 54.96832 51.80352 0.496 9.93441 90 GLU A C 1
ATOM 4867 C C B GLU B 1 93 ? 6.56121 54.90046 51.84102 0.504 9.64207 90 GLU A C 1
ATOM 4868 O O A GLU B 1 93 ? 6.93106 54.34299 50.79718 0.496 10.81023 90 GLU A O 1
ATOM 4869 O O B GLU B 1 93 ? 6.90355 54.19019 50.88788 0.504 10.50527 90 GLU A O 1
ATOM 4892 N N . THR B 1 94 ? 7.43028 55.31692 52.76714 1.000 9.36045 91 THR A N 1
ATOM 4893 C CA . THR B 1 94 ? 8.83315 54.91700 52.69961 1.000 9.53447 91 THR A CA 1
ATOM 4894 C C . THR B 1 94 ? 8.97304 53.39980 52.83009 1.000 8.69509 91 THR A C 1
ATOM 4895 O O . THR B 1 94 ? 9.72365 52.77159 52.08018 1.000 9.12618 91 THR A O 1
ATOM 4907 N N . VAL B 1 95 ? 8.26490 52.79608 53.78683 1.000 8.27308 92 VAL A N 1
ATOM 4908 C CA . VAL B 1 95 ? 8.28165 51.33780 53.91940 1.000 8.17908 92 VAL A CA 1
ATOM 4909 C C . VAL B 1 95 ? 7.83383 50.66679 52.61901 1.000 8.84636 92 VAL A C 1
ATOM 4910 O O . VAL B 1 95 ? 8.46777 49.71488 52.13176 1.000 8.87519 92 VAL A O 1
ATOM 4923 N N . LYS B 1 96 ? 6.72645 51.14881 52.04173 1.000 9.32061 93 LYS A N 1
ATOM 4924 C CA . LYS B 1 96 ? 6.24291 50.57681 50.79103 1.000 10.31337 93 LYS A CA 1
ATOM 4925 C C . LYS B 1 96 ? 7.28250 50.72184 49.68623 1.000 10.65967 93 LYS A C 1
ATOM 4926 O O . LYS B 1 96 ? 7.46258 49.80505 48.87662 1.000 11.11592 93 LYS A O 1
ATOM 4945 N N . GLN B 1 97 ? 7.97366 51.86815 49.63448 1.000 10.47930 94 GLN A N 1
ATOM 4946 C CA . GLN B 1 97 ? 8.98168 52.09092 48.60080 1.000 10.94785 94 GLN A CA 1
ATOM 4947 C C . GLN B 1 97 ? 10.19114 51.18277 48.78143 1.000 9.82040 94 GLN A C 1
ATOM 4948 O O . GLN B 1 97 ? 10.72513 50.66367 47.78979 1.000 10.74607 94 GLN A O 1
ATOM 4962 N N . PHE B 1 98 ? 10.64501 50.97965 50.02858 1.000 9.49409 95 PHE A N 1
ATOM 4963 C CA . PHE B 1 98 ? 11.71382 50.01170 50.25490 1.000 9.03546 95 PHE A CA 1
ATOM 4964 C C . PHE B 1 98 ? 11.31882 48.65152 49.70152 1.000 9.38173 95 PHE A C 1
ATOM 4965 O O . PHE B 1 98 ? 12.10003 47.98761 49.01424 1.000 9.93989 95 PHE A O 1
ATOM 4982 N N . HIS B 1 99 ? 10.10609 48.21105 50.00725 1.000 9.47164 96 HIS A N 1
ATOM 4983 C CA . HIS B 1 99 ? 9.69648 46.90424 49.53293 1.000 9.65408 96 HIS A CA 1
ATOM 4984 C C . HIS B 1 99 ? 9.63810 46.83278 47.99888 1.000 9.88897 96 HIS A C 1
ATOM 4985 O O . HIS B 1 99 ? 10.13653 45.87727 47.38883 1.000 10.57669 96 HIS A O 1
ATOM 4999 N N . ARG B 1 100 ? 8.99215 47.80854 47.35191 1.000 10.47100 97 ARG A N 1
ATOM 5000 C CA A ARG B 1 100 ? 8.80781 47.69518 45.90228 0.502 11.32326 97 ARG A CA 1
ATOM 5001 C CA B ARG B 1 100 ? 8.80637 47.76263 45.89839 0.498 11.53121 97 ARG A CA 1
ATOM 5002 C C . ARG B 1 100 ? 10.11800 47.85345 45.13966 1.000 11.70648 97 ARG A C 1
ATOM 5003 O O . ARG B 1 100 ? 10.19993 47.42012 43.98568 1.000 13.78098 97 ARG A O 1
ATOM 5044 N N . SER B 1 101 ? 11.13137 48.44428 45.75011 1.000 11.55930 98 SER A N 1
ATOM 5045 C CA . SER B 1 101 ? 12.44695 48.56766 45.14693 1.000 12.05777 98 SER A CA 1
ATOM 5046 C C . SER B 1 101 ? 13.38814 47.43313 45.54757 1.000 12.40868 98 SER A C 1
ATOM 5047 O O . SER B 1 101 ? 14.60743 47.54212 45.36013 1.000 14.09212 98 SER A O 1
ATOM 5055 N N . GLY B 1 102 ? 12.84818 46.34333 46.08200 1.000 11.26671 99 GLY A N 1
ATOM 5056 C CA . GLY B 1 102 ? 13.63803 45.14931 46.28596 1.000 11.74836 99 GLY A CA 1
ATOM 5057 C C . GLY B 1 102 ? 14.47298 45.12497 47.54146 1.000 10.74746 99 GLY A C 1
ATOM 5058 O O . GLY B 1 102 ? 15.39900 44.31296 47.63764 1.000 12.54506 99 GLY A O 1
ATOM 5062 N N . ARG B 1 103 ? 14.15953 45.96762 48.51352 1.000 9.48393 100 ARG A N 1
ATOM 5063 C CA . ARG B 1 103 ? 14.93026 46.08177 49.74316 1.000 9.33082 100 ARG A CA 1
ATOM 5064 C C . ARG B 1 103 ? 14.16360 45.44127 50.90613 1.000 8.20675 100 ARG A C 1
ATOM 5065 O O . ARG B 1 103 ? 13.05636 44.92128 50.74392 1.000 9.21922 100 ARG A O 1
ATOM 5086 N N . ILE B 1 104 ? 14.78777 45.43573 52.09112 1.000 7.97610 101 ILE A N 1
ATOM 5087 C CA . ILE B 1 104 ? 14.29023 44.70267 53.25425 1.000 7.65333 101 ILE A CA 1
ATOM 5088 C C . ILE B 1 104 ? 13.53454 45.64840 54.18056 1.000 6.90338 101 ILE A C 1
ATOM 5089 O O . ILE B 1 104 ? 13.98044 46.77176 54.45132 1.000 7.51773 101 ILE A O 1
ATOM 5105 N N . VAL B 1 105 ? 12.40582 45.16982 54.69845 1.000 6.51991 102 VAL A N 1
ATOM 5106 C CA . VAL B 1 105 ? 11.67824 45.80495 55.79196 1.000 6.53655 102 VAL A CA 1
ATOM 5107 C C . VAL B 1 105 ? 11.85725 44.93600 57.03117 1.000 6.16189 102 VAL A C 1
ATOM 5108 O O . VAL B 1 105 ? 11.60556 43.72751 56.96939 1.000 6.90745 102 VAL A O 1
ATOM 5121 N N . ALA B 1 106 ? 12.28503 45.54551 58.13862 1.000 5.95183 103 ALA A N 1
ATOM 5122 C CA . ALA B 1 106 ? 12.52498 44.83214 59.38806 1.000 5.91844 103 ALA A CA 1
ATOM 5123 C C . ALA B 1 106 ? 11.75035 45.51920 60.50147 1.000 6.07754 103 ALA A C 1
ATOM 5124 O O . ALA B 1 106 ? 11.88309 46.73035 60.67694 1.000 7.61423 103 ALA A O 1
ATOM 5131 N N . ALA B 1 107 ? 10.94431 44.76216 61.25291 1.000 5.64952 104 ALA A N 1
ATOM 5132 C CA . ALA B 1 107 ? 10.06023 45.35615 62.25782 1.000 5.91745 104 ALA A CA 1
ATOM 5133 C C . ALA B 1 107 ? 9.97695 44.44438 63.47806 1.000 5.63357 104 ALA A C 1
ATOM 5134 O O . ALA B 1 107 ? 9.90314 43.22424 63.34128 1.000 6.49058 104 ALA A O 1
ATOM 5141 N N . ILE B 1 108 ? 9.94448 45.04515 64.67346 1.000 5.83151 105 ILE A N 1
ATOM 5142 C CA . ILE B 1 108 ? 9.98439 44.28526 65.91744 1.000 5.89139 105 ILE A CA 1
ATOM 5143 C C . ILE B 1 108 ? 8.90548 44.73411 66.89532 1.000 5.97837 105 ILE A C 1
ATOM 5144 O O . ILE B 1 108 ? 8.48478 45.89760 66.91955 1.000 6.59352 105 ILE A O 1
ATOM 5160 N N A CYS B 1 109 ? 8.44029 43.76668 67.69803 0.574 4.71958 106 CYS A N 1
ATOM 5161 C CA A CYS B 1 109 ? 7.55465 43.95636 68.85114 0.574 4.53839 106 CYS A CA 1
ATOM 5162 C C A CYS B 1 109 ? 6.17781 44.44073 68.40124 0.574 5.19459 106 CYS A C 1
ATOM 5163 O O A CYS B 1 109 ? 5.47139 43.66603 67.75104 0.574 5.67421 106 CYS A O 1
ATOM 5182 N N . ALA B 1 110 ? 5.78203 45.68635 68.69951 1.000 7.07351 107 ALA A N 1
ATOM 5183 C CA . ALA B 1 110 ? 4.48064 46.18113 68.23845 1.000 7.62992 107 ALA A CA 1
ATOM 5184 C C . ALA B 1 110 ? 4.49579 46.66325 66.78902 1.000 7.13924 107 ALA A C 1
ATOM 5185 O O . ALA B 1 110 ? 3.42906 46.88142 66.20727 1.000 8.02051 107 ALA A O 1
ATOM 5192 N N . ALA B 1 111 ? 5.66425 46.86151 66.18824 1.000 6.80233 108 ALA A N 1
ATOM 5193 C CA . ALA B 1 111 ? 5.68300 47.46378 64.85789 1.000 6.98742 108 ALA A CA 1
ATOM 5194 C C . ALA B 1 111 ? 4.97263 46.62318 63.79881 1.000 6.57383 108 ALA A C 1
ATOM 5195 O O . ALA B 1 111 ? 4.25659 47.20709 62.96823 1.000 7.29906 108 ALA A O 1
ATOM 5202 N N . PRO B 1 112 ? 5.10774 45.29099 63.75777 1.000 6.95991 109 PRO A N 1
ATOM 5203 C CA . PRO B 1 112 ? 4.37039 44.53333 62.72315 1.000 7.74487 109 PRO A CA 1
ATOM 5204 C C . PRO B 1 112 ? 2.86741 44.75256 62.79066 1.000 8.01332 109 PRO A C 1
ATOM 5205 O O . PRO B 1 112 ? 2.23952 45.11843 61.78456 1.000 9.01849 109 PRO A O 1
ATOM 5216 N N . ALA B 1 113 ? 2.26625 44.52841 63.96097 1.000 7.88702 110 ALA A N 1
ATOM 5217 C CA . ALA B 1 113 ? 0.82308 44.65862 64.08933 1.000 8.78609 110 ALA A CA 1
ATOM 5218 C C . ALA B 1 113 ? 0.35813 46.09484 63.92128 1.000 8.58135 110 ALA A C 1
ATOM 5219 O O . ALA B 1 113 ? -0.71803 46.33028 63.36044 1.000 10.52678 110 ALA A O 1
ATOM 5226 N N . THR B 1 114 ? 1.11732 47.06890 64.43015 1.000 7.82254 111 THR A N 1
ATOM 5227 C CA . THR B 1 114 ? 0.62412 48.44140 64.44876 1.000 7.69237 111 THR A CA 1
ATOM 5228 C C . THR B 1 114 ? 0.83927 49.14059 63.10997 1.000 7.83707 111 THR A C 1
ATOM 5229 O O . THR B 1 114 ? 0.01233 49.96371 62.70729 1.000 9.01781 111 THR A O 1
ATOM 5240 N N . VAL B 1 115 ? 1.94462 48.85556 62.43034 1.000 7.58821 112 VAL A N 1
ATOM 5241 C CA . VAL B 1 115 ? 2.28880 49.54111 61.18675 1.000 7.95466 112 VAL A CA 1
ATOM 5242 C C . VAL B 1 115 ? 1.90159 48.72180 59.95707 1.000 7.98086 112 VAL A C 1
ATOM 5243 O O . VAL B 1 115 ? 1.26482 49.22351 59.02697 1.000 9.21996 112 VAL A O 1
ATOM 5256 N N . LEU B 1 116 ? 2.34739 47.46632 59.90336 1.000 7.84890 113 LEU A N 1
ATOM 5257 C CA . LEU B 1 116 ? 2.26233 46.70121 58.66344 1.000 8.19383 113 LEU A CA 1
ATOM 5258 C C . LEU B 1 116 ? 0.84741 46.21102 58.38990 1.000 8.73490 113 LEU A C 1
ATOM 5259 O O . LEU B 1 116 ? 0.39389 46.21372 57.23671 1.000 9.83081 113 LEU A O 1
ATOM 5275 N N . VAL B 1 117 ? 0.13543 45.78140 59.42513 1.000 8.89054 114 VAL A N 1
ATOM 5276 C CA . VAL B 1 117 ? -1.18244 45.17701 59.23789 1.000 9.39740 114 VAL A CA 1
ATOM 5277 C C . VAL B 1 117 ? -2.23091 46.21453 58.84062 1.000 9.66339 114 VAL A C 1
ATOM 5278 O O . VAL B 1 117 ? -2.94752 45.98892 57.85089 1.000 10.68152 114 VAL A O 1
ATOM 5291 N N . PRO B 1 118 ? -2.35783 47.35948 59.52339 1.000 10.59845 115 PRO A N 1
ATOM 5292 C CA . PRO B 1 118 ? -3.44694 48.28076 59.15872 1.000 11.78824 115 PRO A CA 1
ATOM 5293 C C . PRO B 1 118 ? -3.31029 48.83373 57.75174 1.000 11.20118 115 PRO A C 1
ATOM 5294 O O . PRO B 1 118 ? -4.31387 49.18156 57.11932 1.000 13.96970 115 PRO A O 1
ATOM 5305 N N . HIS B 1 119 ? -2.08800 48.94532 57.25756 1.000 10.28444 116 HIS A N 1
ATOM 5306 C CA . HIS B 1 119 ? -1.78673 49.46916 55.93142 1.000 10.33423 116 HIS A CA 1
ATOM 5307 C C . HIS B 1 119 ? -1.67288 48.37636 54.87287 1.000 10.60668 116 HIS A C 1
ATOM 5308 O O . HIS B 1 119 ? -1.42040 48.68049 53.69704 1.000 12.09782 116 HIS A O 1
ATOM 5322 N N . ASP B 1 120 ? -1.87390 47.12021 55.25992 1.000 10.90575 117 ASP A N 1
ATOM 5323 C CA . ASP B 1 120 ? -1.90756 46.00295 54.31742 1.000 12.02770 117 ASP A CA 1
ATOM 5324 C C . ASP B 1 120 ? -0.65148 45.95530 53.45353 1.000 11.37137 117 ASP A C 1
ATOM 5325 O O . ASP B 1 120 ? -0.70845 45.68971 52.25210 1.000 12.63007 117 ASP A O 1
ATOM 5334 N N . ILE B 1 121 ? 0.50179 46.18617 54.07318 1.000 10.53723 118 ILE A N 1
ATOM 5335 C CA . ILE B 1 121 ? 1.74029 46.28467 53.30457 1.000 10.46491 118 ILE A CA 1
ATOM 5336 C C . ILE B 1 121 ? 2.17366 44.92042 52.76593 1.000 10.57021 118 ILE A C 1
ATOM 5337 O O . ILE B 1 121 ? 2.70977 44.82695 51.65404 1.000 12.35010 118 ILE A O 1
ATOM 5353 N N . PHE B 1 122 ? 1.94805 43.85161 53.54260 1.000 9.48465 119 PHE A N 1
ATOM 5354 C CA . PHE B 1 122 ? 2.33862 42.48251 53.20203 1.000 8.96583 119 PHE A CA 1
ATOM 5355 C C . PHE B 1 122 ? 1.12896 41.58213 53.42336 1.000 9.71415 119 PHE A C 1
ATOM 5356 O O . PHE B 1 122 ? 1.08640 40.80835 54.38329 1.000 10.66429 119 PHE A O 1
ATOM 5373 N N . PRO B 1 123 ? 0.12636 41.66062 52.54061 1.000 10.53301 120 PRO A N 1
ATOM 5374 C CA . PRO B 1 123 ? -1.17366 41.01240 52.81533 1.000 11.43875 120 PRO A CA 1
ATOM 5375 C C . PRO B 1 123 ? -1.15524 39.49254 53.02765 1.000 10.56148 120 PRO A C 1
ATOM 5376 O O . PRO B 1 123 ? -2.06759 38.97826 53.69085 1.000 11.26247 120 PRO A O 1
ATOM 5387 N N . ILE B 1 124 ? -0.18702 38.76161 52.46503 1.000 10.30792 121 ILE A N 1
ATOM 5388 C CA . ILE B 1 124 ? -0.07094 37.32789 52.70636 1.000 9.96428 121 ILE A CA 1
ATOM 5389 C C . ILE B 1 124 ? 1.30470 36.95145 53.26234 1.000 10.29249 121 ILE A C 1
ATOM 5390 O O . ILE B 1 124 ? 1.66579 35.78803 53.26998 1.000 12.12068 121 ILE A O 1
ATOM 5406 N N . GLY B 1 125 ? 2.07443 37.92009 53.74078 1.000 10.02026 122 GLY A N 1
ATOM 5407 C CA . GLY B 1 125 ? 3.36697 37.60403 54.32275 1.000 10.68021 122 GLY A CA 1
ATOM 5408 C C . GLY B 1 125 ? 3.24111 36.91187 55.67031 1.000 10.12136 122 GLY A C 1
ATOM 5409 O O . GLY B 1 125 ? 2.24384 37.05683 56.37451 1.000 12.83861 122 GLY A O 1
ATOM 5413 N N . ASN B 1 126 ? 4.25474 36.11513 56.01301 1.000 9.76885 123 ASN A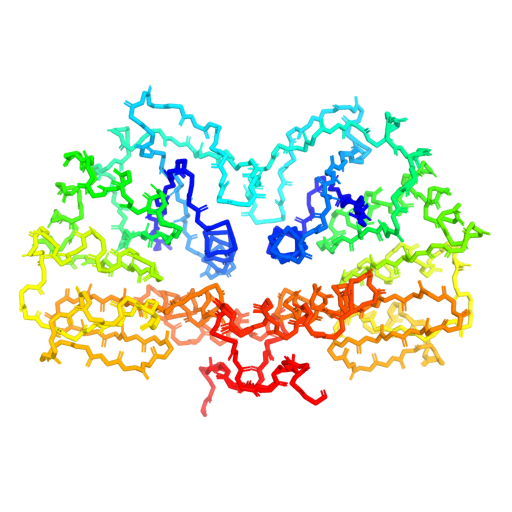 N 1
ATOM 5414 C CA . ASN B 1 126 ? 4.34608 35.53846 57.35626 1.000 9.64394 123 ASN A CA 1
ATOM 5415 C C . ASN B 1 126 ? 5.09131 36.48873 58.27452 1.000 8.40465 123 ASN A C 1
ATOM 5416 O O . ASN B 1 126 ? 6.06943 37.11775 57.86232 1.000 8.60462 123 ASN A O 1
ATOM 5427 N N . MET B 1 127 ? 4.60433 36.61774 59.51051 1.000 7.93821 124 MET A N 1
ATOM 5428 C CA . MET B 1 127 ? 5.19957 37.57824 60.42583 1.000 8.09822 124 MET A CA 1
ATOM 5429 C C . MET B 1 127 ? 4.94060 37.17657 61.86631 1.000 7.18855 124 MET A C 1
ATOM 5430 O O . MET B 1 127 ? 3.98877 36.46255 62.18751 1.000 8.63815 124 MET A O 1
ATOM 5444 N N . THR B 1 128 ? 5.80193 37.69251 62.72522 1.000 6.87656 125 THR A N 1
ATOM 5445 C CA . THR B 1 128 ? 5.62927 37.63171 64.16225 1.000 6.75164 125 THR A CA 1
ATOM 5446 C C . THR B 1 128 ? 5.62570 39.05078 64.73098 1.000 6.57166 125 THR A C 1
ATOM 5447 O O . THR B 1 128 ? 5.73657 40.04607 64.01749 1.000 7.30659 125 THR A O 1
ATOM 5458 N N . GLY B 1 129 ? 5.50749 39.10804 66.05212 1.000 6.82516 126 GLY A N 1
ATOM 5459 C CA . GLY B 1 129 ? 5.50548 40.34382 66.80385 1.000 6.44186 126 GLY A CA 1
ATOM 5460 C C . GLY B 1 129 ? 5.30651 40.01052 68.27333 1.000 6.50575 126 GLY A C 1
ATOM 5461 O O . GLY B 1 129 ? 5.41035 38.85159 68.68499 1.000 7.00025 126 GLY A O 1
ATOM 5465 N N . PHE B 1 130 ? 5.03221 41.02833 69.07724 1.000 6.86423 127 PHE A N 1
ATOM 5466 C CA . PHE B 1 130 ? 4.93836 40.80937 70.52034 1.000 6.94620 127 PHE A CA 1
ATOM 5467 C C . PHE B 1 130 ? 3.83323 39.79563 70.80891 1.000 7.39544 127 PHE A C 1
ATOM 5468 O O . PHE B 1 130 ? 2.72563 39.92999 70.27757 1.000 8.16309 127 PHE A O 1
ATOM 5485 N N . PRO B 1 131 ? 4.08192 38.77618 71.64546 1.000 7.75845 128 PRO A N 1
ATOM 5486 C CA . PRO B 1 131 ? 3.12281 37.66149 71.71951 1.000 8.78882 128 PRO A CA 1
ATOM 5487 C C . PRO B 1 131 ? 1.72981 38.04803 72.17376 1.000 9.99664 128 PRO A C 1
ATOM 5488 O O . PRO B 1 131 ? 0.75829 37.46870 71.67419 1.000 11.29423 128 PRO A O 1
ATOM 5499 N N . THR B 1 132 ? 1.58442 38.96519 73.12232 1.000 10.37912 129 THR A N 1
ATOM 5500 C CA . THR B 1 132 ? 0.23775 39.29429 73.58373 1.000 12.18041 129 THR A CA 1
ATOM 5501 C C . THR B 1 132 ? -0.45058 40.33000 72.68853 1.000 12.02630 129 THR A C 1
ATOM 5502 O O . THR B 1 132 ? -1.59524 40.70873 72.96331 1.000 14.02237 129 THR A O 1
ATOM 5513 N N . LEU B 1 133 ? 0.20326 40.74736 71.60422 1.000 10.84006 130 LEU A N 1
ATOM 5514 C CA . LEU B 1 133 ? -0.43202 41.45393 70.50334 1.000 11.17556 130 LEU A CA 1
ATOM 5515 C C . LEU B 1 133 ? -0.69063 40.53176 69.31623 1.000 10.63912 130 LEU A C 1
ATOM 5516 O O . LEU B 1 133 ? -0.98593 41.00984 68.21726 1.000 11.37749 130 LEU A O 1
ATOM 5532 N N . LYS B 1 134 ? -0.60529 39.21376 69.51955 1.000 10.15561 131 LYS A N 1
ATOM 5533 C CA A LYS B 1 134 ? -0.85023 38.33944 68.38251 0.434 11.10900 131 LYS A CA 1
ATOM 5534 C CA B LYS B 1 134 ? -0.91747 38.22771 68.48778 0.566 12.51712 131 LYS A CA 1
ATOM 5535 C C . LYS B 1 134 ? -2.26609 38.50095 67.83320 1.000 12.40266 131 LYS A C 1
ATOM 5536 O O . LYS B 1 134 ? -2.44057 38.30066 66.62477 1.000 13.57394 131 LYS A O 1
ATOM 5573 N N A ASP B 1 135 ? -3.22459 38.99383 68.66122 0.451 11.55934 132 ASP A N 1
ATOM 5574 N N B ASP B 1 135 ? -3.28495 38.83276 68.62687 0.549 13.12824 132 ASP A N 1
ATOM 5575 C CA A ASP B 1 135 ? -4.61455 39.27431 68.26580 0.451 10.16389 132 ASP A CA 1
ATOM 5576 C CA B ASP B 1 135 ? -4.62305 38.97039 68.05874 0.549 15.25922 132 ASP A CA 1
ATOM 5577 C C A ASP B 1 135 ? -4.76310 40.50785 67.38102 0.451 9.56183 132 ASP A C 1
ATOM 5578 C C B ASP B 1 135 ? -4.68045 40.02660 66.96664 0.549 14.77605 132 ASP A C 1
ATOM 5579 O O A ASP B 1 135 ? -5.87007 40.77176 66.88501 0.451 10.25800 132 ASP A O 1
ATOM 5580 O O B ASP B 1 135 ? -5.61001 40.01426 66.15451 0.549 15.01449 132 ASP A O 1
ATOM 5597 N N A LYS B 1 136 ? -3.67898 41.23093 67.14355 0.451 10.19828 133 LYS A N 1
ATOM 5598 N N B LYS B 1 136 ? -3.71545 40.93483 66.93321 0.549 12.33329 133 LYS A N 1
ATOM 5599 C CA A LYS B 1 136 ? -3.65409 42.31623 66.17778 0.451 10.34834 133 LYS A CA 1
ATOM 5600 C CA B LYS B 1 136 ? -3.69467 42.02984 65.97631 0.549 12.90269 133 LYS A CA 1
ATOM 5601 C C A LYS B 1 136 ? -3.07023 41.88424 64.82748 0.451 10.67005 133 LYS A C 1
ATOM 5602 C C B LYS B 1 136 ? -3.02177 41.65743 64.66087 0.549 13.03158 133 LYS A C 1
ATOM 5603 O O A LYS B 1 136 ? -3.05724 42.69536 63.89731 0.451 12.55234 133 LYS A O 1
ATOM 5604 O O B LYS B 1 136 ? -2.96860 42.48945 63.75480 0.549 14.14353 133 LYS A O 1
ATOM 5641 N N A ILE B 1 137 ? -2.60298 40.64833 64.71341 0.451 10.36466 134 ILE A N 1
ATOM 5642 N N B ILE B 1 137 ? -2.51598 40.44176 64.53085 0.549 13.02073 134 ILE A N 1
ATOM 5643 C CA A ILE B 1 137 ? -2.10903 40.07188 63.45023 0.451 10.49522 134 ILE A CA 1
ATOM 5644 C CA B ILE B 1 137 ? -1.91470 39.95220 63.29116 0.549 12.64050 134 ILE A CA 1
ATOM 5645 C C A ILE B 1 137 ? -3.20098 39.14992 62.89185 0.451 8.43557 134 ILE A C 1
ATOM 5646 C C B ILE B 1 137 ? -2.82180 38.86582 62.73056 0.549 12.29148 134 ILE A C 1
ATOM 5647 O O A ILE B 1 137 ? -3.74221 38.34049 63.64590 0.451 8.80432 134 ILE A O 1
ATOM 5648 O O B ILE B 1 137 ? -3.23432 37.97526 63.48004 0.549 12.71036 134 ILE A O 1
ATOM 5679 N N A PRO B 1 138 ? -3.51173 39.20784 61.59821 0.451 7.70110 135 PRO A N 1
ATOM 5680 N N B PRO B 1 138 ? -3.17419 38.90697 61.44537 0.549 13.30755 135 PRO A N 1
ATOM 5681 C CA A PRO B 1 138 ? -4.47646 38.23246 61.05773 0.451 7.13072 135 PRO A CA 1
ATOM 5682 C CA B PRO B 1 138 ? -4.11468 37.91318 60.91421 0.549 13.93844 135 PRO A CA 1
ATOM 5683 C C A PRO B 1 138 ? -3.98595 36.81209 61.29714 0.451 7.00771 135 PRO A C 1
ATOM 5684 C C B PRO B 1 138 ? -3.63223 36.50295 61.22370 0.549 13.39112 135 PRO A C 1
ATOM 5685 O O A PRO B 1 138 ? -2.81096 36.49840 61.09625 0.451 7.05892 135 PRO A O 1
ATOM 5686 O O B PRO B 1 138 ? -2.44473 36.19287 61.10569 0.549 13.91345 135 PRO A O 1
ATOM 5707 N N A ALA B 1 139 ? -4.91523 35.94271 61.70808 0.451 7.58743 136 ALA A N 1
ATOM 5708 N N B ALA B 1 139 ? -4.56760 35.65297 61.66175 0.549 14.36789 136 ALA A N 1
ATOM 5709 C CA A ALA B 1 139 ? -4.54548 34.64179 62.25628 0.451 8.54235 136 ALA A CA 1
ATOM 5710 C CA B ALA B 1 139 ? -4.19583 34.33364 62.16389 0.549 15.55305 136 ALA A CA 1
ATOM 5711 C C A ALA B 1 139 ? -3.66075 33.83722 61.31029 0.451 7.92099 136 ALA A C 1
ATOM 5712 C C B ALA B 1 139 ? -3.44116 33.52991 61.11330 0.549 15.34193 136 ALA A C 1
ATOM 5713 O O A ALA B 1 139 ? -2.74896 33.13294 61.76074 0.451 9.32687 136 ALA A O 1
ATOM 5714 O O B ALA B 1 139 ? -2.49605 32.79769 61.43413 0.549 16.96800 136 ALA A O 1
ATOM 5727 N N A GLU B 1 140 ? -3.91686 33.90380 60.00685 0.451 8.11689 137 GLU A N 1
ATOM 5728 N N B GLU B 1 140 ? -3.84502 33.64425 59.85348 0.549 15.34274 137 GLU A N 1
ATOM 5729 C CA A GLU B 1 140 ? -3.23245 33.02059 59.07616 0.451 9.34193 137 GLU A CA 1
ATOM 5730 C CA B GLU B 1 140 ? -3.13005 32.94247 58.80309 0.549 15.14414 137 GLU A CA 1
ATOM 5731 C C A GLU B 1 140 ? -1.84323 33.51057 58.67999 0.451 10.33304 137 GLU A C 1
ATOM 5732 C C B GLU B 1 140 ? -1.72556 33.49307 58.60780 0.549 14.87616 137 GLU A C 1
ATOM 5733 O O A GLU B 1 140 ? -1.13505 32.78350 57.98956 0.451 11.44454 137 GLU A O 1
ATOM 5734 O O B GLU B 1 140 ? -0.88729 32.80468 58.01448 0.549 16.16468 137 GLU A O 1
ATOM 5757 N N . GLN B 1 141 ? -1.44121 34.71680 59.08149 1.000 11.00009 138 GLN A N 1
ATOM 5758 C CA . GLN B 1 141 ? -0.09826 35.26790 58.88154 1.000 10.47373 138 GLN A CA 1
ATOM 5759 C C . GLN B 1 141 ? 0.81760 35.07556 60.08417 1.000 10.87747 138 GLN A C 1
ATOM 5760 O O . GLN B 1 141 ? 2.03475 35.19638 59.93988 1.000 12.51718 138 GLN A O 1
ATOM 5775 N N . TRP B 1 142 ? 0.26153 34.76557 61.24409 1.000 10.17133 139 TRP A N 1
ATOM 5776 C CA . TRP B 1 142 ? 0.99721 34.76532 62.49866 1.000 9.59840 139 TRP A CA 1
ATOM 5777 C C . TRP B 1 142 ? 1.85783 33.51901 62.68421 1.000 9.83531 139 TRP A C 1
ATOM 5778 O O . TRP B 1 142 ? 1.39656 32.38531 62.49157 1.000 11.44076 139 TRP A O 1
ATOM 5799 N N . LEU B 1 143 ? 3.09226 33.73974 63.14406 1.000 9.38451 140 LEU A N 1
ATOM 5800 C CA . LEU B 1 143 ? 3.95061 32.70669 63.70527 1.000 9.41314 140 LEU A CA 1
ATOM 5801 C C . LEU B 1 143 ? 4.48121 33.20999 65.04120 1.000 8.97666 140 LEU A C 1
ATOM 5802 O O . LEU B 1 143 ? 4.84021 34.37865 65.15080 1.000 9.48789 140 LEU A O 1
ATOM 5818 N N . ASP B 1 144 ? 4.52870 32.33675 66.05228 1.000 9.16429 141 ASP A N 1
ATOM 5819 C CA . ASP B 1 144 ? 5.05303 32.67233 67.38370 1.000 9.13356 141 ASP A CA 1
ATOM 5820 C C . ASP B 1 144 ? 6.49329 32.16970 67.45433 1.000 9.03891 141 ASP A C 1
ATOM 5821 O O . ASP B 1 144 ? 6.76883 31.07206 67.93513 1.000 10.42146 141 ASP A O 1
ATOM 5830 N N A LYS B 1 145 ? 7.41466 32.96681 66.90331 0.479 8.10607 142 LYS A N 1
ATOM 5831 N N B LYS B 1 145 ? 7.42700 33.01380 67.01150 0.521 8.66534 142 LYS A N 1
ATOM 5832 C CA A LYS B 1 145 ? 8.82212 32.59871 66.81302 0.479 7.58597 142 LYS A CA 1
ATOM 5833 C CA B LYS B 1 145 ? 8.81136 32.60482 66.80399 0.521 9.45891 142 LYS A CA 1
ATOM 5834 C C A LYS B 1 145 ? 9.65710 33.82738 67.12292 0.479 6.69450 142 LYS A C 1
ATOM 5835 C C B LYS B 1 145 ? 9.70016 33.81668 67.03365 0.521 7.66482 142 LYS A C 1
ATOM 5836 O O A LYS B 1 145 ? 9.23495 34.94888 66.83823 0.479 6.88130 142 LYS A O 1
ATOM 5837 O O B LYS B 1 145 ? 9.34480 34.92251 66.62966 0.521 7.50394 142 LYS A O 1
ATOM 5874 N N . ARG B 1 146 ? 10.86077 33.61121 67.66046 1.000 6.69571 143 ARG A N 1
ATOM 5875 C CA . ARG B 1 146 ? 11.69989 34.74356 68.05286 1.000 6.44680 143 ARG A CA 1
ATOM 5876 C C . ARG B 1 146 ? 11.99942 35.67741 66.88864 1.000 6.20623 143 ARG A C 1
ATOM 5877 O O . ARG B 1 146 ? 11.97439 36.90302 67.06983 1.000 6.81965 143 ARG A O 1
ATOM 5899 N N . VAL B 1 147 ? 12.30807 35.11893 65.71665 1.000 6.62026 144 VAL A N 1
ATOM 5900 C CA . VAL B 1 147 ? 12.52472 35.86182 64.48130 1.000 6.56481 144 VAL A CA 1
ATOM 5901 C C . VAL B 1 147 ? 11.82120 35.11626 63.35716 1.000 6.84350 144 VAL A C 1
ATOM 5902 O O . VAL B 1 147 ? 11.87862 33.88247 63.29517 1.000 7.77523 144 VAL A O 1
ATOM 5915 N N . VAL B 1 148 ? 11.18948 35.86303 62.45445 1.000 6.76438 145 VAL A N 1
ATOM 5916 C CA . VAL B 1 148 ? 10.62462 35.32377 61.21461 1.000 6.81196 145 VAL A CA 1
ATOM 5917 C C . VAL B 1 148 ? 11.23825 36.07896 60.04338 1.000 6.41978 145 VAL A C 1
ATOM 5918 O O . VAL B 1 148 ? 11.15572 37.31365 59.97888 1.000 6.74428 145 VAL A O 1
ATOM 5931 N N . TRP B 1 149 ? 11.83174 35.34134 59.10833 1.000 6.97702 146 TRP A N 1
ATOM 5932 C CA . TRP B 1 149 ? 12.32849 35.89812 57.85555 1.000 6.69351 146 TRP A CA 1
ATOM 5933 C C . TRP B 1 149 ? 11.47770 35.33720 56.72722 1.000 6.97979 146 TRP A C 1
ATOM 5934 O O . TRP B 1 149 ? 11.53401 34.14051 56.43601 1.000 8.11381 146 TRP A O 1
ATOM 5955 N N . ASP B 1 150 ? 10.66235 36.19405 56.10881 1.000 7.37216 147 ASP A N 1
ATOM 5956 C CA . ASP B 1 150 ? 9.85862 35.82050 54.94441 1.000 8.24382 147 ASP A CA 1
ATOM 5957 C C . ASP B 1 150 ? 10.65462 36.28342 53.73083 1.000 8.00073 147 ASP A C 1
ATOM 5958 O O . ASP B 1 150 ? 10.61817 37.45427 53.34200 1.000 8.60042 147 ASP A O 1
ATOM 5967 N N . ALA B 1 151 ? 11.42128 35.35764 53.16832 1.000 8.80918 148 ALA A N 1
ATOM 5968 C CA . ALA B 1 151 ? 12.30907 35.68477 52.06860 1.000 9.92800 148 ALA A CA 1
ATOM 5969 C C . ALA B 1 151 ? 11.54727 36.08768 50.81869 1.000 9.39225 148 ALA A C 1
ATOM 5970 O O . ALA B 1 151 ? 12.09502 36.79315 49.97068 1.000 11.76507 148 ALA A O 1
ATOM 5977 N N A ARG B 1 152 ? 10.31184 35.62765 50.66951 0.720 8.51382 149 ARG A N 1
ATOM 5978 N N B ARG B 1 152 ? 10.28137 35.67082 50.68775 0.280 10.27804 149 ARG A N 1
ATOM 5979 C CA A ARG B 1 152 ? 9.56008 35.92680 49.45905 0.720 8.17248 149 ARG A CA 1
ATOM 5980 C CA B ARG B 1 152 ? 9.52332 35.92030 49.46190 0.280 11.53823 149 ARG A CA 1
ATOM 5981 C C A ARG B 1 152 ? 9.30801 37.42766 49.33393 0.720 8.39865 149 ARG A C 1
ATOM 5982 C C B ARG B 1 152 ? 9.10971 37.38278 49.32547 0.280 10.13715 149 ARG A C 1
ATOM 5983 O O A ARG B 1 152 ? 9.46367 37.99783 48.24295 0.720 8.93082 149 ARG A O 1
ATOM 5984 O O B ARG B 1 152 ? 8.90938 37.86780 48.20550 0.280 9.91738 149 ARG A O 1
ATOM 6025 N N . VAL B 1 153 ? 8.94826 38.08495 50.44704 1.000 7.97483 150 VAL A N 1
ATOM 6026 C CA . VAL B 1 153 ? 8.62200 39.50708 50.48149 1.000 7.89842 150 VAL A CA 1
ATOM 6027 C C . VAL B 1 153 ? 9.69279 40.34085 51.18211 1.000 7.51270 150 VAL A C 1
ATOM 6028 O O . VAL B 1 153 ? 9.51816 41.55089 51.35212 1.000 8.54305 150 VAL A O 1
ATOM 6042 N N . LYS B 1 154 ? 10.81270 39.72779 51.54462 1.000 7.00395 151 LYS A N 1
ATOM 6043 C CA A LYS B 1 154 ? 11.91141 40.40700 52.23470 0.580 7.05398 151 LYS A CA 1
ATOM 6044 C CA B LYS B 1 154 ? 11.90856 40.41557 52.22766 0.420 7.30580 151 LYS A CA 1
ATOM 6045 C C . LYS B 1 154 ? 11.40951 41.15887 53.46726 1.000 7.04683 151 LYS A C 1
ATOM 6046 O O . LYS B 1 154 ? 11.73840 42.32914 53.69951 1.000 7.66109 151 LYS A O 1
ATOM 6083 N N . LEU B 1 155 ? 10.63400 40.44112 54.29030 1.000 6.62503 152 LEU A N 1
ATOM 6084 C CA . LEU B 1 155 ? 10.10126 40.95751 55.54609 1.000 6.45664 152 LEU A CA 1
ATOM 6085 C C . LEU B 1 155 ? 10.70985 40.19158 56.71610 1.000 6.00795 152 LEU A C 1
ATOM 6086 O O . LEU B 1 155 ? 10.49842 38.97933 56.85472 1.000 6.80827 152 LEU A O 1
ATOM 6102 N N . LEU B 1 156 ? 11.43555 40.91495 57.56575 1.000 5.95657 153 LEU A N 1
ATOM 6103 C CA . LEU B 1 156 ? 12.02175 40.37205 58.78485 1.000 6.02553 153 LEU A CA 1
ATOM 6104 C C . LEU B 1 156 ? 11.23820 40.91065 59.97111 1.000 5.39008 153 LEU A C 1
ATOM 6105 O O . LEU B 1 156 ? 11.13936 42.13006 60.13745 1.000 6.14731 153 LEU A O 1
ATOM 6121 N N . THR B 1 157 ? 10.69368 40.01821 60.80411 1.000 5.63537 154 THR A N 1
ATOM 6122 C CA . THR B 1 157 ? 10.00242 40.45514 62.00911 1.000 5.85970 154 THR A CA 1
ATOM 6123 C C . THR B 1 157 ? 10.54491 39.71953 63.22726 1.000 5.54997 154 THR A C 1
ATOM 6124 O O . THR B 1 157 ? 11.14731 38.65287 63.14229 1.000 6.16048 154 THR A O 1
ATOM 6135 N N . SER B 1 158 ? 10.32703 40.32151 64.39016 1.000 5.50856 155 SER A N 1
ATOM 6136 C CA . SER B 1 158 ? 10.80219 39.74533 65.64594 1.000 5.47857 155 SER A CA 1
ATOM 6137 C C . SER B 1 158 ? 9.90800 40.23476 66.78008 1.000 5.47809 155 SER A C 1
ATOM 6138 O O . SER B 1 158 ? 9.07029 41.11487 66.59665 1.000 5.97240 155 SER A O 1
ATOM 6146 N N . GLN B 1 159 ? 10.09375 39.66050 67.97713 1.000 5.98511 156 GLN A N 1
ATOM 6147 C CA . GLN B 1 159 ? 9.04000 39.71158 68.98894 1.000 5.96403 156 GLN A CA 1
ATOM 6148 C C . GLN B 1 159 ? 9.15334 40.76567 70.08901 1.000 6.08454 156 GLN A C 1
ATOM 6149 O O . GLN B 1 159 ? 8.11255 41.24569 70.52620 1.000 6.85756 156 GLN A O 1
ATOM 6163 N N . GLY B 1 160 ? 10.33272 41.08588 70.62173 1.000 6.06744 157 GLY A N 1
ATOM 6164 C CA . GLY B 1 160 ? 10.35753 41.95079 71.78366 1.000 6.91832 157 GLY A CA 1
ATOM 6165 C C . GLY B 1 160 ? 11.74916 42.36675 72.16908 1.000 6.18035 157 GLY A C 1
ATOM 6166 O O . GLY B 1 160 ? 12.72783 42.03589 71.50408 1.000 5.71745 157 GLY A O 1
ATOM 6170 N N . PRO B 1 161 ? 11.86496 43.09481 73.28385 1.000 6.26008 158 PRO A N 1
ATOM 6171 C CA . PRO B 1 161 ? 13.18890 43.58127 73.69050 1.000 6.18167 158 PRO A CA 1
ATOM 6172 C C . PRO B 1 161 ? 14.19943 42.45974 73.78850 1.000 5.78042 158 PRO A C 1
ATOM 6173 O O . PRO B 1 161 ? 15.35781 42.61702 73.38242 1.000 6.57778 158 PRO A O 1
ATOM 6184 N N . GLY B 1 162 ? 13.77079 41.31633 74.32868 1.000 5.54683 159 GLY A N 1
ATOM 6185 C CA . GLY B 1 162 ? 14.63110 40.17051 74.50718 1.000 5.87797 159 GLY A CA 1
ATOM 6186 C C . GLY B 1 162 ? 14.98797 39.41809 73.24272 1.000 5.39666 159 GLY A C 1
ATOM 6187 O O . GLY B 1 162 ? 15.84732 38.52929 73.31827 1.000 5.72540 159 GLY A O 1
ATOM 6191 N N . THR B 1 163 ? 14.36957 39.73883 72.10093 1.000 5.22572 160 THR A N 1
ATOM 6192 C CA . THR B 1 163 ? 14.76625 39.14184 70.82512 1.000 5.29461 160 THR A CA 1
ATOM 6193 C C . THR B 1 163 ? 15.54149 40.13587 69.95695 1.000 5.09297 160 THR A C 1
ATOM 6194 O O . THR B 1 163 ? 15.78362 39.85523 68.77585 1.000 5.29096 160 THR A O 1
ATOM 6205 N N . ALA B 1 164 ? 15.96104 41.28161 70.51369 1.000 5.38267 161 ALA A N 1
ATOM 6206 C CA . ALA B 1 164 ? 16.63875 42.27138 69.68324 1.000 5.55452 161 ALA A CA 1
ATOM 6207 C C . ALA B 1 164 ? 17.97980 41.76760 69.16503 1.000 5.27947 161 ALA A C 1
ATOM 6208 O O . ALA B 1 164 ? 18.37097 42.13162 68.05031 1.000 5.74939 161 ALA A O 1
ATOM 6215 N N . ILE B 1 165 ? 18.70496 40.95442 69.94718 1.000 5.47087 162 ILE A N 1
ATOM 6216 C CA . ILE B 1 165 ? 19.94275 40.37595 69.43014 1.000 5.39231 162 ILE A CA 1
ATOM 6217 C C . ILE B 1 165 ? 19.64609 39.46964 68.23881 1.000 5.55874 162 ILE A C 1
ATOM 6218 O O . ILE B 1 165 ? 20.29292 39.56783 67.18661 1.000 5.92232 162 ILE A O 1
ATOM 6234 N N . ASP B 1 166 ? 18.66768 38.56474 68.38883 1.000 5.56398 163 ASP A N 1
ATOM 6235 C CA . ASP B 1 166 ? 18.33144 37.65171 67.30113 1.000 5.57744 163 ASP A CA 1
ATOM 6236 C C . ASP B 1 166 ? 17.97612 38.44320 66.03366 1.000 5.48361 163 ASP A C 1
ATOM 6237 O O . ASP B 1 166 ? 18.36724 38.09035 64.90981 1.000 6.01502 163 ASP A O 1
ATOM 6246 N N . PHE B 1 167 ? 17.20878 39.52103 66.21441 1.000 5.56219 164 PHE A N 1
ATOM 6247 C CA . PHE B 1 167 ? 16.76997 40.38499 65.11452 1.000 5.54020 164 PHE A CA 1
ATOM 6248 C C . PHE B 1 167 ? 17.96189 41.02659 64.41164 1.000 5.41911 164 PHE A C 1
ATOM 6249 O O . PHE B 1 167 ? 18.09900 40.95107 63.18014 1.000 6.02725 164 PHE A O 1
ATOM 6266 N N . GLY B 1 168 ? 18.83857 41.66725 65.18572 1.000 5.65643 165 GLY A N 1
ATOM 6267 C CA . GLY B 1 168 ? 20.00577 42.30175 64.59836 1.000 5.96535 165 GLY A CA 1
ATOM 6268 C C . GLY B 1 168 ? 20.92084 41.32628 63.87717 1.000 5.77182 165 GLY A C 1
ATOM 6269 O O . GLY B 1 168 ? 21.44664 41.63058 62.79632 1.000 6.06069 165 GLY A O 1
ATOM 6273 N N . LEU B 1 169 ? 21.13886 40.14532 64.47121 1.000 5.60792 166 LEU A N 1
ATOM 6274 C CA . LEU B 1 169 ? 21.99397 39.15141 63.82448 1.000 5.45395 166 LEU A CA 1
ATOM 6275 C C . LEU B 1 169 ? 21.43781 38.70494 62.47912 1.000 5.85347 166 LEU A C 1
ATOM 6276 O O . LEU B 1 169 ? 22.20821 38.48529 61.53780 1.000 6.05720 166 LEU A O 1
ATOM 6292 N N . LYS B 1 170 ? 20.12160 38.53764 62.36578 1.000 5.74814 167 LYS A N 1
ATOM 6293 C CA . LYS B 1 170 ? 19.57467 38.11920 61.08091 1.000 6.13938 167 LYS A CA 1
ATOM 6294 C C . LYS B 1 170 ? 19.73612 39.21803 60.03001 1.000 6.11320 167 LYS A C 1
ATOM 6295 O O . LYS B 1 170 ? 19.99377 38.92216 58.85658 1.000 6.54362 167 LYS A O 1
ATOM 6314 N N . ILE B 1 171 ? 19.60815 40.49498 60.41729 1.000 6.08196 168 ILE A N 1
ATOM 6315 C CA . ILE B 1 171 ? 19.90125 41.57248 59.46686 1.000 6.56465 168 ILE A CA 1
ATOM 6316 C C . ILE B 1 171 ? 21.33569 41.46045 58.95697 1.000 6.22218 168 ILE A C 1
ATOM 6317 O O . ILE B 1 171 ? 21.59886 41.60567 57.75750 1.000 7.24841 168 ILE A O 1
ATOM 6333 N N . ILE B 1 172 ? 22.29113 41.23925 59.87081 1.000 6.60497 169 ILE A N 1
ATOM 6334 C CA . ILE B 1 172 ? 23.68916 41.08364 59.46911 1.000 6.67536 169 ILE A CA 1
ATOM 6335 C C . ILE B 1 172 ? 23.84574 39.91250 58.50397 1.000 6.76499 169 ILE A C 1
ATOM 6336 O O . ILE B 1 172 ? 24.49728 40.02543 57.45845 1.000 7.77925 169 ILE A O 1
ATOM 6352 N N . ASP B 1 173 ? 23.26482 38.76526 58.84937 1.000 6.59774 170 ASP A N 1
ATOM 6353 C CA . ASP B 1 173 ? 23.32986 37.59745 57.97388 1.000 7.01590 170 ASP A CA 1
ATOM 6354 C C . ASP B 1 173 ? 22.85733 37.93596 56.56420 1.000 7.33727 170 ASP A C 1
ATOM 6355 O O . ASP B 1 173 ? 23.48495 37.54695 55.57433 1.000 8.72331 170 ASP A O 1
ATOM 6364 N N . LEU B 1 174 ? 21.74006 38.65794 56.46580 1.000 7.31335 171 LEU A N 1
ATOM 6365 C CA . LEU B 1 174 ? 21.13626 38.94702 55.17092 1.000 8.18679 171 LEU A CA 1
ATOM 6366 C C . LEU B 1 174 ? 21.92517 39.97617 54.36733 1.000 8.98438 171 LEU A C 1
ATOM 6367 O O . LEU B 1 174 ? 21.97082 39.88929 53.13268 1.000 10.90240 171 LEU A O 1
ATOM 6383 N N . LEU B 1 175 ? 22.52753 40.96823 55.03233 1.000 8.24421 172 LEU A N 1
ATOM 6384 C CA A LEU B 1 175 ? 23.19397 42.02709 54.29631 0.607 9.37103 172 LEU A CA 1
ATOM 6385 C CA B LEU B 1 175 ? 23.20349 42.08598 54.37135 0.393 8.83067 172 LEU A CA 1
ATOM 6386 C C . LEU B 1 175 ? 24.67345 41.79978 54.08788 1.000 8.91425 172 LEU A C 1
A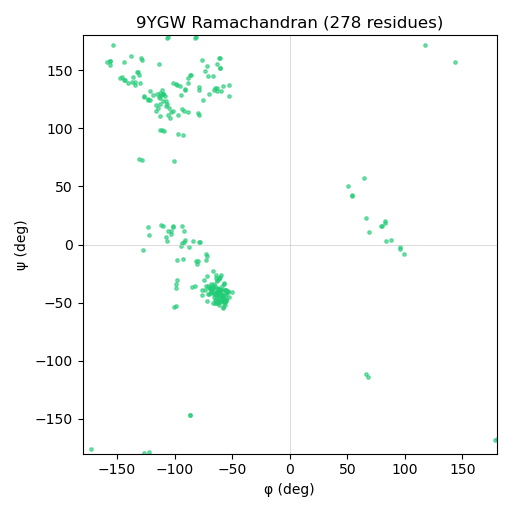TOM 6387 O O . LEU B 1 175 ? 25.20868 42.24799 53.06862 1.000 10.93426 172 LEU A O 1
ATOM 6418 N N A VAL B 1 176 ? 25.35815 41.13122 55.01247 0.529 8.51298 173 VAL A N 1
ATOM 6419 N N B VAL B 1 176 ? 25.33881 41.11125 55.01856 0.471 8.89404 173 VAL A N 1
ATOM 6420 C CA A VAL B 1 176 ? 26.79924 40.96531 54.90991 0.529 8.95655 173 VAL A CA 1
ATOM 6421 C CA B VAL B 1 176 ? 26.78826 40.95547 55.02900 0.471 9.58449 173 VAL A CA 1
ATOM 6422 C C A VAL B 1 176 ? 27.26538 39.52879 55.13280 0.529 8.19974 173 VAL A C 1
ATOM 6423 C C B VAL B 1 176 ? 27.17401 39.49061 54.88148 0.471 10.33812 173 VAL A C 1
ATOM 6424 O O A VAL B 1 176 ? 28.45438 39.25934 55.00563 0.529 9.42335 173 VAL A O 1
ATOM 6425 O O B VAL B 1 176 ? 28.20683 39.17722 54.28144 0.471 13.30522 173 VAL A O 1
ATOM 6450 N N . GLY B 1 177 ? 26.37512 38.58848 55.43407 1.000 9.51131 174 GLY A N 1
ATOM 6451 C CA . GLY B 1 177 ? 26.65550 37.16524 55.34115 1.000 9.46127 174 GLY A CA 1
ATOM 6452 C C . GLY B 1 177 ? 26.81362 36.47312 56.69193 1.000 8.31226 174 GLY A C 1
ATOM 6453 O O . GLY B 1 177 ? 26.98472 37.09220 57.74377 1.000 8.34229 174 GLY A O 1
ATOM 6458 N N . ARG B 1 178 ? 26.76457 35.14129 56.62007 1.000 9.30212 175 ARG A N 1
ATOM 6459 C CA . ARG B 1 178 ? 26.72989 34.31244 57.81635 1.000 8.74933 175 ARG A CA 1
ATOM 6460 C C . ARG B 1 178 ? 28.00136 34.45237 58.64282 1.000 8.13484 175 ARG A C 1
ATOM 6461 O O . ARG B 1 178 ? 27.94772 34.47489 59.87924 1.000 8.37425 175 ARG A O 1
ATOM 6482 N N . GLU B 1 179 ? 29.15697 34.50539 57.98057 1.000 8.91813 176 GLU A N 1
ATOM 6483 C CA . GLU B 1 179 ? 30.41084 34.58203 58.71571 1.000 9.48868 176 GLU A CA 1
ATOM 6484 C C . GLU B 1 179 ? 30.47294 35.85451 59.55341 1.000 8.33476 176 GLU A C 1
ATOM 6485 O O . GLU B 1 179 ? 30.92666 35.82560 60.70464 1.000 8.60135 176 GLU A O 1
ATOM 6497 N N . LYS B 1 180 ? 30.00693 36.98222 59.00445 1.000 7.92523 177 LYS A N 1
ATOM 6498 C CA . LYS B 1 180 ? 29.98640 38.21748 59.77856 1.000 7.83654 177 LYS A CA 1
ATOM 6499 C C . LYS B 1 180 ? 28.96741 38.13927 60.91006 1.000 7.08561 177 LYS A C 1
ATOM 6500 O O . LYS B 1 180 ? 29.22273 38.63966 62.01289 1.000 7.46003 177 LYS A O 1
ATOM 6519 N N . ALA B 1 181 ? 27.80936 37.53086 60.66074 1.000 7.08713 178 ALA A N 1
ATOM 6520 C CA . ALA B 1 181 ? 26.83200 37.36828 61.73255 1.000 7.02746 178 ALA A CA 1
ATOM 6521 C C . ALA B 1 181 ? 27.41873 36.56132 62.88917 1.000 6.59123 178 ALA A C 1
ATOM 6522 O O . ALA B 1 181 ? 27.23678 36.91820 64.05816 1.000 6.86007 178 ALA A O 1
ATOM 6529 N N . HIS B 1 182 ? 28.14056 35.47806 62.57676 1.000 6.94526 179 HIS A N 1
ATOM 6530 C CA . HIS B 1 182 ? 28.78798 34.69299 63.62008 1.000 7.03995 179 HIS A CA 1
ATOM 6531 C C . HIS B 1 182 ? 29.86791 35.50454 64.33982 1.000 6.71027 179 HIS A C 1
ATOM 6532 O O . HIS B 1 182 ? 30.00267 35.43431 65.56414 1.000 7.50671 179 HIS A O 1
ATOM 6546 N N . GLU B 1 183 ? 30.66945 36.25920 63.59015 1.000 7.07362 180 GLU A N 1
ATOM 6547 C CA . GLU B 1 183 ? 31.69521 37.08586 64.21513 1.000 7.68713 180 GLU A CA 1
ATOM 6548 C C . GLU B 1 183 ? 31.06853 38.01839 65.24419 1.000 6.98913 180 GLU A C 1
ATOM 6549 O O . GLU B 1 183 ? 31.54337 38.13235 66.38389 1.000 7.86423 180 GLU A O 1
ATOM 6561 N N . VAL B 1 184 ? 29.99540 38.71034 64.85160 1.000 6.64922 181 VAL A N 1
ATOM 6562 C CA . VAL B 1 184 ? 29.32141 39.62927 65.77306 1.000 6.46348 181 VAL A CA 1
ATOM 6563 C C . VAL B 1 184 ? 28.74805 38.87448 66.96834 1.000 6.54541 181 VAL A C 1
ATOM 6564 O O . VAL B 1 184 ? 28.94926 39.26874 68.12071 1.000 6.96334 181 VAL A O 1
ATOM 6577 N N . ALA B 1 185 ? 28.03115 37.77601 66.70834 1.000 6.53712 182 ALA A N 1
ATOM 6578 C CA . ALA B 1 185 ? 27.43108 37.00421 67.79142 1.000 6.62765 182 ALA A CA 1
ATOM 6579 C C . ALA B 1 185 ? 28.48041 36.60428 68.81750 1.000 7.01611 182 ALA A C 1
ATOM 6580 O O . ALA B 1 185 ? 28.23626 36.65471 70.03406 1.000 7.63940 182 ALA A O 1
ATOM 6587 N N A SER B 1 186 ? 29.67836 36.24040 68.33639 0.708 7.86536 183 SER A N 1
ATOM 6588 N N B SER B 1 186 ? 29.63588 36.13712 68.34522 0.292 7.65113 183 SER A N 1
ATOM 6589 C CA A SER B 1 186 ? 30.78304 35.81513 69.19122 0.708 8.25866 183 SER A CA 1
ATOM 6590 C CA B SER B 1 186 ? 30.60944 35.48954 69.21445 0.292 8.95520 183 SER A CA 1
ATOM 6591 C C A SER B 1 186 ? 31.32708 36.92203 70.08645 0.708 7.69649 183 SER A C 1
ATOM 6592 C C B SER B 1 186 ? 31.22704 36.43660 70.22615 0.292 9.18118 183 SER A C 1
ATOM 6593 O O A SER B 1 186 ? 32.05308 36.61726 71.03762 0.708 9.25389 183 SER A O 1
ATOM 6594 O O B SER B 1 186 ? 31.84557 35.96784 71.18689 0.292 10.73144 183 SER A O 1
ATOM 6609 N N A GLN B 1 187 ? 31.02762 38.18071 69.79101 0.708 6.82495 184 GLN A N 1
ATOM 6610 N N B GLN B 1 187 ? 31.08213 37.74643 70.03112 0.292 7.88560 184 GLN A N 1
ATOM 6611 C CA A GLN B 1 187 ? 31.47691 39.30242 70.60723 0.708 7.15232 184 GLN A CA 1
ATOM 6612 C CA B GLN B 1 187 ? 31.67363 38.74501 70.91306 0.292 8.12929 184 GLN A CA 1
ATOM 6613 C C A GLN B 1 187 ? 30.56248 39.58568 71.78720 0.708 7.03941 184 GLN A C 1
ATOM 6614 C C B GLN B 1 187 ? 30.68779 39.31399 71.93262 0.292 7.74170 184 GLN A C 1
ATOM 6615 O O A GLN B 1 187 ? 30.88754 40.45660 72.60576 0.708 7.66264 184 GLN A O 1
ATOM 6616 O O B GLN B 1 187 ? 31.08935 40.12100 72.77739 0.292 8.79481 184 GLN A O 1
ATOM 6643 N N . LEU B 1 188 ? 29.41728 38.90474 71.87971 1.000 6.79128 185 LEU A N 1
ATOM 6644 C CA . LEU B 1 188 ? 28.36739 39.43045 72.74156 1.000 6.49697 185 LEU A CA 1
ATOM 6645 C C . LEU B 1 188 ? 28.20351 38.72146 74.07836 1.000 6.26628 185 LEU A C 1
ATOM 6646 O O . LEU B 1 188 ? 27.62685 39.30699 74.99232 1.000 8.30335 185 LEU A O 1
ATOM 6663 N N . VAL B 1 189 ? 28.64789 37.48016 74.21151 1.000 6.45594 186 VAL A N 1
ATOM 6664 C CA . VAL B 1 189 ? 28.31971 36.63413 75.36842 1.000 6.56951 186 VAL A CA 1
ATOM 6665 C C . VAL B 1 189 ? 26.80838 36.36017 75.39348 1.000 6.30550 186 VAL A C 1
ATOM 6666 O O . VAL B 1 189 ? 26.09726 36.64530 76.37171 1.000 6.70895 186 VAL A O 1
ATOM 6679 N N . MET B 1 190 ? 26.31090 35.79283 74.28943 1.000 7.13349 187 MET A N 1
ATOM 6680 C CA . MET B 1 190 ? 24.88444 35.56463 74.12630 1.000 7.43974 187 MET A CA 1
ATOM 6681 C C . MET B 1 190 ? 24.37937 34.41043 74.97657 1.000 6.81686 187 MET A C 1
ATOM 6682 O O . MET B 1 190 ? 25.06679 33.41072 75.18330 1.000 7.68192 187 MET A O 1
ATOM 6696 N N . ALA B 1 191 ? 23.12291 34.52767 75.38968 1.000 6.58016 188 ALA A N 1
ATOM 6697 C CA . ALA B 1 191 ? 22.44649 33.46721 76.10744 1.000 7.01183 188 ALA A CA 1
ATOM 6698 C C . ALA B 1 191 ? 22.29198 32.20677 75.25957 1.000 7.01327 188 ALA A C 1
ATOM 6699 O O . ALA B 1 191 ? 22.09330 32.25797 74.04447 1.000 7.75746 188 ALA A O 1
ATOM 6706 N N A ALA B 1 192 ? 22.37889 31.07340 75.95051 0.745 6.88768 189 ALA A N 1
ATOM 6707 N N B ALA B 1 192 ? 22.23708 31.04758 75.92478 0.255 7.79543 189 ALA A N 1
ATOM 6708 C CA A ALA B 1 192 ? 21.93381 29.82058 75.37761 0.745 7.64740 189 ALA A CA 1
ATOM 6709 C CA B ALA B 1 192 ? 22.37536 29.76358 75.22626 0.255 7.70071 189 ALA A CA 1
ATOM 6710 C C A ALA B 1 192 ? 20.51164 29.96637 74.86834 0.745 6.97405 189 ALA A C 1
ATOM 6711 C C B ALA B 1 192 ? 21.27712 29.46235 74.19348 0.255 6.69742 189 ALA A C 1
ATOM 6712 O O A ALA B 1 192 ? 19.64071 30.54745 75.52616 0.745 7.91308 189 ALA A O 1
ATOM 6713 O O B ALA B 1 192 ? 21.49549 28.63806 73.29245 0.255 7.42186 189 ALA A O 1
ATOM 6726 N N A GLY B 1 193 ? 20.28196 29.39948 73.69076 0.745 6.80893 190 GLY A N 1
ATOM 6727 N N B GLY B 1 193 ? 20.10183 30.08480 74.29222 0.255 7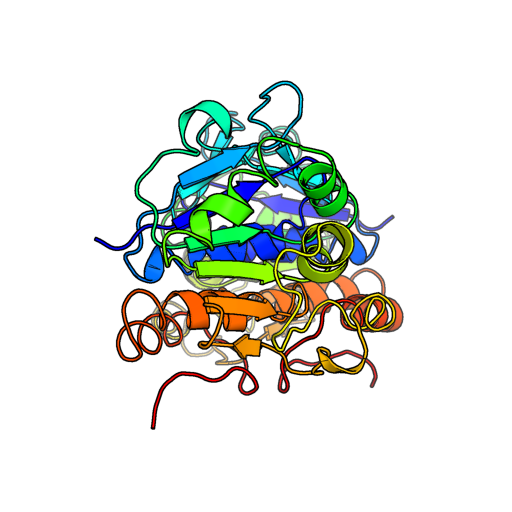.02865 190 GLY A N 1
ATOM 6728 C CA A GLY B 1 193 ? 19.00805 29.46169 73.03884 0.745 7.88964 190 GLY A CA 1
ATOM 6729 C CA B GLY B 1 193 ? 19.01003 29.73706 73.37622 0.255 6.69210 190 GLY A CA 1
ATOM 6730 C C A GLY B 1 193 ? 19.02499 30.32535 71.80938 0.745 6.95663 190 GLY A C 1
ATOM 6731 C C B GLY B 1 193 ? 18.99790 30.41622 72.00584 0.255 6.78068 190 GLY A C 1
ATOM 6732 O O A GLY B 1 193 ? 18.23179 30.08418 70.89000 0.745 7.76455 190 GLY A O 1
ATOM 6733 O O B GLY B 1 193 ? 18.16882 30.06195 71.15775 0.255 6.54877 190 GLY A O 1
ATOM 6740 N N . ILE B 1 194 ? 19.91581 31.35297 71.78252 1.000 6.65115 191 ILE A N 1
ATOM 6741 C CA . ILE B 1 194 ? 19.99628 32.25709 70.63424 1.000 6.21066 191 ILE A CA 1
ATOM 6742 C C . ILE B 1 194 ? 20.94471 31.67987 69.57937 1.000 6.31067 191 ILE A C 1
ATOM 6743 O O . ILE B 1 194 ? 22.03988 31.21841 69.88865 1.000 7.64429 191 ILE A O 1
ATOM 6760 N N . TYR B 1 195 ? 20.52584 31.72935 68.31678 1.000 6.37728 192 TYR A N 1
ATOM 6761 C CA . TYR B 1 195 ? 21.33115 31.22023 67.20997 1.000 6.35822 192 TYR A CA 1
ATOM 6762 C C . TYR B 1 195 ? 22.55260 32.09540 66.94708 1.000 6.37694 192 TYR A C 1
ATOM 6763 O O . TYR B 1 195 ? 22.44490 33.31813 66.81350 1.000 6.56488 192 TYR A O 1
ATOM 6781 N N . ASN B 1 196 ? 23.72046 31.44831 66.86325 1.000 6.78303 193 ASN A N 1
ATOM 6782 C CA . ASN B 1 196 ? 24.98953 32.14313 66.72787 1.000 7.30728 193 ASN A CA 1
ATOM 6783 C C . ASN B 1 196 ? 25.61846 32.06329 65.34134 1.000 7.13055 193 ASN A C 1
ATOM 6784 O O . ASN B 1 196 ? 26.71248 32.60752 65.15814 1.000 7.96523 193 ASN A O 1
ATOM 6795 N N . TYR B 1 197 ? 24.95944 31.43554 64.36593 1.000 6.94859 194 TYR A N 1
ATOM 6796 C CA . TYR B 1 197 ? 25.39040 31.45403 62.96544 1.000 7.51821 194 TYR A CA 1
ATOM 6797 C C . TYR B 1 197 ? 26.68256 30.67973 62.70726 1.000 8.38335 194 TYR A C 1
ATOM 6798 O O . TYR B 1 197 ? 27.22749 30.77720 61.61320 1.000 9.85957 194 TYR A O 1
ATOM 6816 N N . TYR B 1 198 ? 27.17639 29.89165 63.66809 1.000 8.56644 195 TYR A N 1
ATOM 6817 C CA . TYR B 1 198 ? 28.36236 29.07513 63.40840 1.000 10.51943 195 TYR A CA 1
ATOM 6818 C C . TYR B 1 198 ? 28.06651 28.01843 62.35055 1.000 11.96545 195 TYR A C 1
ATOM 6819 O O . TYR B 1 198 ? 28.89366 27.76640 61.46282 1.000 15.05128 195 TYR A O 1
ATOM 6837 N N . GLU B 1 199 ? 26.90424 27.37904 62.45813 1.000 12.64302 196 GLU A N 1
ATOM 6838 C CA . GLU B 1 199 ? 26.31922 26.55207 61.39502 1.000 17.47260 196 GLU A CA 1
ATOM 6839 C C . GLU B 1 199 ? 25.18463 27.30648 60.70839 1.000 19.69775 196 GLU A C 1
ATOM 6840 O O . GLU B 1 199 ? 24.56277 28.13730 61.36527 1.000 20.62561 196 GLU A O 1
#

GO terms:
  GO:0034599 cellular response to oxidative stress (P, IMP)
  GO:0042026 protein refolding (P, IMP)
  GO:0042254 ribosome biogenesis (P, IMP)
  GO:0005829 cytosol (C, IDA)
  GO:0042026 protein refolding (P, IDA)
  GO:0036524 protein deglycase activity (F, IDA)
  GO:0042803 protein homodimerization activity (F, IDA)
  GO:0030091 protein repair (P, IDA)
  GO:0036525 protein deglycation (P, IMP)
  GO:0009408 response to heat (P, IMP)

Secondary structure (DSSP, 8-state):
--EEEEEE-TT--HHHHHHHHHHHHHTT-EEEEEE-SSTT--EEE-TTS-EEE-SEEHHHHTTS--SEEEE---HHHHHHHHT-HHHHHHHHHHHHTT-EEEEETTHIIIIITTTTSSTT--B---GGGGGGS-GGGB--SSEEEETTTTEEEE-SGGGHHHHHHHHHHHHH-HHHHHHHHTTS-PPTTS--S--/--EEEEEE-TT--HHHHHHHHHHHHHTT-EEEEEE--TT---EEE-TTS-EEE-SEEHHHHTTS--SEEEE---HHHHHHHHH-HHHHHHHHHHHHTT-EEEEETTHIIIIITTTTS-SSS-B---GGGGGGS-TTTB---SEEEETTTTEEEE-SGGGHHHHHHHHHHHHT-HHHHHHHHTTTT--TTS--S--

Foldseek 3Di:
DAEEEEEWEAQFDCLLRVLLVVLCVLLVYHYAYEYLYVVFDQQHQYNVGDTDGGRGHCVVPLPDDHQEYEAGDGPVGLLSLQPRPSNLVSQLVCQVVLGAYEYEACNCLSHCQVVVSPVDEAEEHAVVCQVSDPPVRYDDDQWDATNVRRYIYGYDSVSSLLRSLVVSCVGPRLVSSLVSLVVPPDDPVRDRSDD/DAEEEEEAEAQFACLLRVLLVVLCVLLVYHYFYAYAPPVWAQWHQYNVGDTDGGDTHCVVPLPPDHQEYEAGDGPVGLLRLQPGPSNLVSQLVCQVVPGAYEYEACNCLSHCQVVVSPVQAAEEHAVVCQVSDPPNRYDDDQWDQRPVRRYIYGYDSLSSLLRSLVVSCVRPRLVSSLVSQVPPPDDPVHDRSPD

Solvent-accessible surface area: 15075 Å² total; per-residue (Å²): 153,18,12,0,0,0,0,0,0,60,11,0,3,0,4,1,0,0,4,1,8,0,1,0,54,36,1,55,6,135,27,13,10,0,3,6,10,124,119,31,66,55,46,1,74,5,43,71,38,10,62,3,45,6,88,14,36,6,108,134,26,10,148,26,168,21,59,0,0,1,0,2,0,6,102,148,0,0,62,31,0,76,98,23,121,62,0,9,111,7,0,76,75,0,57,157,56,39,57,17,0,0,0,1,13,2,0,0,9,20,0,1,38,82,65,94,16,6,80,131,6,45,2,0,2,40,52,107,37,111,126,124,8,45,96,139,8,32,56,103,113,55,33,6,74,8,64,174,28,89,0,0,0,0,5,0,5,6,0,1,21,15,0,0,1,40,1,0,25,49,32,68,22,108,154,60,0,51,82,0,4,79,56,0,34,30,4,104,29,13,105,62,22,145,172,132,18,19,0,0,0,0,2,0,55,11,0,4,0,4,1,0,0,4,1,9,0,0,0,52,32,2,46,4,136,26,12,13,0,5,2,58,24,163,33,93,62,52,2,57,6,43,74,42,7,90,3,52,2,62,15,22,4,105,128,24,11,138,26,161,27,47,0,0,1,0,1,0,6,103,142,0,0,63,34,0,74,101,18,114,67,0,5,85,7,0,58,80,0,60,152,55,40,43,13,0,0,0,1,13,2,0,0,8,22,0,1,37,79,65,94,18,6,74,137,0,65,2,0,2,50,36,115,44,110,122,124,8,48,92,138,12,46,63,90,110,60,37,10,67,17,66,159,15,85,0,0,0,0,5,0,7,7,0,1,21,15,0,0,0,41,0,0,27,53,40,57,24,86,117,65,0,50,76,0,4,76,54,0,35,32,3,75,65,20,116,66,14,146,161

InterPro domains:
  IPR002818 DJ-1/PfpI [PF01965] (4-170)
  IPR006287 Protein/nucleic acid deglycase DJ-1 [TIGR01383] (5-183)
  IPR029062 Class I glutamine amidotransferase-like [G3DSA:3.40.50.880] (1-196)
  IPR029062 Class I glutamine amidotransferase-like [SSF52317] (5-188)
  IPR050325 Protein/nucleic acid deglycase [PTHR48094] (4-182)

Nearest PDB structures (foldseek):
  5sy4-assembly1_B  TM=9.998E-01  e=1.513E-41  Escherichia coli
  3ot1-assembly1_B  TM=9.776E-01  e=1.256E-24  Vibrio cholerae O1 biovar El Tor str. N16961
  4xll-assembly1_B  TM=9.728E-01  e=1.128E-22  Toxoplasma gondii
  4mtc-assembly1_A  TM=9.363E-01  e=9.935E-23  Homo sapiens
  4k2h-assembly1_A  TM=9.559E-01  e=1.608E-18  Salmonella enterica subsp. enterica serovar Typhimurium str. LT2

Sequence (390 aa):
SASSALVCLAPPGSEETEAVTTIDLLLVRGGIKVTTASVASDGNLAITCSRGVKLLLADAPLVEVADDGEYYDVIVLPGGIIKGAECFRDSTTLLVEETVKQFHRRSGRIVAAICAAPATVLVPHDIFPPIGNMTGFPPTTLKDDKKIIPAEQWLDKKRVVWDARVKLLTSQQGPGTAIDFGLKIIDDLLVVGRREEKAHEEVASSQQLVMMAAAAGGIYNYYESASALVCLAPGSEETEAVTTIDLLLVRGGIKKVTTASSVVAASSDGNNLAITCSRGVKLLADAPLVVEEVADDGEEYYDVIVLPGGIIKGAEECCFRDSTLLVEETVKQFHRRSGRIVAAICAAPATVLVPHDIFPIGNMTGFPTLKKDDKKIIPPAAEEQWLDKKRVVWDARRVKKLLTSQGPGTAIDFGLKIIDLLLVVGREKAHEVASSQQLVMAAAGGIYNYYE